Protein AF-A0A849WHA1-F1 (afdb_monomer_lite)

Structure (mmCIF, N/CA/C/O backbone):
data_AF-A0A849WHA1-F1
#
_entry.id   AF-A0A849WHA1-F1
#
loop_
_atom_site.group_PDB
_atom_site.id
_atom_site.type_symbol
_atom_site.label_atom_id
_atom_site.label_alt_id
_atom_site.label_comp_id
_atom_site.label_asym_id
_atom_site.label_entity_id
_atom_site.label_seq_id
_atom_site.pdbx_PDB_ins_code
_atom_site.Cartn_x
_atom_site.Cartn_y
_atom_site.Cartn_z
_atom_site.occupancy
_atom_site.B_iso_or_equiv
_atom_site.auth_seq_id
_atom_site.auth_comp_id
_atom_site.auth_asym_id
_atom_site.auth_atom_id
_atom_site.pdbx_PDB_model_num
ATOM 1 N N . MET A 1 1 ? -108.511 19.708 163.706 1.00 36.44 1 MET A N 1
ATOM 2 C CA . MET A 1 1 ? -109.877 19.578 163.146 1.00 36.44 1 MET A CA 1
ATOM 3 C C . MET A 1 1 ? -110.565 18.400 163.829 1.00 36.44 1 MET A C 1
ATOM 5 O O . MET A 1 1 ? -109.826 17.517 164.229 1.00 36.44 1 MET A O 1
ATOM 9 N N . TYR A 1 2 ? -111.899 18.471 163.987 1.00 38.72 2 TYR A N 1
ATOM 10 C CA . TYR A 1 2 ? -112.938 17.434 164.246 1.00 38.72 2 TYR A CA 1
ATOM 11 C C . TYR A 1 2 ? -112.524 15.980 164.585 1.00 38.72 2 TYR A C 1
ATOM 13 O O . TYR A 1 2 ? -111.572 15.469 164.012 1.00 38.72 2 TYR A O 1
ATOM 21 N N . GLY A 1 3 ? -113.237 15.196 165.405 1.00 38.16 3 GLY A N 1
ATOM 22 C CA . GLY A 1 3 ? -114.525 15.296 166.140 1.00 38.16 3 GLY A CA 1
ATOM 23 C C . GLY A 1 3 ? -114.787 13.894 166.755 1.00 38.16 3 GLY A C 1
ATOM 24 O O . GLY A 1 3 ? -114.249 12.925 166.229 1.00 38.16 3 GLY A O 1
ATOM 25 N N . MET A 1 4 ? -115.327 13.700 167.967 1.00 39.34 4 MET A N 1
ATOM 26 C CA . MET A 1 4 ? -116.731 13.829 168.418 1.00 39.34 4 MET A CA 1
ATOM 27 C C . MET A 1 4 ? -117.782 13.074 167.579 1.00 39.34 4 MET A C 1
ATOM 29 O O . MET A 1 4 ? -117.662 13.040 166.359 1.00 39.34 4 MET A O 1
ATOM 33 N N . GLU A 1 5 ? -118.844 12.517 168.184 1.00 37.69 5 GLU A N 1
ATOM 34 C CA . GLU A 1 5 ? -119.145 12.350 169.635 1.00 37.69 5 GLU A CA 1
ATOM 35 C C . GLU A 1 5 ? -118.550 11.009 170.181 1.00 37.69 5 GLU A C 1
ATOM 37 O O . GLU A 1 5 ? -117.434 10.695 169.780 1.00 37.69 5 GLU A O 1
ATOM 42 N N . HIS A 1 6 ? -119.069 10.157 171.094 1.00 39.75 6 HIS A N 1
ATOM 43 C CA . HIS A 1 6 ? -120.214 10.101 172.043 1.00 39.75 6 HIS A CA 1
ATOM 44 C C . HIS A 1 6 ? -119.844 9.082 173.187 1.00 39.75 6 HIS A C 1
ATOM 46 O O . HIS A 1 6 ? -118.690 8.667 173.240 1.00 39.75 6 HIS A O 1
ATOM 52 N N . LEU A 1 7 ? -120.644 8.608 174.166 1.00 36.72 7 LEU A N 1
ATOM 53 C CA . LEU A 1 7 ? -122.103 8.550 174.385 1.00 36.72 7 LEU A CA 1
ATOM 54 C C . LEU A 1 7 ? -122.484 8.788 175.884 1.00 36.72 7 LEU A C 1
ATOM 56 O O . LEU A 1 7 ? -122.268 9.891 176.373 1.00 36.72 7 LEU A O 1
ATOM 60 N N . LEU A 1 8 ? -123.052 7.795 176.597 1.00 38.91 8 LEU A N 1
ATOM 61 C CA . LEU A 1 8 ? -123.803 7.840 177.884 1.00 38.91 8 LEU A CA 1
ATOM 62 C C . LEU A 1 8 ? -123.529 6.558 178.735 1.00 38.91 8 LEU A C 1
ATOM 64 O O . LEU A 1 8 ? -123.105 5.568 178.145 1.00 38.91 8 LEU A O 1
ATOM 68 N N . MET A 1 9 ? -123.805 6.418 180.053 1.00 37.50 9 MET A N 1
ATOM 69 C CA . MET A 1 9 ? -124.137 7.338 181.178 1.00 37.50 9 MET A CA 1
ATOM 70 C C . MET A 1 9 ? -124.049 6.592 182.547 1.00 37.50 9 MET A C 1
ATOM 72 O O . MET A 1 9 ? -124.175 5.374 182.548 1.00 37.50 9 MET A O 1
ATOM 76 N N . ALA A 1 10 ? -123.996 7.332 183.677 1.00 35.66 10 ALA A N 1
ATOM 77 C CA . ALA A 1 10 ? -124.260 6.911 185.086 1.00 35.66 10 ALA A CA 1
ATOM 78 C C . ALA A 1 10 ? -123.372 5.783 185.700 1.00 35.66 10 ALA A C 1
ATOM 80 O O . ALA A 1 10 ? -122.868 4.923 184.995 1.00 35.66 10 ALA A O 1
ATOM 81 N N . GLY A 1 11 ? -123.099 5.684 187.013 1.00 28.91 11 GLY A N 1
ATOM 82 C CA . GLY A 1 11 ? -123.497 6.445 188.219 1.00 28.91 11 GLY A CA 1
ATOM 83 C C . GLY A 1 11 ? -123.910 5.473 189.353 1.00 28.91 11 GLY A C 1
ATOM 84 O O . GLY A 1 11 ? -124.574 4.489 189.061 1.00 28.91 11 GLY A O 1
ATOM 85 N N . GLY A 1 12 ? -123.580 5.629 190.645 1.00 31.72 12 GLY A N 1
ATOM 86 C CA . GLY A 1 12 ? -122.675 6.554 191.347 1.00 31.72 12 GLY A CA 1
ATOM 87 C C . GLY A 1 12 ? -122.741 6.353 192.885 1.00 31.72 12 GLY A C 1
ATOM 88 O O . GLY A 1 12 ? -123.757 5.889 193.391 1.00 31.72 12 GLY A O 1
ATOM 89 N N . GLY A 1 13 ? -121.690 6.734 193.630 1.00 36.12 13 GLY A N 1
ATOM 90 C CA . GLY A 1 13 ? -121.666 6.773 195.112 1.00 36.12 13 GLY A CA 1
ATOM 91 C C . GLY A 1 13 ? -121.391 5.445 195.856 1.00 36.12 13 GLY A C 1
ATOM 92 O O . GLY A 1 13 ? -121.598 4.365 195.316 1.00 36.12 13 GLY A O 1
ATOM 93 N N . GLY A 1 14 ? -120.928 5.537 197.116 1.00 31.47 14 GLY A N 1
ATOM 94 C CA . GLY A 1 14 ? -120.763 4.395 198.043 1.00 31.47 14 GLY A CA 1
ATOM 95 C C . GLY A 1 14 ? -119.479 4.432 198.892 1.00 31.47 14 GLY A C 1
ATOM 96 O O . GLY A 1 14 ? -118.380 4.313 198.358 1.00 31.47 14 GLY A O 1
ATOM 97 N N . LEU A 1 15 ? -119.604 4.588 200.218 1.00 39.56 15 LEU A N 1
ATOM 98 C CA . LEU A 1 15 ? -118.472 4.572 201.162 1.00 39.56 15 LEU A CA 1
ATOM 99 C C . LEU A 1 15 ? -117.949 3.148 201.461 1.00 39.56 15 LEU A C 1
ATOM 101 O O . LEU A 1 15 ? -118.738 2.226 201.604 1.00 39.56 15 LEU A O 1
ATOM 105 N N . PHE A 1 16 ? -116.624 3.057 201.647 1.00 46.59 16 PHE A N 1
ATOM 106 C CA . PHE A 1 16 ? -115.838 2.269 202.624 1.00 46.59 16 PHE A CA 1
ATOM 107 C C . PHE A 1 16 ? -116.302 0.890 203.177 1.00 46.59 16 PHE A C 1
ATOM 109 O O . PHE A 1 16 ? -117.441 0.670 203.562 1.00 46.59 16 PHE A O 1
ATOM 116 N N . VAL A 1 17 ? -115.278 0.058 203.451 1.00 47.38 17 VAL A N 1
ATOM 117 C CA . VAL A 1 17 ? -115.262 -1.221 204.210 1.00 47.38 17 VAL A CA 1
ATOM 118 C C . VAL A 1 17 ? -115.733 -2.473 203.442 1.00 47.38 17 VAL A C 1
ATOM 120 O O . VAL A 1 17 ? -116.918 -2.708 203.254 1.00 47.38 17 VAL A O 1
ATOM 123 N N . GLY A 1 18 ? -114.780 -3.345 203.071 1.00 30.52 18 GLY A N 1
ATOM 124 C CA . GLY A 1 18 ? -115.064 -4.636 202.406 1.00 30.52 18 GLY A CA 1
ATOM 125 C C . GLY A 1 18 ? -113.831 -5.464 201.992 1.00 30.52 18 GLY A C 1
ATOM 126 O O . GLY A 1 18 ? -113.854 -6.153 200.979 1.00 30.52 18 GLY A O 1
ATOM 127 N N . ILE A 1 19 ? -112.721 -5.365 202.730 1.00 49.34 19 ILE A N 1
ATOM 128 C CA . ILE A 1 19 ? -111.346 -5.616 202.235 1.00 49.34 19 ILE A CA 1
ATOM 129 C C . ILE A 1 19 ? -110.960 -7.090 201.921 1.00 49.34 19 ILE A C 1
ATOM 131 O O . ILE A 1 19 ? -109.876 -7.326 201.393 1.00 49.34 19 ILE A O 1
ATOM 135 N N . LEU A 1 20 ? -111.807 -8.096 202.184 1.00 48.31 20 LEU A N 1
ATOM 136 C CA . LEU A 1 20 ? -111.336 -9.483 202.398 1.00 48.31 20 LEU A CA 1
ATOM 137 C C . LEU A 1 20 ? -111.731 -10.585 201.385 1.00 48.31 20 LEU A C 1
ATOM 139 O O . LEU A 1 20 ? -111.344 -11.730 201.600 1.00 48.31 20 LEU A O 1
ATOM 143 N N . ILE A 1 21 ? -112.460 -10.305 200.291 1.00 46.31 21 ILE A N 1
ATOM 144 C CA . ILE A 1 21 ? -112.976 -11.376 199.386 1.00 46.31 21 ILE A CA 1
ATOM 145 C C . ILE A 1 21 ? -112.489 -11.283 197.920 1.00 46.31 21 ILE A C 1
ATOM 147 O O . ILE A 1 21 ? -112.442 -12.293 197.217 1.00 46.31 21 ILE A O 1
ATOM 151 N N . ALA A 1 22 ? -112.034 -10.120 197.443 1.00 42.44 22 ALA A N 1
ATOM 152 C CA . ALA A 1 22 ? -111.728 -9.896 196.018 1.00 42.44 22 ALA A CA 1
ATOM 153 C C . ALA A 1 22 ? -110.535 -10.701 195.436 1.00 42.44 22 ALA A C 1
ATOM 155 O O . ALA A 1 22 ? -110.339 -10.715 194.222 1.00 42.44 22 ALA A O 1
ATOM 156 N N . SER A 1 23 ? -109.744 -11.389 196.267 1.00 41.50 23 SER A N 1
ATOM 157 C CA . SER A 1 23 ? -108.486 -12.044 195.859 1.00 41.50 23 SER A CA 1
ATOM 158 C C . SER A 1 23 ? -108.664 -13.299 194.977 1.00 41.50 23 SER A C 1
ATOM 160 O O . SER A 1 23 ? -107.743 -13.708 194.275 1.00 41.50 23 SER A O 1
ATOM 162 N N . ILE A 1 24 ? -109.847 -13.928 194.984 1.00 50.09 24 ILE A N 1
ATOM 163 C CA . ILE A 1 24 ? -110.036 -15.280 194.417 1.00 50.09 24 ILE A CA 1
ATOM 164 C C . ILE A 1 24 ? -110.469 -15.270 192.933 1.00 50.09 24 ILE A C 1
ATOM 166 O O . ILE A 1 24 ? -110.098 -16.166 192.171 1.00 50.09 24 ILE A O 1
ATOM 170 N N . ILE A 1 25 ? -111.209 -14.252 192.478 1.00 50.47 25 ILE A N 1
ATOM 171 C CA . ILE A 1 25 ? -111.853 -14.260 191.145 1.00 50.47 25 ILE A CA 1
ATOM 172 C C . ILE A 1 25 ? -110.860 -13.992 189.992 1.00 50.47 25 ILE A C 1
ATOM 174 O O . ILE A 1 25 ? -111.040 -14.511 188.887 1.00 50.47 25 ILE A O 1
ATOM 178 N N . SER A 1 26 ? -109.745 -13.296 190.248 1.00 46.56 26 SER A N 1
ATOM 179 C CA . SER A 1 26 ? -108.684 -13.033 189.254 1.00 46.56 26 SER A CA 1
ATOM 180 C C . SER A 1 26 ? -108.013 -14.295 188.680 1.00 46.56 26 SER A C 1
ATOM 182 O O . SER A 1 26 ? -107.331 -14.223 187.658 1.00 46.56 26 SER A O 1
ATOM 184 N N . SER A 1 27 ? -108.205 -15.462 189.303 1.00 48.66 27 SER A N 1
ATOM 185 C CA . SER A 1 27 ? -107.551 -16.722 188.921 1.00 48.66 27 SER A CA 1
ATOM 186 C C . SER A 1 27 ? -108.109 -17.368 187.637 1.00 48.66 27 SER A C 1
ATOM 188 O O . SER A 1 27 ? -107.413 -18.146 186.981 1.00 48.66 27 SER A O 1
ATOM 190 N N . ILE A 1 28 ? -109.354 -17.058 187.243 1.00 54.88 28 ILE A N 1
ATOM 191 C CA . ILE A 1 28 ? -110.083 -17.846 186.226 1.00 54.88 28 ILE A CA 1
ATOM 192 C C . ILE A 1 28 ? -109.973 -17.262 184.804 1.00 54.88 28 ILE A C 1
ATOM 194 O O . ILE A 1 28 ? -109.672 -18.004 183.867 1.00 54.88 28 ILE A O 1
ATOM 198 N N . MET A 1 29 ? -110.139 -15.946 184.611 1.00 50.59 29 MET A N 1
ATOM 199 C CA . MET A 1 29 ? -110.132 -15.343 183.260 1.00 50.59 29 MET A CA 1
ATOM 200 C C . MET A 1 29 ? -108.750 -15.290 182.579 1.00 50.59 29 MET A C 1
ATOM 202 O O . MET A 1 29 ? -108.662 -15.058 181.372 1.00 50.59 29 MET A O 1
ATOM 206 N N . SER A 1 30 ? -107.661 -15.562 183.303 1.00 51.78 30 SER A N 1
ATOM 207 C CA . SER A 1 30 ? -106.307 -15.624 182.734 1.00 51.78 30 SER A CA 1
ATOM 208 C C . SER A 1 30 ? -106.119 -16.797 181.756 1.00 51.78 30 SER A C 1
ATOM 210 O O . SER A 1 30 ? -105.424 -16.659 180.749 1.00 51.78 30 SER A O 1
ATOM 212 N N . LYS A 1 31 ? -106.770 -17.944 182.003 1.00 56.41 31 LYS A N 1
ATOM 213 C CA . LYS A 1 31 ? -106.514 -19.202 181.275 1.00 56.41 31 LYS A CA 1
ATOM 214 C C . LYS A 1 31 ? -107.075 -19.242 179.851 1.00 56.41 31 LYS A C 1
ATOM 216 O O . LYS A 1 31 ? -106.537 -19.959 179.011 1.00 56.41 31 LYS A O 1
ATOM 221 N N . GLN A 1 32 ? -108.122 -18.475 179.550 1.00 55.81 32 GLN A N 1
ATOM 222 C CA . GLN A 1 32 ? -108.755 -18.498 178.224 1.00 55.81 32 GLN A CA 1
ATOM 223 C C . GLN A 1 32 ? -107.972 -17.658 177.198 1.00 55.81 32 GLN A C 1
ATOM 225 O O . GLN A 1 32 ? -107.810 -18.071 176.050 1.00 55.81 32 GLN A O 1
ATOM 230 N N . LYS A 1 33 ? -107.379 -16.537 177.638 1.00 54.50 33 LYS A N 1
ATOM 231 C CA . LYS A 1 33 ? -106.606 -15.603 176.795 1.00 54.50 33 LYS A CA 1
ATOM 232 C C . LYS A 1 33 ? -105.246 -16.156 176.333 1.00 54.50 33 LYS A C 1
ATOM 234 O O . LYS A 1 33 ? -104.666 -15.648 175.378 1.00 54.50 33 LYS A O 1
ATOM 239 N N . VAL A 1 34 ? -104.744 -17.208 176.987 1.00 58.69 34 VAL A N 1
ATOM 240 C CA . VAL A 1 34 ? -103.501 -17.906 176.607 1.00 58.69 34 VAL A CA 1
ATOM 241 C C . VAL A 1 34 ? -103.706 -18.805 175.382 1.00 58.69 34 VAL A C 1
ATOM 243 O O . VAL A 1 34 ? -102.833 -18.852 174.519 1.00 58.69 34 VAL A O 1
ATOM 246 N N . LYS A 1 35 ? -104.865 -19.469 175.250 1.00 61.28 35 LYS A N 1
ATOM 247 C CA . LYS A 1 35 ? -105.112 -20.414 174.146 1.00 61.28 35 LYS A CA 1
ATOM 248 C C . LYS A 1 35 ? -105.188 -19.739 172.772 1.00 61.28 35 LYS A C 1
ATOM 250 O O . LYS A 1 35 ? -104.628 -20.275 171.824 1.00 61.28 35 LYS A O 1
ATOM 255 N N . GLN A 1 36 ? -105.805 -18.556 172.660 1.00 57.94 36 GLN A N 1
ATOM 256 C CA . GLN A 1 36 ? -105.806 -17.797 171.396 1.00 57.94 36 GLN A CA 1
ATOM 257 C C . GLN A 1 36 ? -104.380 -17.444 170.947 1.00 57.94 36 GLN A C 1
ATOM 259 O O . GLN A 1 36 ? -104.024 -17.693 169.798 1.00 57.94 36 GLN A O 1
ATOM 264 N N . ARG A 1 37 ? -103.529 -16.991 171.880 1.00 60.09 37 ARG A N 1
ATOM 265 C CA . ARG A 1 37 ? -102.125 -16.653 171.594 1.00 60.09 37 ARG A CA 1
ATOM 266 C C . ARG A 1 37 ? -101.287 -17.838 171.104 1.00 60.09 37 ARG A C 1
ATOM 268 O O . ARG A 1 37 ? -100.332 -17.615 170.371 1.00 60.09 37 ARG A O 1
ATOM 275 N N . GLN A 1 38 ? -101.616 -19.078 171.480 1.00 60.53 38 GLN A N 1
ATOM 276 C CA . GLN A 1 38 ? -100.927 -20.260 170.940 1.00 60.53 38 GLN A CA 1
ATOM 277 C C . GLN A 1 38 ? -101.261 -20.484 169.459 1.00 60.53 38 GLN A C 1
ATOM 279 O O . GLN A 1 38 ? -100.344 -20.666 168.666 1.00 60.53 38 GLN A O 1
ATOM 284 N N . VAL A 1 39 ? -102.538 -20.387 169.073 1.00 67.06 39 VAL A N 1
ATOM 285 C CA . VAL A 1 39 ? -102.976 -20.566 167.674 1.00 67.06 39 VAL A CA 1
ATOM 286 C C . VAL A 1 39 ? -102.441 -19.447 166.769 1.00 67.06 39 VAL A C 1
ATOM 288 O O . VAL A 1 39 ? -102.049 -19.695 165.630 1.00 67.06 39 VAL A O 1
ATOM 291 N N . GLU A 1 40 ? -102.371 -18.215 167.279 1.00 62.53 40 GLU A N 1
ATOM 292 C CA . GLU A 1 40 ? -101.737 -17.090 166.576 1.00 62.53 40 GLU A CA 1
ATOM 293 C C . GLU A 1 40 ? -100.220 -17.299 166.406 1.00 62.53 40 GLU A C 1
ATOM 295 O O . GLU A 1 40 ? -99.685 -17.025 165.333 1.00 62.53 40 GLU A O 1
ATOM 300 N N . LEU A 1 41 ? -99.530 -17.848 167.417 1.00 62.50 41 LEU A N 1
ATOM 301 C CA . LEU A 1 41 ? -98.103 -18.190 167.335 1.00 62.50 41 LEU A CA 1
ATOM 302 C C . LEU A 1 41 ? -97.806 -19.367 166.394 1.00 62.50 41 LEU A C 1
ATOM 304 O O . LEU A 1 41 ? -96.760 -19.357 165.747 1.00 62.50 41 LEU A O 1
ATOM 308 N N . GLU A 1 42 ? -98.691 -20.362 166.287 1.00 65.75 42 GLU A N 1
ATOM 309 C CA . GLU A 1 42 ? -98.550 -21.442 165.299 1.00 65.75 42 GLU A CA 1
ATOM 310 C C . GLU A 1 42 ? -98.710 -20.914 163.874 1.00 65.75 42 GLU A C 1
ATOM 312 O O . GLU A 1 42 ? -97.810 -21.115 163.059 1.00 65.75 42 GLU A O 1
ATOM 317 N N . LYS A 1 43 ? -99.756 -20.124 163.594 1.00 68.56 43 LYS A N 1
ATOM 318 C CA . LYS A 1 43 ? -99.909 -19.471 162.282 1.00 68.56 43 LYS A CA 1
ATOM 319 C C . LYS A 1 43 ? -98.740 -18.546 161.943 1.00 68.56 43 LYS A C 1
ATOM 321 O O . LYS A 1 43 ? -98.288 -18.533 160.802 1.00 68.56 43 LYS A O 1
ATOM 326 N N . ALA A 1 44 ? -98.217 -17.803 162.921 1.00 66.88 44 ALA A N 1
ATOM 327 C CA . ALA A 1 44 ? -97.023 -16.985 162.727 1.00 66.88 44 ALA A CA 1
ATOM 328 C C . ALA A 1 44 ? -95.785 -17.844 162.406 1.00 66.88 44 ALA A C 1
ATOM 330 O O . ALA A 1 44 ? -95.007 -17.479 161.530 1.00 66.88 44 ALA A O 1
ATOM 331 N N . ARG A 1 45 ? -95.611 -19.002 163.060 1.00 67.75 45 ARG A N 1
ATOM 332 C CA . ARG A 1 45 ? -94.522 -19.946 162.755 1.00 67.75 45 ARG A CA 1
ATOM 333 C C . ARG A 1 45 ? -94.643 -20.564 161.367 1.00 67.75 45 ARG A C 1
ATOM 335 O O . ARG A 1 45 ? -93.631 -20.641 160.678 1.00 67.75 45 ARG A O 1
ATOM 342 N N . GLU A 1 46 ? -95.835 -20.980 160.946 1.00 71.44 46 GLU A N 1
ATOM 343 C CA . GLU A 1 46 ? -96.047 -21.521 159.597 1.00 71.44 46 GLU A CA 1
ATOM 344 C C . GLU A 1 46 ? -95.820 -20.455 158.518 1.00 71.44 46 GLU A C 1
ATOM 346 O O . GLU A 1 46 ? -95.124 -20.725 157.542 1.00 71.44 46 GLU A O 1
ATOM 351 N N . ALA A 1 47 ? -96.302 -19.224 158.728 1.00 70.56 47 ALA A N 1
ATOM 352 C CA . ALA A 1 47 ? -96.044 -18.105 157.822 1.00 70.56 47 ALA A CA 1
ATOM 353 C C . ALA A 1 47 ? -94.544 -17.767 157.727 1.00 70.56 47 ALA A C 1
ATOM 355 O O . ALA A 1 47 ? -94.013 -17.650 156.625 1.00 70.56 47 ALA A O 1
ATOM 356 N N . ILE A 1 48 ? -93.836 -17.688 158.862 1.00 71.44 48 ILE A N 1
ATOM 357 C CA . ILE A 1 48 ? -92.379 -17.468 158.895 1.00 71.44 48 ILE A CA 1
ATOM 358 C C . ILE A 1 48 ? -91.633 -18.620 158.208 1.00 71.44 48 ILE A C 1
ATOM 360 O O . ILE A 1 48 ? -90.674 -18.370 157.479 1.00 71.44 48 ILE A O 1
ATOM 364 N N . LYS A 1 49 ? -92.064 -19.874 158.393 1.00 72.56 49 LYS A N 1
ATOM 365 C CA . LYS A 1 49 ? -91.472 -21.044 157.727 1.00 72.56 49 LYS A CA 1
ATOM 366 C C . LYS A 1 49 ? -91.670 -20.981 156.210 1.00 72.56 49 LYS A C 1
ATOM 368 O O . LYS A 1 49 ? -90.688 -21.110 155.488 1.00 72.56 49 LYS A O 1
ATOM 373 N N . GLY A 1 50 ? -92.886 -20.695 155.740 1.00 71.69 50 GLY A N 1
ATOM 374 C CA . GLY A 1 50 ? -93.180 -20.512 154.315 1.00 71.69 50 GLY A CA 1
ATOM 375 C C . GLY A 1 50 ? -92.359 -19.381 153.690 1.00 71.69 50 GLY A C 1
ATOM 376 O O . GLY A 1 50 ? -91.700 -19.593 152.679 1.00 71.69 50 GLY A O 1
ATOM 377 N N . GLN A 1 51 ? -92.282 -18.220 154.349 1.00 74.25 51 GLN A N 1
ATOM 378 C CA . GLN A 1 51 ? -91.434 -17.106 153.904 1.00 74.25 51 GLN A CA 1
ATOM 379 C C . GLN A 1 51 ? -89.934 -17.443 153.939 1.00 74.25 51 GLN A C 1
ATOM 381 O O . GLN A 1 51 ? -89.174 -16.948 153.112 1.00 74.25 51 GLN A O 1
ATOM 386 N N . THR A 1 52 ? -89.486 -18.303 154.860 1.00 70.25 52 THR A N 1
ATOM 387 C CA . THR A 1 52 ? -88.096 -18.793 154.894 1.00 70.25 52 THR A CA 1
ATOM 388 C C . THR A 1 52 ? -87.811 -19.735 153.720 1.00 70.25 52 THR A C 1
ATOM 390 O O . THR A 1 52 ? -86.740 -19.659 153.122 1.00 70.25 52 THR A O 1
ATOM 393 N N . GLU A 1 53 ? -88.768 -20.589 153.356 1.00 74.75 53 GLU A N 1
ATOM 394 C CA . GLU A 1 53 ? -88.676 -21.506 152.213 1.00 74.75 53 GLU A CA 1
ATOM 395 C C . GLU A 1 53 ? -88.731 -20.742 150.874 1.00 74.75 53 GLU A C 1
ATOM 397 O O . GLU A 1 53 ? -87.899 -20.988 149.999 1.00 74.75 53 GLU A O 1
ATOM 402 N N . GLU A 1 54 ? -89.594 -19.725 150.746 1.00 74.12 54 GLU A N 1
ATOM 403 C CA . GLU A 1 54 ? -89.577 -18.781 149.617 1.00 74.12 54 GLU A CA 1
ATOM 404 C C . GLU A 1 54 ? -88.256 -18.003 149.528 1.00 74.12 54 GLU A C 1
ATOM 406 O O . GLU A 1 54 ? -87.687 -17.890 148.443 1.00 74.12 54 GLU A O 1
ATOM 411 N N . LEU A 1 55 ? -87.719 -17.503 150.648 1.00 76.12 55 LEU A N 1
ATOM 412 C CA . LEU A 1 55 ? -86.426 -16.808 150.667 1.00 76.12 55 LEU A CA 1
ATOM 413 C C . LEU A 1 55 ? -85.260 -17.732 150.292 1.00 76.12 55 LEU A C 1
ATOM 415 O O . LEU A 1 55 ? -84.333 -17.283 149.617 1.00 76.12 55 LEU A O 1
ATOM 419 N N . GLN A 1 56 ? -85.292 -19.013 150.671 1.00 73.38 56 GLN A N 1
ATOM 420 C CA . GLN A 1 56 ? -84.292 -19.991 150.230 1.00 73.38 56 GLN A CA 1
ATOM 421 C C . GLN A 1 56 ? -84.404 -20.282 148.727 1.00 73.38 56 GLN A C 1
ATOM 423 O O . GLN A 1 56 ? -83.381 -20.265 148.041 1.00 73.38 56 GLN A O 1
ATOM 428 N N . MET A 1 57 ? -85.619 -20.458 148.198 1.00 79.75 57 MET A N 1
ATOM 429 C CA . MET A 1 57 ? -85.878 -20.609 146.758 1.00 79.75 57 MET A CA 1
ATOM 430 C C . MET A 1 57 ? -85.408 -19.382 145.962 1.00 79.75 57 MET A C 1
ATOM 432 O O . MET A 1 57 ? -84.679 -19.519 144.981 1.00 79.75 57 MET A O 1
ATOM 436 N N . LEU A 1 58 ? -85.747 -18.172 146.418 1.00 77.44 58 LEU A N 1
ATOM 437 C CA . LEU A 1 58 ? -85.278 -16.914 145.829 1.00 77.44 58 LEU A CA 1
ATOM 438 C C . LEU A 1 58 ? -83.752 -16.791 145.892 1.00 77.44 58 LEU A C 1
ATOM 440 O O . LEU A 1 58 ? -83.139 -16.439 144.891 1.00 77.44 58 LEU A O 1
ATOM 444 N N . THR A 1 59 ? -83.121 -17.143 147.015 1.00 76.25 59 THR A N 1
ATOM 445 C CA . THR A 1 59 ? -81.652 -17.134 147.156 1.00 76.25 59 THR A CA 1
ATOM 446 C C . THR A 1 59 ? -80.980 -18.147 146.221 1.00 76.25 59 THR A C 1
ATOM 448 O O . THR A 1 59 ? -79.904 -17.870 145.691 1.00 76.25 59 THR A O 1
ATOM 451 N N . GLY A 1 60 ? -81.603 -19.306 145.989 1.00 81.88 60 GLY A N 1
ATOM 452 C CA . GLY A 1 60 ? -81.153 -20.291 145.002 1.00 81.88 60 GLY A CA 1
ATOM 453 C C . GLY A 1 60 ? -81.228 -19.746 143.576 1.00 81.88 60 GLY A C 1
ATOM 454 O O . GLY A 1 60 ? -80.216 -19.717 142.876 1.00 81.88 60 GLY A O 1
ATOM 455 N N . ASN A 1 61 ? -82.394 -19.222 143.190 1.00 83.94 61 ASN A N 1
ATOM 456 C CA . ASN A 1 61 ? -82.624 -18.615 141.878 1.00 83.94 61 ASN A CA 1
ATOM 457 C C . ASN A 1 61 ? -81.695 -17.417 141.621 1.00 83.94 61 ASN A C 1
ATOM 459 O O . ASN A 1 61 ? -81.172 -17.276 140.518 1.00 83.94 61 ASN A O 1
ATOM 463 N N . ILE A 1 62 ? -81.446 -16.573 142.630 1.00 83.62 62 ILE A N 1
ATOM 464 C CA . ILE A 1 62 ? -80.486 -15.463 142.547 1.00 83.62 62 ILE A CA 1
ATOM 465 C C . ILE A 1 62 ? -79.086 -16.006 142.251 1.00 83.62 62 ILE A C 1
ATOM 467 O O . ILE A 1 62 ? -78.490 -15.575 141.272 1.00 83.62 62 ILE A O 1
ATOM 471 N N . LYS A 1 63 ? -78.603 -17.017 142.985 1.00 84.31 63 LYS A N 1
ATOM 472 C CA . LYS A 1 63 ? -77.276 -17.623 142.752 1.00 84.31 63 LYS A CA 1
ATOM 473 C C . LYS A 1 63 ? -77.136 -18.310 141.395 1.00 84.31 63 LYS A C 1
ATOM 475 O O . LYS A 1 63 ? -76.054 -18.320 140.811 1.00 84.31 63 LYS A O 1
ATOM 480 N N . GLU A 1 64 ? -78.212 -18.885 140.869 1.00 82.88 64 GLU A N 1
ATOM 481 C CA . GLU A 1 64 ? -78.218 -19.444 139.515 1.00 82.88 64 GLU A CA 1
ATOM 482 C C . GLU A 1 64 ? -78.196 -18.341 138.443 1.00 82.88 64 GLU A C 1
ATOM 484 O O . GLU A 1 64 ? -77.486 -18.463 137.440 1.00 82.88 64 GLU A O 1
ATOM 489 N N . LYS A 1 65 ? -78.892 -17.218 138.671 1.00 87.81 65 LYS A N 1
ATOM 490 C CA . LYS A 1 65 ? -78.799 -16.031 137.807 1.00 87.81 65 LYS A CA 1
ATOM 491 C C . LYS A 1 65 ? -77.450 -15.324 137.915 1.00 87.81 65 LYS A C 1
ATOM 493 O O . LYS A 1 65 ? -76.946 -14.912 136.879 1.00 87.81 65 LYS A O 1
ATOM 498 N N . GLU A 1 66 ? -76.828 -15.256 139.089 1.00 86.25 66 GLU A N 1
ATOM 499 C CA . GLU A 1 66 ? -75.456 -14.761 139.277 1.00 86.25 66 GLU A CA 1
ATOM 500 C C . GLU A 1 66 ? -74.476 -15.576 138.422 1.00 86.25 66 GLU A C 1
ATOM 502 O O . GLU A 1 66 ? -73.816 -15.007 137.559 1.00 86.25 66 GLU A O 1
ATOM 507 N N . ARG A 1 67 ? -74.486 -16.913 138.530 1.00 87.81 67 ARG A N 1
ATOM 508 C CA . ARG A 1 67 ? -73.672 -17.803 137.674 1.00 87.81 67 ARG A CA 1
ATOM 509 C C . ARG A 1 67 ? -73.968 -17.647 136.178 1.00 87.81 67 ARG A C 1
ATOM 511 O O . ARG A 1 67 ? -73.057 -17.699 135.356 1.00 87.81 67 ARG A O 1
ATOM 518 N N . SER A 1 68 ? -75.236 -17.445 135.816 1.00 88.19 68 SER A N 1
ATOM 519 C CA . SER A 1 68 ? -75.635 -17.187 134.423 1.00 88.19 68 SER A CA 1
ATOM 520 C C . SER A 1 68 ? -75.053 -15.862 133.912 1.00 88.19 68 SER A C 1
ATOM 522 O O . SER A 1 68 ? -74.562 -15.791 132.789 1.00 88.19 68 SER A O 1
ATOM 524 N N . ILE A 1 69 ? -75.074 -14.817 134.745 1.00 88.38 69 ILE A N 1
ATOM 525 C CA . ILE A 1 69 ? -74.498 -13.498 134.457 1.00 88.38 69 ILE A CA 1
ATOM 526 C C . ILE A 1 69 ? -72.967 -13.580 134.386 1.00 88.38 69 ILE A C 1
ATOM 528 O O . ILE A 1 69 ? -72.375 -12.947 133.518 1.00 88.38 69 ILE A O 1
ATOM 532 N N . GLU A 1 70 ? -72.320 -14.387 135.230 1.00 88.94 70 GLU A N 1
ATOM 533 C CA . GLU A 1 70 ? -70.880 -14.663 135.158 1.00 88.94 70 GLU A CA 1
ATOM 534 C C . GLU A 1 70 ? -70.498 -15.357 133.838 1.00 88.94 70 GLU A C 1
ATOM 536 O O . GLU A 1 70 ? -69.575 -14.890 133.168 1.00 88.94 70 GLU A O 1
ATOM 541 N N . SER A 1 71 ? -71.239 -16.390 133.405 1.00 91.06 71 SER A N 1
ATOM 542 C CA . SER A 1 71 ? -71.025 -17.045 132.097 1.00 91.06 71 SER A CA 1
ATOM 543 C C . SER A 1 71 ? -71.164 -16.054 130.942 1.00 91.06 71 SER A C 1
ATOM 545 O O . SER A 1 71 ? -70.235 -15.880 130.155 1.00 91.06 71 SER A O 1
ATOM 547 N N . VAL A 1 72 ? -72.273 -15.308 130.901 1.00 90.38 72 VAL A N 1
ATOM 548 C CA . VAL A 1 72 ? -72.527 -14.299 129.861 1.00 90.38 72 VAL A CA 1
ATOM 549 C C . VAL A 1 72 ? -71.483 -13.173 129.896 1.00 90.38 72 VAL A C 1
ATOM 551 O O . VAL A 1 72 ? -71.077 -12.677 128.849 1.00 90.38 72 VAL A O 1
ATOM 554 N N . SER A 1 73 ? -70.979 -12.789 131.071 1.00 88.62 73 SER A N 1
ATOM 555 C CA . SER A 1 73 ? -69.886 -11.815 131.216 1.00 88.62 73 SER A CA 1
ATOM 556 C C . SER A 1 73 ? -68.566 -12.339 130.633 1.00 88.62 73 SER A C 1
ATOM 558 O O . SER A 1 73 ? -67.851 -11.600 129.948 1.00 88.62 73 SER A O 1
ATOM 560 N N . HIS A 1 74 ? -68.261 -13.626 130.827 1.00 91.44 74 HIS A N 1
ATOM 561 C CA . HIS A 1 74 ? -67.130 -14.297 130.182 1.00 91.44 74 HIS A CA 1
ATOM 562 C C . HIS A 1 74 ? -67.302 -14.388 128.656 1.00 91.44 74 HIS A C 1
ATOM 564 O O . HIS A 1 74 ? -66.392 -14.002 127.921 1.00 91.44 74 HIS A O 1
ATOM 570 N N . GLU A 1 75 ? -68.475 -14.796 128.171 1.00 92.94 75 GLU A N 1
ATOM 571 C CA . GLU A 1 75 ? -68.796 -14.861 126.738 1.00 92.94 75 GLU A CA 1
ATOM 572 C C . GLU A 1 75 ? -68.688 -13.481 126.066 1.00 92.94 75 GLU A C 1
ATOM 574 O O . GLU A 1 75 ? -68.027 -13.345 125.038 1.00 92.94 75 GLU A O 1
ATOM 579 N N . ILE A 1 76 ? -69.237 -12.424 126.677 1.00 90.88 76 ILE A N 1
ATOM 580 C CA . ILE A 1 76 ? -69.105 -11.033 126.205 1.00 90.88 76 ILE A CA 1
ATOM 581 C C . ILE A 1 76 ? -67.632 -10.600 126.165 1.00 90.88 76 ILE A C 1
ATOM 583 O O . ILE A 1 76 ? -67.206 -9.926 125.222 1.00 90.88 76 ILE A O 1
ATOM 587 N N . LYS A 1 77 ? -66.833 -10.980 127.168 1.00 92.50 77 LYS A N 1
ATOM 588 C CA . LYS A 1 77 ? -65.403 -10.649 127.240 1.00 92.50 77 LYS A CA 1
ATOM 589 C C . LYS A 1 77 ? -64.605 -11.316 126.119 1.00 92.50 77 LYS A C 1
ATOM 591 O O . LYS A 1 77 ? -63.724 -10.669 125.553 1.00 92.50 77 LYS A O 1
ATOM 596 N N . ASP A 1 78 ? -64.925 -12.558 125.770 1.00 92.94 78 ASP A N 1
ATOM 597 C CA . ASP A 1 78 ? -64.232 -13.300 124.715 1.00 92.94 78 ASP A CA 1
ATOM 598 C C . ASP A 1 78 ? -64.738 -12.943 123.309 1.00 92.94 78 ASP A C 1
ATOM 600 O O . ASP A 1 78 ? -63.920 -12.751 122.407 1.00 92.94 78 ASP A O 1
ATOM 604 N N . LEU A 1 79 ? -66.038 -12.678 123.138 1.00 92.81 79 LEU A N 1
ATOM 605 C CA . LEU A 1 79 ? -66.575 -12.039 121.931 1.00 92.81 79 LEU A CA 1
ATOM 606 C C . LEU A 1 79 ? -65.911 -10.680 121.677 1.00 92.81 79 LEU A C 1
ATOM 608 O O . LEU A 1 79 ? -65.534 -10.393 120.545 1.00 92.81 79 LEU A O 1
ATOM 612 N N . LYS A 1 80 ? -65.684 -9.863 122.716 1.00 93.00 80 LYS A N 1
ATOM 613 C CA . LYS A 1 80 ? -64.995 -8.569 122.582 1.00 93.00 80 LYS A CA 1
ATOM 614 C C . LYS A 1 80 ? -63.525 -8.711 122.162 1.00 93.00 80 LYS A C 1
ATOM 616 O O . LYS A 1 80 ? -63.046 -7.885 121.385 1.00 93.00 80 LYS A O 1
ATOM 621 N N . LYS A 1 81 ? -62.813 -9.753 122.618 1.00 93.81 81 LYS A N 1
ATOM 622 C CA . LYS A 1 81 ? -61.467 -10.082 122.101 1.00 93.81 81 LYS A CA 1
ATOM 623 C C . LYS A 1 81 ? -61.529 -10.458 120.622 1.00 93.81 81 LYS A C 1
ATOM 625 O O . LYS A 1 81 ? -60.748 -9.933 119.836 1.00 93.81 81 LYS A O 1
ATOM 630 N N . LEU A 1 82 ? -62.455 -11.346 120.254 1.00 94.75 82 LEU A N 1
ATOM 631 C CA . LEU A 1 82 ? -62.599 -11.860 118.892 1.00 94.75 82 LEU A CA 1
ATOM 632 C C . LEU A 1 82 ? -62.985 -10.742 117.914 1.00 94.75 82 LEU A C 1
ATOM 634 O O . LEU A 1 82 ? -62.415 -10.664 116.831 1.00 94.75 82 LEU A O 1
ATOM 638 N N . LEU A 1 83 ? -63.870 -9.828 118.319 1.00 92.88 83 LEU A N 1
ATOM 639 C CA . LEU A 1 83 ? -64.223 -8.632 117.551 1.00 92.88 83 LEU A CA 1
ATOM 640 C C . LEU A 1 83 ? -62.981 -7.749 117.327 1.00 92.88 83 LEU A C 1
ATOM 642 O O . LEU A 1 83 ? -62.671 -7.429 116.186 1.00 92.88 83 LEU A O 1
ATOM 646 N N . SER A 1 84 ? -62.193 -7.472 118.372 1.00 91.88 84 SER A N 1
ATOM 647 C CA . SER A 1 84 ? -60.955 -6.683 118.244 1.00 91.88 84 SER A CA 1
ATOM 648 C C . SER A 1 84 ? -59.844 -7.379 117.440 1.00 91.88 84 SER A C 1
ATOM 650 O O . SER A 1 84 ? -59.025 -6.718 116.801 1.00 91.88 84 SER A O 1
ATOM 652 N N . GLN A 1 85 ? -59.815 -8.715 117.415 1.00 94.38 85 GLN A N 1
ATOM 653 C CA . GLN A 1 85 ? -58.966 -9.468 116.491 1.00 94.38 85 GLN A CA 1
ATOM 654 C C . GLN A 1 85 ? -59.458 -9.311 115.045 1.00 94.38 85 GLN A C 1
ATOM 656 O O . GLN A 1 85 ? -58.657 -9.000 114.166 1.00 94.38 85 GLN A O 1
ATOM 661 N N . ARG A 1 86 ? -60.767 -9.459 114.796 1.00 93.50 86 ARG A N 1
ATOM 662 C CA . ARG A 1 86 ? -61.356 -9.266 113.463 1.00 93.50 86 ARG A CA 1
ATOM 663 C C . ARG A 1 86 ? -61.169 -7.842 112.946 1.00 93.50 86 ARG A C 1
ATOM 665 O O . ARG A 1 86 ? -60.874 -7.688 111.772 1.00 93.50 86 ARG A O 1
ATOM 672 N N . GLU A 1 87 ? -61.262 -6.819 113.795 1.00 93.75 87 GLU A N 1
ATOM 673 C CA . GLU A 1 87 ? -60.954 -5.424 113.433 1.00 93.75 87 GLU A CA 1
ATOM 674 C C . GLU A 1 87 ? -59.524 -5.270 112.890 1.00 93.75 87 GLU A C 1
ATOM 676 O O . GLU A 1 87 ? -59.324 -4.573 111.896 1.00 93.75 87 GLU A O 1
ATOM 681 N N . LYS A 1 88 ? -58.541 -5.959 113.490 1.00 93.69 88 LYS A N 1
ATOM 682 C CA . LYS A 1 88 ? -57.151 -5.973 113.004 1.00 93.69 88 LYS A CA 1
ATOM 683 C C . LYS A 1 88 ? -57.013 -6.731 111.690 1.00 93.69 88 LYS A C 1
ATOM 685 O O . LYS A 1 88 ? -56.502 -6.165 110.734 1.00 93.69 88 LYS A O 1
ATOM 690 N N . GLU A 1 89 ? -57.545 -7.951 111.606 1.00 94.75 89 GLU A N 1
ATOM 691 C CA . GLU A 1 89 ? -57.530 -8.749 110.368 1.00 94.75 89 GLU A CA 1
ATOM 692 C C . GLU A 1 89 ? -58.163 -7.988 109.185 1.00 94.75 89 GLU A C 1
ATOM 694 O O . GLU A 1 89 ? -57.661 -8.045 108.064 1.00 94.75 89 GLU A O 1
ATOM 699 N N . LEU A 1 90 ? -59.237 -7.230 109.432 1.00 94.69 90 LEU A N 1
ATOM 700 C CA . LEU A 1 90 ? -59.922 -6.408 108.429 1.00 94.69 90 LEU A CA 1
ATOM 701 C C . LEU A 1 90 ? -59.116 -5.138 108.080 1.00 94.69 90 LEU A C 1
ATOM 703 O O . LEU A 1 90 ? -59.120 -4.705 106.927 1.00 94.69 90 LEU A O 1
ATOM 707 N N . ALA A 1 91 ? -58.394 -4.543 109.034 1.00 93.06 91 ALA A N 1
ATOM 708 C CA . ALA A 1 91 ? -57.470 -3.439 108.767 1.00 93.06 91 ALA A CA 1
ATOM 709 C C . ALA A 1 91 ? -56.264 -3.892 107.920 1.00 93.06 91 ALA A C 1
ATOM 711 O O . ALA A 1 91 ? -55.951 -3.252 106.915 1.00 93.06 91 ALA A O 1
ATOM 712 N N . ASP A 1 92 ? -55.653 -5.026 108.269 1.00 95.19 92 ASP A N 1
ATOM 713 C CA . ASP A 1 92 ? -54.520 -5.618 107.551 1.00 95.19 92 ASP A CA 1
ATOM 714 C C . ASP A 1 92 ? -54.927 -6.046 106.129 1.00 95.19 92 ASP A C 1
ATOM 716 O O . ASP A 1 92 ? -54.239 -5.723 105.157 1.00 95.19 92 ASP A O 1
ATOM 720 N N . ALA A 1 93 ? -56.098 -6.676 105.970 1.00 94.00 93 ALA A N 1
ATOM 721 C CA . ALA A 1 93 ? -56.651 -7.016 104.658 1.00 94.00 93 ALA A CA 1
ATOM 722 C C . ALA A 1 93 ? -56.944 -5.769 103.802 1.00 94.00 93 ALA A C 1
ATOM 724 O O . ALA A 1 93 ? -56.648 -5.755 102.607 1.00 94.00 93 ALA A O 1
ATOM 725 N N . ASN A 1 94 ? -57.470 -4.686 104.389 1.00 93.88 94 ASN A N 1
ATOM 726 C CA . ASN A 1 94 ? -57.658 -3.420 103.670 1.00 93.88 94 ASN A CA 1
ATOM 727 C C . ASN A 1 94 ? -56.324 -2.781 103.246 1.00 93.88 94 ASN A C 1
ATOM 729 O O . ASN A 1 94 ? -56.248 -2.198 102.161 1.00 93.88 94 ASN A O 1
ATOM 733 N N . ALA A 1 95 ? -55.272 -2.898 104.063 1.00 94.38 95 ALA A N 1
ATOM 734 C CA . ALA A 1 95 ? -53.934 -2.435 103.705 1.00 94.38 95 ALA A CA 1
ATOM 735 C C . ALA A 1 95 ? -53.361 -3.235 102.520 1.00 94.38 95 ALA A C 1
ATOM 737 O O . ALA A 1 95 ? -52.891 -2.631 101.553 1.00 94.38 95 ALA A O 1
ATOM 738 N N . GLN A 1 96 ? -53.494 -4.567 102.536 1.00 95.44 96 GLN A N 1
ATOM 739 C CA . GLN A 1 96 ? -53.109 -5.437 101.417 1.00 95.44 96 GLN A CA 1
ATOM 740 C C . GLN A 1 96 ? -53.890 -5.098 100.138 1.00 95.44 96 GLN A C 1
ATOM 742 O O . GLN A 1 96 ? -53.282 -4.843 99.103 1.00 95.44 96 GLN A O 1
ATOM 747 N N . VAL A 1 97 ? -55.222 -4.976 100.206 1.00 95.00 97 VAL A N 1
ATOM 748 C CA . VAL A 1 97 ? -56.067 -4.603 99.051 1.00 95.00 97 VAL A CA 1
ATOM 749 C C . VAL A 1 97 ? -55.712 -3.218 98.494 1.00 95.00 97 VAL A C 1
ATOM 751 O O . VAL A 1 97 ? -55.816 -2.993 97.285 1.00 95.00 97 VAL A O 1
ATOM 754 N N . LYS A 1 98 ? -55.275 -2.271 99.335 1.00 95.00 98 LYS A N 1
ATOM 755 C CA . LYS A 1 98 ? -54.755 -0.979 98.865 1.00 95.00 98 LYS A CA 1
ATOM 756 C C . LYS A 1 98 ? -53.433 -1.158 98.107 1.00 95.00 98 LYS A C 1
ATOM 758 O O . LYS A 1 98 ? -53.304 -0.633 97.003 1.00 95.00 98 LYS A O 1
ATOM 763 N N . GLN A 1 99 ? -52.495 -1.924 98.664 1.00 95.31 99 GLN A N 1
ATOM 764 C CA . GLN A 1 99 ? -51.196 -2.199 98.045 1.00 95.31 99 GLN A CA 1
ATOM 765 C C . GLN A 1 99 ? -51.333 -2.972 96.720 1.00 95.31 99 GLN A C 1
ATOM 767 O O . GLN A 1 99 ? -50.660 -2.645 95.747 1.00 95.31 99 GLN A O 1
ATOM 772 N N . GLU A 1 100 ? -52.240 -3.948 96.630 1.00 94.88 100 GLU A N 1
ATOM 773 C CA . GLU A 1 100 ? -52.508 -4.680 95.384 1.00 94.88 100 GLU A CA 1
ATOM 774 C C . GLU A 1 100 ? -53.101 -3.790 94.286 1.00 94.88 100 GLU A C 1
ATOM 776 O O . GLU A 1 100 ? -52.736 -3.937 93.118 1.00 94.88 100 GLU A O 1
ATOM 781 N N . LYS A 1 101 ? -53.972 -2.831 94.633 1.00 95.25 101 LYS A N 1
ATOM 782 C CA . LYS A 1 101 ? -54.488 -1.839 93.673 1.00 95.25 101 LYS A CA 1
ATOM 783 C C . LYS A 1 101 ? -53.380 -0.936 93.133 1.00 95.25 101 LYS A C 1
ATOM 785 O O . LYS A 1 101 ? -53.362 -0.649 91.939 1.00 95.25 101 LYS A O 1
ATOM 790 N N . GLU A 1 102 ? -52.451 -0.523 93.990 1.00 95.12 102 GLU A N 1
ATOM 791 C CA . GLU A 1 102 ? -51.293 0.290 93.608 1.00 95.12 102 GLU A CA 1
ATOM 792 C C . GLU A 1 102 ? -50.323 -0.508 92.716 1.00 95.12 102 GLU A C 1
ATOM 794 O O . GLU A 1 102 ? -49.968 -0.059 91.625 1.00 95.12 102 GLU A O 1
ATOM 799 N N . ASN A 1 103 ? -50.015 -1.755 93.090 1.00 95.94 103 ASN A N 1
ATOM 800 C CA . ASN A 1 103 ? -49.240 -2.691 92.270 1.00 95.94 103 ASN A CA 1
ATOM 801 C C . ASN A 1 103 ? -49.890 -2.945 90.898 1.00 95.94 103 ASN A C 1
ATOM 803 O O . ASN A 1 103 ? -49.194 -2.925 89.881 1.00 95.94 103 ASN A O 1
ATOM 807 N N . ARG A 1 104 ? -51.218 -3.139 90.843 1.00 95.69 104 ARG A N 1
ATOM 808 C CA . ARG A 1 104 ? -51.959 -3.287 89.580 1.00 95.69 104 ARG A CA 1
ATOM 809 C C . ARG A 1 104 ? -51.869 -2.021 88.729 1.00 95.69 104 ARG A C 1
ATOM 811 O O . ARG A 1 104 ? -51.559 -2.134 87.551 1.00 95.69 104 ARG A O 1
ATOM 818 N N . SER A 1 105 ? -52.084 -0.838 89.306 1.00 95.62 105 SER A N 1
ATOM 819 C CA . SER A 1 105 ? -51.962 0.441 88.588 1.00 95.62 105 SER A CA 1
ATOM 820 C C . SER A 1 105 ? -50.574 0.602 87.954 1.00 95.62 105 SER A C 1
ATOM 822 O O . SER A 1 105 ? -50.457 0.972 86.786 1.00 95.62 105 SER A O 1
ATOM 824 N N . ASN A 1 106 ? -49.517 0.254 88.691 1.00 96.00 106 ASN A N 1
ATOM 825 C CA . ASN A 1 106 ? -48.140 0.310 88.197 1.00 96.00 106 ASN A CA 1
ATOM 826 C C . ASN A 1 106 ? -47.884 -0.721 87.077 1.00 96.00 106 ASN A C 1
ATOM 828 O O . ASN A 1 106 ? -47.204 -0.415 86.095 1.00 96.00 106 ASN A O 1
ATOM 832 N N . ALA A 1 107 ? -48.468 -1.920 87.176 1.00 95.44 107 ALA A N 1
ATOM 833 C CA . ALA A 1 107 ? -48.415 -2.925 86.114 1.00 95.44 107 ALA A CA 1
ATOM 834 C C . ALA A 1 107 ? -49.178 -2.482 84.850 1.00 95.44 107 ALA A C 1
ATOM 836 O O . ALA A 1 107 ? -48.642 -2.596 83.751 1.00 95.44 107 ALA A O 1
ATOM 837 N N . GLU A 1 108 ? -50.381 -1.914 84.987 1.00 95.50 108 GLU A N 1
ATOM 838 C CA . GLU A 1 108 ? -51.181 -1.386 83.872 1.00 95.50 108 GLU A CA 1
ATOM 839 C C . GLU A 1 108 ? -50.479 -0.230 83.142 1.00 95.50 108 GLU A C 1
ATOM 841 O O . GLU A 1 108 ? -50.538 -0.151 81.915 1.00 95.50 108 GLU A O 1
ATOM 846 N N . GLN A 1 109 ? -49.783 0.654 83.867 1.00 95.50 109 GLN A N 1
ATOM 847 C CA . GLN A 1 109 ? -48.953 1.699 83.257 1.00 95.50 109 GLN A CA 1
ATOM 848 C C . GLN A 1 109 ? -47.769 1.105 82.482 1.00 95.50 109 GLN A C 1
ATOM 850 O O . GLN A 1 109 ? -47.497 1.529 81.358 1.00 95.50 109 GLN A O 1
ATOM 855 N N . LYS A 1 110 ? -47.091 0.092 83.040 1.00 97.00 110 LYS A N 1
ATOM 856 C CA . LYS A 1 110 ? -45.968 -0.571 82.364 1.00 97.00 110 LYS A CA 1
ATOM 857 C C . LYS A 1 110 ? -46.409 -1.347 81.118 1.00 97.00 110 LYS A C 1
ATOM 859 O O . LYS A 1 110 ? -45.708 -1.297 80.114 1.00 97.00 110 LYS A O 1
ATOM 864 N N . ILE A 1 111 ? -47.570 -2.005 81.159 1.00 96.88 111 ILE A N 1
ATOM 865 C CA . ILE A 1 111 ? -48.172 -2.673 79.994 1.00 96.88 111 ILE A CA 1
ATOM 866 C C . ILE A 1 111 ? -48.416 -1.654 78.875 1.00 96.88 111 ILE A C 1
ATOM 868 O O . ILE A 1 111 ? -47.890 -1.839 77.784 1.00 96.88 111 ILE A O 1
ATOM 872 N N . LYS A 1 112 ? -49.073 -0.523 79.166 1.00 96.31 112 LYS A N 1
ATOM 873 C CA . LYS A 1 112 ? -49.321 0.545 78.175 1.00 96.31 112 LYS A CA 1
ATOM 874 C C . LYS A 1 112 ? -48.040 1.124 77.568 1.00 96.31 112 LYS A C 1
ATOM 876 O O . LYS A 1 112 ? -48.018 1.459 76.388 1.00 96.31 112 LYS A O 1
ATOM 881 N N . SER A 1 113 ? -46.967 1.227 78.355 1.00 96.62 113 SER A N 1
ATOM 882 C CA . SER A 1 113 ? -45.656 1.655 77.851 1.00 96.62 113 SER A CA 1
ATOM 883 C C . SER A 1 113 ? -45.057 0.646 76.864 1.00 96.62 113 SER A C 1
ATOM 885 O O . SER A 1 113 ? -44.500 1.057 75.852 1.00 96.62 113 SER A O 1
ATOM 887 N N . LEU A 1 114 ? -45.185 -0.656 77.141 1.00 97.25 114 LEU A N 1
ATOM 888 C CA . LEU A 1 114 ? -44.691 -1.727 76.270 1.00 97.25 114 LEU A CA 1
ATOM 889 C C . LEU A 1 114 ? -45.555 -1.885 75.009 1.00 97.25 114 LEU A C 1
ATOM 891 O O . LEU A 1 114 ? -45.016 -2.092 73.929 1.00 97.25 114 LEU A O 1
ATOM 895 N N . GLU A 1 115 ? -46.876 -1.717 75.110 1.00 95.12 115 GLU A N 1
ATOM 896 C CA . GLU A 1 115 ? -47.790 -1.687 73.956 1.00 95.12 115 GLU A CA 1
ATOM 897 C C . GLU A 1 115 ? -47.414 -0.565 72.970 1.00 95.12 115 GLU A C 1
ATOM 899 O O . GLU A 1 115 ? -47.379 -0.788 71.761 1.00 95.12 115 GLU A O 1
ATOM 904 N N . GLN A 1 116 ? -47.062 0.624 73.477 1.00 95.69 116 GLN A N 1
ATOM 905 C CA . GLN A 1 116 ? -46.584 1.749 72.659 1.00 95.69 116 GLN A CA 1
ATOM 906 C C . GLN A 1 116 ? -45.176 1.545 72.080 1.00 95.69 116 GLN A C 1
ATOM 908 O O . GLN A 1 116 ? -44.841 2.158 71.067 1.00 95.69 116 GLN A O 1
ATOM 913 N N . GLU A 1 117 ? -44.335 0.734 72.721 1.00 96.88 117 GLU A N 1
ATOM 914 C CA . GLU A 1 117 ? -43.000 0.383 72.226 1.00 96.88 117 GLU A CA 1
ATOM 915 C C . GLU A 1 117 ? -43.096 -0.659 71.101 1.00 96.88 117 GLU A C 1
ATOM 917 O O . GLU A 1 117 ? -42.521 -0.457 70.033 1.00 96.88 117 GLU A O 1
ATOM 922 N N . ILE A 1 118 ? -43.924 -1.693 71.283 1.00 96.50 118 ILE A N 1
ATOM 923 C CA . ILE A 1 118 ? -44.240 -2.700 70.257 1.00 96.50 118 ILE A CA 1
ATOM 924 C C . ILE A 1 118 ? -44.838 -2.033 69.011 1.00 96.50 118 ILE A C 1
ATOM 926 O O . ILE A 1 118 ? -44.324 -2.240 67.918 1.00 96.50 118 ILE A O 1
ATOM 930 N N . GLN A 1 119 ? -45.831 -1.147 69.163 1.00 96.38 119 GLN A N 1
ATOM 931 C CA . GLN A 1 119 ? -46.442 -0.444 68.022 1.00 96.38 119 GLN A CA 1
ATOM 932 C C . GLN A 1 119 ? -45.452 0.399 67.202 1.00 96.38 119 GLN A C 1
ATOM 934 O O . GLN A 1 119 ? -45.671 0.586 66.006 1.00 96.38 119 GLN A O 1
ATOM 939 N N . LYS A 1 120 ? -44.376 0.912 67.814 1.00 96.19 120 LYS A N 1
ATOM 940 C CA . LYS A 1 120 ? -43.304 1.611 67.085 1.00 96.19 120 LYS A CA 1
ATOM 941 C C . LYS A 1 120 ? -42.400 0.628 66.356 1.00 96.19 120 LYS A C 1
ATOM 943 O O . LYS A 1 120 ? -42.138 0.827 65.180 1.00 96.19 120 LYS A O 1
ATOM 948 N N . LEU A 1 121 ? -41.986 -0.449 67.025 1.00 96.94 121 LEU A N 1
ATOM 949 C CA . LEU A 1 121 ? -41.155 -1.491 66.420 1.00 96.94 121 LEU A CA 1
ATOM 950 C C . LEU A 1 121 ? -41.855 -2.160 65.227 1.00 96.94 121 LEU A C 1
ATOM 952 O O . LEU A 1 121 ? -41.208 -2.405 64.214 1.00 96.94 121 LEU A O 1
ATOM 956 N N . ASP A 1 122 ? -43.169 -2.382 65.303 1.00 96.44 122 ASP A N 1
ATOM 957 C CA . ASP A 1 122 ? -43.975 -2.884 64.184 1.00 96.44 122 ASP A CA 1
ATOM 958 C C . ASP A 1 122 ? -43.979 -1.896 62.999 1.00 96.44 122 ASP A C 1
ATOM 960 O O . ASP A 1 122 ? -43.800 -2.308 61.854 1.00 96.44 122 ASP A O 1
ATOM 964 N N . GLN A 1 123 ? -44.125 -0.588 63.258 1.00 95.81 123 GLN A N 1
ATOM 965 C CA . GLN A 1 123 ? -44.076 0.464 62.228 1.00 95.81 123 GLN A CA 1
ATOM 966 C C . GLN A 1 123 ? -42.680 0.605 61.600 1.00 95.81 123 GLN A C 1
ATOM 968 O O . GLN A 1 123 ? -42.564 0.715 60.376 1.00 95.81 123 GLN A O 1
ATOM 973 N N . ASP A 1 124 ? -41.624 0.546 62.412 1.00 97.06 124 ASP A N 1
ATOM 974 C CA . ASP A 1 124 ? -40.235 0.586 61.954 1.00 97.06 124 ASP A CA 1
ATOM 975 C C . ASP A 1 124 ? -39.915 -0.647 61.088 1.00 97.06 124 ASP A C 1
ATOM 977 O O . ASP A 1 124 ? -39.370 -0.502 59.990 1.00 97.06 124 ASP A O 1
ATOM 981 N N . LEU A 1 125 ? -40.331 -1.851 61.501 1.00 96.75 125 LEU A N 1
ATOM 982 C CA . LEU A 1 125 ? -40.202 -3.080 60.704 1.00 96.75 125 LEU A CA 1
ATOM 983 C C . LEU A 1 125 ? -40.998 -3.007 59.394 1.00 96.75 125 LEU A C 1
ATOM 985 O O . LEU A 1 125 ? -40.495 -3.398 58.339 1.00 96.75 125 LEU A O 1
ATOM 989 N N . GLU A 1 126 ? -42.215 -2.461 59.428 1.00 96.19 126 GLU A N 1
ATOM 990 C CA . GLU A 1 126 ? -43.018 -2.216 58.230 1.00 96.19 126 GLU A CA 1
ATOM 991 C C . GLU A 1 126 ? -42.372 -1.220 57.256 1.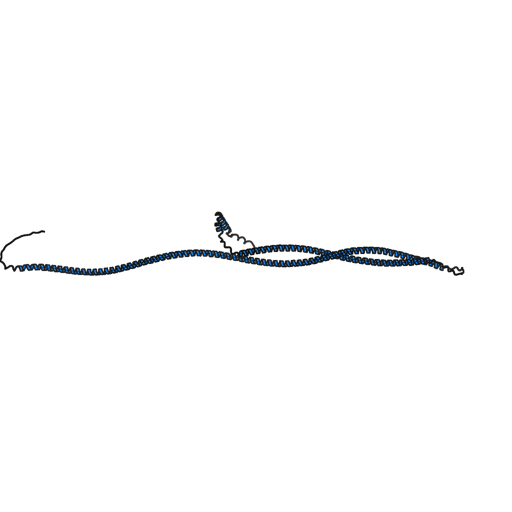00 96.19 126 GLU A C 1
ATOM 993 O O . GLU A 1 126 ? -42.665 -1.285 56.058 1.00 96.19 126 GLU A O 1
ATOM 998 N N . SER A 1 127 ? -41.549 -0.283 57.737 1.00 95.38 127 SER A N 1
ATOM 999 C CA . SER A 1 127 ? -40.787 0.639 56.886 1.00 95.38 127 SER A CA 1
ATOM 1000 C C . SER A 1 127 ? -39.588 -0.069 56.245 1.00 95.38 127 SER A C 1
ATOM 1002 O O . SER A 1 127 ? -39.485 -0.114 55.020 1.00 95.38 127 SER A O 1
ATOM 1004 N N . GLN A 1 128 ? -38.778 -0.771 57.044 1.00 96.69 128 GLN A N 1
ATOM 1005 C CA . GLN A 1 128 ? -37.605 -1.513 56.571 1.00 96.69 128 GLN A CA 1
ATOM 1006 C C . GLN A 1 128 ? -37.968 -2.609 55.556 1.00 96.69 128 GLN A C 1
ATOM 1008 O O . GLN A 1 128 ? -37.233 -2.835 54.596 1.00 96.69 128 GLN A O 1
ATOM 1013 N N . LEU A 1 129 ? -39.123 -3.266 55.714 1.00 95.75 129 LEU A N 1
ATOM 1014 C CA . LEU A 1 129 ? -39.626 -4.240 54.739 1.00 95.75 129 LEU A CA 1
ATOM 1015 C C . LEU A 1 129 ? -39.995 -3.607 53.387 1.00 95.75 129 LEU A C 1
ATOM 1017 O O . LEU A 1 129 ? -39.856 -4.273 52.360 1.00 95.75 129 LEU A O 1
ATOM 1021 N N . LYS A 1 130 ? -40.444 -2.345 53.362 1.00 95.75 130 LYS A N 1
ATOM 1022 C CA . LYS A 1 130 ? -40.727 -1.611 52.116 1.00 95.75 130 LYS A CA 1
ATOM 1023 C C . LYS A 1 130 ? -39.416 -1.200 51.440 1.00 95.75 130 LYS A C 1
ATOM 1025 O O . LYS A 1 130 ? -39.229 -1.522 50.268 1.00 95.75 130 LYS A O 1
ATOM 1030 N N . ASP A 1 131 ? -38.478 -0.632 52.196 1.00 96.62 131 ASP A N 1
ATOM 1031 C CA . ASP A 1 131 ? -37.150 -0.240 51.701 1.00 96.62 131 ASP A CA 1
ATOM 1032 C C . ASP A 1 131 ? -36.395 -1.431 51.082 1.00 96.62 131 ASP A C 1
ATOM 1034 O O . ASP A 1 131 ? -35.861 -1.335 49.975 1.00 96.62 131 ASP A O 1
ATOM 1038 N N . LEU A 1 132 ? -36.413 -2.596 51.744 1.00 96.50 132 LEU A N 1
ATOM 1039 C CA . LEU A 1 132 ? -35.814 -3.832 51.225 1.00 96.50 132 LEU A CA 1
ATOM 1040 C C . LEU A 1 132 ? -36.476 -4.307 49.920 1.00 96.50 132 LEU A C 1
ATOM 1042 O O . LEU A 1 132 ? -35.777 -4.752 49.009 1.00 96.50 132 LEU A O 1
ATOM 1046 N N . GLN A 1 133 ? -37.801 -4.185 49.787 1.00 95.31 133 GLN A N 1
ATOM 1047 C CA . GLN A 1 133 ? -38.509 -4.522 48.544 1.00 95.31 133 GLN A CA 1
ATOM 1048 C C . GLN A 1 133 ? -38.200 -3.551 47.397 1.00 95.31 133 GLN A C 1
ATOM 1050 O O . GLN A 1 133 ? -38.300 -3.936 46.232 1.00 95.31 133 GLN A O 1
ATOM 1055 N N . GLU A 1 134 ? -37.847 -2.297 47.680 1.00 95.50 134 GLU A N 1
ATOM 1056 C CA . GLU A 1 134 ? -37.405 -1.346 46.654 1.00 95.50 134 GLU A CA 1
ATOM 1057 C C . GLU A 1 134 ? -35.946 -1.580 46.251 1.00 95.50 134 GLU A C 1
ATOM 1059 O O . GLU A 1 134 ? -35.647 -1.634 45.055 1.00 95.50 134 GLU A O 1
ATOM 1064 N N . GLN A 1 135 ? -35.068 -1.873 47.213 1.00 96.06 135 GLN A N 1
ATOM 1065 C CA . GLN A 1 135 ? -33.696 -2.312 46.940 1.00 96.06 135 GLN A CA 1
ATOM 1066 C C . GLN A 1 135 ? -33.662 -3.601 46.100 1.00 96.06 135 GLN A C 1
ATOM 1068 O O . GLN A 1 135 ? -32.893 -3.687 45.143 1.00 96.06 135 GLN A O 1
ATOM 1073 N N . GLU A 1 136 ? -34.533 -4.581 46.370 1.00 95.88 136 GLU A N 1
ATOM 1074 C CA . GLU A 1 136 ? -34.603 -5.819 45.577 1.00 95.88 136 GLU A CA 1
ATOM 1075 C C . GLU A 1 136 ? -35.016 -5.561 44.111 1.00 95.88 136 GLU A C 1
ATOM 1077 O O . GLU A 1 136 ? -34.513 -6.221 43.198 1.00 95.88 136 GLU A O 1
ATOM 1082 N N . LYS A 1 137 ? -35.896 -4.578 43.856 1.00 95.75 137 LYS A N 1
ATOM 1083 C CA . LYS A 1 137 ? -36.267 -4.150 42.491 1.00 95.75 137 LYS A CA 1
ATOM 1084 C C . LYS A 1 137 ? -35.090 -3.468 41.789 1.00 95.75 137 LYS A C 1
ATOM 1086 O O . LYS A 1 137 ? -34.800 -3.800 40.640 1.00 95.75 137 LYS A O 1
ATOM 1091 N N . ALA A 1 138 ? -34.387 -2.568 42.480 1.00 95.62 138 ALA A N 1
ATOM 1092 C CA . ALA A 1 138 ? -33.211 -1.885 41.940 1.00 95.62 138 ALA A CA 1
ATOM 1093 C C . ALA A 1 138 ? -32.091 -2.879 41.574 1.00 95.62 138 ALA A C 1
ATOM 1095 O O . ALA A 1 138 ? -31.541 -2.815 40.476 1.00 95.62 138 ALA A O 1
ATOM 1096 N N . ILE A 1 139 ? -31.818 -3.862 42.441 1.00 95.88 139 ILE A N 1
ATOM 1097 C CA . ILE A 1 139 ? -30.830 -4.927 42.197 1.00 95.88 139 ILE A CA 1
ATOM 1098 C C . ILE A 1 139 ? -31.194 -5.770 40.963 1.00 95.88 139 ILE A C 1
ATOM 1100 O O . ILE A 1 139 ? -30.307 -6.118 40.181 1.00 95.88 139 ILE A O 1
ATOM 1104 N N . LYS A 1 140 ? -32.483 -6.073 40.744 1.00 96.56 140 LYS A N 1
ATOM 1105 C CA . LYS A 1 140 ? -32.947 -6.779 39.534 1.00 96.56 140 LYS A CA 1
ATOM 1106 C C . LYS A 1 140 ? -32.697 -5.950 38.270 1.00 96.56 140 LYS A C 1
ATOM 1108 O O . LYS A 1 140 ? -32.077 -6.461 37.342 1.00 96.56 140 LYS A O 1
ATOM 1113 N N . SER A 1 141 ? -33.070 -4.668 38.277 1.00 95.62 141 SER A N 1
ATOM 1114 C CA . SER A 1 141 ? -32.844 -3.755 37.145 1.00 95.62 141 SER A CA 1
ATOM 1115 C C . SER A 1 141 ? -31.356 -3.615 36.795 1.00 95.62 141 SER A C 1
ATOM 1117 O O . SER A 1 141 ? -30.980 -3.758 35.634 1.00 95.62 141 SER A O 1
ATOM 1119 N N . LEU A 1 142 ? -30.492 -3.411 37.796 1.00 96.25 142 LEU A N 1
ATOM 1120 C CA . LEU A 1 142 ? -29.039 -3.303 37.603 1.00 96.25 142 LEU A CA 1
ATOM 1121 C C . LEU A 1 142 ? -28.416 -4.604 37.071 1.00 96.25 142 LEU A C 1
ATOM 1123 O O . LEU A 1 142 ? -27.438 -4.565 36.324 1.00 96.25 142 LEU A O 1
ATOM 1127 N N . LYS A 1 143 ? -28.973 -5.770 37.425 1.00 96.06 143 LYS A N 1
ATOM 1128 C CA . LYS A 1 143 ? -28.527 -7.061 36.883 1.00 96.06 143 LYS A CA 1
ATOM 1129 C C . LYS A 1 143 ? -28.899 -7.219 35.408 1.00 96.06 143 LYS A C 1
ATOM 1131 O O . LYS A 1 143 ? -28.066 -7.683 34.635 1.00 96.06 143 LYS A O 1
ATOM 1136 N N . GLU A 1 144 ? -30.110 -6.829 35.018 1.00 95.94 144 GLU A N 1
ATOM 1137 C CA . GLU A 1 144 ? -30.560 -6.867 33.619 1.00 95.94 144 GLU A CA 1
ATOM 1138 C C . GLU A 1 144 ? -29.736 -5.910 32.741 1.00 95.94 144 GLU A C 1
ATOM 1140 O O . GLU A 1 144 ? -29.218 -6.322 31.702 1.00 95.94 144 GLU A O 1
ATOM 1145 N N . GLU A 1 145 ? -29.504 -4.680 33.211 1.00 96.62 145 GLU A N 1
ATOM 1146 C CA . GLU A 1 145 ? -28.639 -3.692 32.552 1.00 96.62 145 GLU A CA 1
ATOM 1147 C C . GLU A 1 145 ? -27.196 -4.203 32.397 1.00 96.62 145 GLU A C 1
ATOM 1149 O O . GLU A 1 145 ? -26.601 -4.109 31.318 1.00 96.62 145 GLU A O 1
ATOM 1154 N N . LYS A 1 146 ? -26.635 -4.810 33.453 1.00 96.00 146 LYS A N 1
ATOM 1155 C CA . LYS A 1 146 ? -25.310 -5.437 33.404 1.00 96.00 146 LYS A CA 1
ATOM 1156 C C . LYS A 1 146 ? -25.260 -6.547 32.348 1.00 96.00 146 LYS A C 1
ATOM 1158 O O . LYS A 1 146 ? -24.327 -6.588 31.547 1.00 96.00 146 LYS A O 1
ATOM 1163 N N . GLU A 1 147 ? -26.253 -7.433 32.330 1.00 96.31 147 GLU A N 1
ATOM 1164 C CA . GLU A 1 147 ? -26.333 -8.522 31.355 1.00 96.31 147 GLU A CA 1
ATOM 1165 C C . GLU A 1 147 ? -26.533 -8.026 29.912 1.00 96.31 147 GLU A C 1
ATOM 1167 O O . GLU A 1 147 ? -26.239 -8.773 28.977 1.00 96.31 147 GLU A O 1
ATOM 1172 N N . GLU A 1 148 ? -27.044 -6.815 29.684 1.00 96.50 148 GLU A N 1
ATOM 1173 C CA . GLU A 1 148 ? -27.056 -6.182 28.359 1.00 96.50 148 GLU A CA 1
ATOM 1174 C C . GLU A 1 148 ? -25.696 -5.559 28.008 1.00 96.50 148 GLU A C 1
ATOM 1176 O O . GLU A 1 148 ? -25.174 -5.807 26.916 1.00 96.50 148 GLU A O 1
ATOM 1181 N N . LYS A 1 149 ? -25.069 -4.833 28.943 1.00 95.44 149 LYS A N 1
ATOM 1182 C CA . LYS A 1 149 ? -23.724 -4.261 28.763 1.00 95.44 149 LYS A CA 1
ATOM 1183 C C . LYS A 1 149 ? -22.677 -5.343 28.457 1.00 95.44 149 LYS A C 1
ATOM 1185 O O . LYS A 1 149 ? -21.909 -5.181 27.511 1.00 95.44 149 LYS A O 1
ATOM 1190 N N . GLU A 1 150 ? -22.705 -6.488 29.144 1.00 95.94 150 GLU A N 1
ATOM 1191 C CA . GLU A 1 150 ? -21.830 -7.639 28.844 1.00 95.94 150 GLU A CA 1
ATOM 1192 C C . GLU A 1 150 ? -22.076 -8.223 27.434 1.00 95.94 150 GLU A C 1
ATOM 1194 O O . GLU A 1 150 ? -21.123 -8.572 26.731 1.00 95.94 150 GLU A O 1
ATOM 1199 N N . LYS A 1 151 ? -23.334 -8.279 26.965 1.00 95.62 151 LYS A N 1
ATOM 1200 C CA . LYS A 1 151 ? -23.669 -8.734 25.600 1.00 95.62 151 LYS A CA 1
ATOM 1201 C C . LYS A 1 151 ? -23.193 -7.755 24.526 1.00 95.62 151 LYS A C 1
ATOM 1203 O O . LYS A 1 151 ? -22.807 -8.198 23.446 1.00 95.62 151 LYS A O 1
ATOM 1208 N N . ASN A 1 152 ? -23.228 -6.450 24.792 1.00 95.56 152 ASN A N 1
ATOM 1209 C CA . ASN A 1 152 ? -22.770 -5.431 23.845 1.00 95.56 152 ASN A CA 1
ATOM 1210 C C . ASN A 1 152 ? -21.236 -5.376 23.773 1.00 95.56 152 ASN A C 1
ATOM 1212 O O . ASN A 1 152 ? -20.698 -5.458 22.670 1.00 95.56 152 ASN A O 1
ATOM 1216 N N . LEU A 1 153 ? -20.543 -5.432 24.916 1.00 95.81 153 LEU A N 1
ATOM 1217 C CA . LEU A 1 153 ? -19.081 -5.575 24.988 1.00 95.81 153 LEU A CA 1
ATOM 1218 C C . LEU A 1 153 ? -18.575 -6.785 24.175 1.00 95.81 153 LEU A C 1
ATOM 1220 O O . LEU A 1 153 ? -17.567 -6.706 23.474 1.00 95.81 153 LEU A O 1
ATOM 1224 N N . LEU A 1 154 ? -19.297 -7.913 24.217 1.00 95.50 154 LEU A N 1
ATOM 1225 C CA . LEU A 1 154 ? -18.946 -9.115 23.453 1.00 95.50 154 LEU A CA 1
ATOM 1226 C C . LEU A 1 154 ? -19.124 -8.946 21.929 1.00 95.50 154 LEU A C 1
ATOM 1228 O O . LEU A 1 154 ? -18.393 -9.578 21.164 1.00 95.50 154 LEU A O 1
ATOM 1232 N N . LYS A 1 155 ? -20.062 -8.101 21.471 1.00 94.88 155 LYS A N 1
ATOM 1233 C CA . LYS A 1 155 ? -20.200 -7.735 20.045 1.00 94.88 155 LYS A CA 1
ATOM 1234 C C . LYS A 1 155 ? -19.059 -6.816 19.616 1.00 94.88 155 LYS A C 1
ATOM 1236 O O . LYS A 1 155 ? -18.426 -7.066 18.597 1.00 94.88 155 LYS A O 1
ATOM 1241 N N . GLU A 1 156 ? -18.772 -5.787 20.411 1.00 94.06 156 GLU A N 1
ATOM 1242 C CA . GLU A 1 156 ? -17.698 -4.828 20.138 1.00 94.06 156 GLU A CA 1
ATOM 1243 C C . GLU A 1 156 ? -16.335 -5.519 20.073 1.00 94.06 156 GLU A C 1
ATOM 1245 O O . GLU A 1 156 ? -15.587 -5.294 19.123 1.00 94.06 156 GLU A O 1
ATOM 1250 N N . LYS A 1 157 ? -16.051 -6.456 20.990 1.00 94.50 157 LYS A N 1
ATOM 1251 C CA . LYS A 1 157 ? -14.821 -7.257 20.941 1.00 94.50 157 LYS A CA 1
ATOM 1252 C C . LYS A 1 157 ? -14.674 -8.027 19.624 1.00 94.50 157 LYS A C 1
ATOM 1254 O O . LYS A 1 157 ? -13.597 -8.006 19.037 1.00 94.50 157 LYS A O 1
ATOM 1259 N N . LYS A 1 158 ? -15.748 -8.655 19.127 1.00 94.69 158 LYS A N 1
ATOM 1260 C CA . LYS A 1 158 ? -15.731 -9.339 17.821 1.00 94.69 158 LYS A CA 1
ATOM 1261 C C . LYS A 1 158 ? -15.501 -8.368 16.665 1.00 94.69 158 LYS A C 1
ATOM 1263 O O . LYS A 1 158 ? -14.705 -8.662 15.783 1.00 94.69 158 LYS A O 1
ATOM 1268 N N . ASN A 1 159 ? -16.131 -7.193 16.695 1.00 93.81 159 ASN A N 1
ATOM 1269 C CA . ASN A 1 159 ? -15.902 -6.160 15.682 1.00 93.81 159 ASN A CA 1
ATOM 1270 C C . ASN A 1 159 ? -14.430 -5.700 15.666 1.00 93.81 159 ASN A C 1
ATOM 1272 O O . ASN A 1 159 ? -13.878 -5.471 14.593 1.00 93.81 159 ASN A O 1
ATOM 1276 N N . VAL A 1 160 ? -13.778 -5.604 16.832 1.00 92.75 160 VAL A N 1
ATOM 1277 C CA . VAL A 1 160 ? -12.342 -5.289 16.949 1.00 92.75 160 VAL A CA 1
ATOM 1278 C C . VAL A 1 160 ? -11.461 -6.428 16.413 1.00 92.75 160 VAL A C 1
ATOM 1280 O O . VAL A 1 160 ? -10.505 -6.157 15.690 1.00 92.75 160 VAL A O 1
ATOM 1283 N N . GLU A 1 161 ? -11.794 -7.692 16.690 1.00 94.12 161 GLU A N 1
ATOM 1284 C CA . GLU A 1 161 ? -11.093 -8.873 16.145 1.00 94.12 161 GLU A CA 1
ATOM 1285 C C . GLU A 1 161 ? -11.207 -8.956 14.601 1.00 94.12 161 GLU A C 1
ATOM 1287 O O . GLU A 1 161 ? -10.211 -9.190 13.904 1.00 94.12 161 GLU A O 1
ATOM 1292 N N . ASP A 1 162 ? -12.389 -8.663 14.050 1.00 93.94 162 ASP A N 1
ATOM 1293 C CA . ASP A 1 162 ? -12.640 -8.556 12.605 1.00 93.94 162 ASP A CA 1
ATOM 1294 C C . ASP A 1 162 ? -11.879 -7.383 11.961 1.00 93.94 162 ASP A C 1
ATOM 1296 O O . ASP A 1 162 ? -11.375 -7.500 10.839 1.00 93.94 162 ASP A O 1
ATOM 1300 N N . LEU A 1 163 ? -11.806 -6.232 12.639 1.00 94.62 163 LEU A N 1
ATOM 1301 C CA . LEU A 1 163 ? -11.070 -5.057 12.162 1.00 94.62 163 LEU A CA 1
ATOM 1302 C C . LEU A 1 163 ? -9.557 -5.295 12.182 1.00 94.62 163 LEU A C 1
ATOM 1304 O O . LEU A 1 163 ? -8.901 -5.013 11.182 1.00 94.62 163 LEU A O 1
ATOM 1308 N N . GLY A 1 164 ? -9.011 -5.888 13.247 1.00 93.69 164 GLY A N 1
ATOM 1309 C CA . GLY A 1 164 ? -7.598 -6.280 13.309 1.00 93.69 164 GLY A CA 1
ATOM 1310 C C . GLY A 1 164 ? -7.218 -7.248 12.184 1.00 93.69 164 GLY A C 1
ATOM 1311 O O . GLY A 1 164 ? -6.202 -7.067 11.515 1.00 93.69 164 GLY A O 1
ATOM 1312 N N . SER A 1 165 ? -8.091 -8.213 11.884 1.00 94.56 165 SER A N 1
ATOM 1313 C CA . SER A 1 165 ? -7.902 -9.145 10.764 1.00 94.56 165 SER A CA 1
ATOM 1314 C C . SER A 1 165 ? -7.890 -8.442 9.395 1.00 94.56 165 SER A C 1
ATOM 1316 O O . SER A 1 165 ? -7.103 -8.803 8.518 1.00 94.56 165 SER A O 1
ATOM 1318 N N . LYS A 1 166 ? -8.713 -7.398 9.209 1.00 95.00 166 LYS A N 1
ATOM 1319 C CA . LYS A 1 166 ? -8.712 -6.561 7.993 1.00 95.00 166 LYS A CA 1
ATOM 1320 C C . LYS A 1 166 ? -7.458 -5.686 7.891 1.00 95.00 166 LYS A C 1
ATOM 1322 O O . LYS A 1 166 ? -6.921 -5.557 6.794 1.00 95.00 166 LYS A O 1
ATOM 1327 N N . ILE A 1 167 ? -6.978 -5.130 9.006 1.00 94.19 167 ILE A N 1
ATOM 1328 C CA . ILE A 1 167 ? -5.745 -4.326 9.069 1.00 94.19 167 ILE A CA 1
ATOM 1329 C C . ILE A 1 167 ? -4.536 -5.178 8.662 1.00 94.19 167 ILE A C 1
ATOM 1331 O O . ILE A 1 167 ? -3.831 -4.806 7.727 1.00 94.19 167 ILE A O 1
ATOM 1335 N N . ASN A 1 168 ? -4.368 -6.367 9.251 1.00 93.12 168 ASN A N 1
ATOM 1336 C CA . ASN A 1 168 ? -3.279 -7.292 8.908 1.00 93.12 168 ASN A CA 1
ATOM 1337 C C . ASN A 1 168 ? -3.242 -7.611 7.398 1.00 93.12 168 ASN A C 1
ATOM 1339 O O . ASN A 1 168 ? -2.189 -7.560 6.764 1.00 93.12 168 ASN A O 1
ATOM 1343 N N . HIS A 1 169 ? -4.405 -7.875 6.792 1.00 92.62 169 HIS A N 1
ATOM 1344 C CA . HIS A 1 169 ? -4.514 -8.156 5.357 1.00 92.62 169 HIS A CA 1
ATOM 1345 C C . HIS A 1 169 ? -4.221 -6.934 4.460 1.00 92.62 169 HIS A C 1
ATOM 1347 O O . HIS A 1 169 ? -3.781 -7.089 3.316 1.00 92.62 169 HIS A O 1
ATOM 1353 N N . LEU A 1 170 ? -4.459 -5.714 4.951 1.00 91.94 170 LEU A N 1
ATOM 1354 C CA . LEU A 1 170 ? -4.067 -4.484 4.260 1.00 91.94 170 LEU A CA 1
ATOM 1355 C C . LEU A 1 170 ? -2.556 -4.246 4.370 1.00 91.94 170 LEU A C 1
ATOM 1357 O O . LEU A 1 170 ? -1.934 -3.943 3.355 1.00 91.94 170 LEU A O 1
ATOM 1361 N N . GLU A 1 171 ? -1.943 -4.476 5.535 1.00 91.12 171 GLU A N 1
ATOM 1362 C CA . GLU A 1 171 ? -0.483 -4.410 5.690 1.00 91.12 171 GLU A CA 1
ATOM 1363 C C . GLU A 1 171 ? 0.257 -5.380 4.758 1.00 91.12 171 GLU A C 1
ATOM 1365 O O . GLU A 1 171 ? 1.259 -5.010 4.147 1.00 91.12 171 GLU A O 1
ATOM 1370 N N . GLU A 1 172 ? -0.226 -6.619 4.623 1.00 93.94 172 GLU A N 1
ATOM 1371 C CA . GLU A 1 172 ? 0.344 -7.589 3.679 1.00 93.94 172 GLU A CA 1
ATOM 1372 C C . GLU A 1 172 ? 0.271 -7.086 2.231 1.00 93.94 172 GLU A C 1
ATOM 1374 O O . GLU A 1 172 ? 1.231 -7.238 1.473 1.00 93.94 172 GLU A O 1
ATOM 1379 N N . LYS A 1 173 ? -0.838 -6.443 1.841 1.00 92.62 173 LYS A N 1
ATOM 1380 C CA . LYS A 1 173 ? -1.000 -5.853 0.503 1.00 92.62 173 LYS A CA 1
ATOM 1381 C C . LYS A 1 173 ? -0.104 -4.640 0.273 1.00 92.62 173 LYS A C 1
ATOM 1383 O O . LYS A 1 173 ? 0.406 -4.495 -0.837 1.00 92.62 173 LYS A O 1
ATOM 1388 N N . VAL A 1 174 ? 0.118 -3.804 1.290 1.00 92.38 174 VAL A N 1
ATOM 1389 C CA . VAL A 1 174 ? 1.084 -2.694 1.227 1.00 92.38 174 VAL A CA 1
ATOM 1390 C C . VAL A 1 174 ? 2.486 -3.254 0.986 1.00 92.38 174 VAL A C 1
ATOM 1392 O O . VAL A 1 174 ? 3.084 -2.941 -0.041 1.00 92.38 174 VAL A O 1
ATOM 1395 N N . LYS A 1 175 ? 2.940 -4.208 1.811 1.00 93.31 175 LYS A N 1
ATOM 1396 C CA . LYS A 1 175 ? 4.256 -4.865 1.673 1.00 93.31 175 LYS A CA 1
ATOM 1397 C C . LYS A 1 175 ? 4.439 -5.540 0.300 1.00 93.31 175 LYS A C 1
ATOM 1399 O O . LYS A 1 175 ? 5.498 -5.435 -0.311 1.00 93.31 175 LYS A O 1
ATOM 1404 N N . GLN A 1 176 ? 3.394 -6.178 -0.241 1.00 92.62 176 GLN A N 1
ATOM 1405 C CA . GLN A 1 176 ? 3.386 -6.753 -1.602 1.00 92.62 176 GLN A CA 1
ATOM 1406 C C . GLN A 1 176 ? 3.353 -5.724 -2.748 1.00 92.62 176 GLN A C 1
ATOM 1408 O O . GLN A 1 176 ? 3.509 -6.106 -3.913 1.00 92.62 176 GLN A O 1
ATOM 1413 N N . THR A 1 177 ? 3.076 -4.455 -2.452 1.00 90.00 177 THR A N 1
ATOM 1414 C CA . THR A 1 177 ? 3.060 -3.355 -3.426 1.00 90.00 177 THR A CA 1
ATOM 1415 C C . THR A 1 177 ? 4.388 -2.600 -3.389 1.00 90.00 177 THR A C 1
ATOM 1417 O O . THR A 1 177 ? 4.956 -2.332 -4.445 1.00 90.00 177 THR A O 1
ATOM 1420 N N . GLU A 1 178 ? 4.943 -2.371 -2.195 1.00 90.38 178 GLU A N 1
ATOM 1421 C CA . GLU A 1 178 ? 6.286 -1.816 -1.978 1.00 90.38 178 GLU A CA 1
ATOM 1422 C C . GLU A 1 178 ? 7.374 -2.641 -2.682 1.00 90.38 178 GLU A C 1
ATOM 1424 O O . GLU A 1 178 ? 8.211 -2.084 -3.392 1.00 90.38 178 GLU A O 1
ATOM 1429 N N . THR A 1 179 ? 7.346 -3.975 -2.565 1.00 92.94 179 THR A N 1
ATOM 1430 C CA . THR A 1 179 ? 8.331 -4.840 -3.241 1.00 92.94 179 THR A CA 1
ATOM 1431 C C . THR A 1 179 ? 8.262 -4.723 -4.764 1.00 92.94 179 THR A C 1
ATOM 1433 O O . THR A 1 179 ? 9.298 -4.586 -5.412 1.00 92.94 179 THR A O 1
ATOM 1436 N N . LYS A 1 180 ? 7.055 -4.679 -5.341 1.00 91.62 180 LYS A N 1
ATOM 1437 C CA . LYS A 1 180 ? 6.848 -4.492 -6.789 1.00 91.62 180 LYS A CA 1
ATOM 1438 C C . LYS A 1 180 ? 7.281 -3.106 -7.269 1.00 91.62 180 LYS A C 1
ATOM 1440 O O . LYS A 1 180 ? 7.791 -2.986 -8.381 1.00 91.62 180 LYS A O 1
ATOM 1445 N N . ALA A 1 181 ? 7.109 -2.071 -6.445 1.00 88.44 181 ALA A N 1
ATOM 1446 C CA . ALA A 1 181 ? 7.623 -0.735 -6.737 1.00 88.44 181 ALA A CA 1
ATOM 1447 C C . ALA A 1 181 ? 9.162 -0.744 -6.793 1.00 88.44 181 ALA A C 1
ATOM 1449 O O . ALA A 1 181 ? 9.736 -0.313 -7.791 1.00 88.44 181 ALA A O 1
ATOM 1450 N N . GLN A 1 182 ? 9.827 -1.346 -5.800 1.00 90.88 182 GLN A N 1
ATOM 1451 C CA . GLN A 1 182 ? 11.290 -1.494 -5.771 1.00 90.88 182 GLN A CA 1
ATOM 1452 C C . GLN A 1 182 ? 11.844 -2.362 -6.916 1.00 90.88 182 GLN A C 1
ATOM 1454 O O . GLN A 1 182 ? 12.974 -2.157 -7.361 1.00 90.88 182 GLN A O 1
ATOM 1459 N N . GLU A 1 183 ? 11.093 -3.357 -7.395 1.00 91.81 183 GLU A N 1
ATOM 1460 C CA . GLU A 1 183 ? 11.441 -4.124 -8.601 1.00 91.81 183 GLU A CA 1
ATOM 1461 C C . GLU A 1 183 ? 11.360 -3.251 -9.862 1.00 91.81 183 GLU A C 1
ATOM 1463 O O . GLU A 1 183 ? 12.301 -3.231 -10.659 1.00 91.81 183 GLU A O 1
ATOM 1468 N N . LYS A 1 184 ? 10.282 -2.470 -10.014 1.00 89.69 184 LYS A N 1
ATOM 1469 C CA . LYS A 1 184 ? 10.098 -1.562 -11.156 1.00 89.69 184 LYS A CA 1
ATOM 1470 C C . LYS A 1 184 ? 11.090 -0.399 -11.167 1.00 89.69 184 LYS A C 1
ATOM 1472 O O . LYS A 1 184 ? 11.543 -0.008 -12.238 1.00 89.69 184 LYS A O 1
ATOM 1477 N N . GLU A 1 185 ? 11.492 0.109 -10.007 1.00 88.75 185 GLU A N 1
ATOM 1478 C CA . GLU A 1 185 ? 12.526 1.142 -9.893 1.00 88.75 185 GLU A CA 1
ATOM 1479 C C . GLU A 1 185 ? 13.895 0.640 -10.394 1.00 88.75 185 GLU A C 1
ATOM 1481 O O . GLU A 1 185 ? 14.571 1.323 -11.168 1.00 88.75 185 GLU A O 1
ATOM 1486 N N . LYS A 1 186 ? 14.273 -0.601 -10.047 1.00 92.12 186 LYS A N 1
ATOM 1487 C CA . LYS A 1 186 ? 15.493 -1.259 -10.558 1.00 92.12 186 LYS A CA 1
ATOM 1488 C C . LYS A 1 186 ? 15.436 -1.474 -12.072 1.00 92.12 186 LYS A C 1
ATOM 1490 O O . LYS A 1 186 ? 16.430 -1.246 -12.762 1.00 92.12 186 LYS A O 1
ATOM 1495 N N . GLU A 1 187 ? 14.280 -1.874 -12.600 1.00 89.50 187 GLU A N 1
ATOM 1496 C CA . GLU A 1 187 ? 14.051 -2.006 -14.043 1.00 89.50 187 GLU A CA 1
ATOM 1497 C C . GLU A 1 187 ? 14.234 -0.657 -14.761 1.00 89.50 187 GLU A C 1
ATOM 1499 O O . GLU A 1 187 ? 15.025 -0.574 -15.703 1.00 89.50 187 GLU A O 1
ATOM 1504 N N . ILE A 1 188 ? 13.614 0.419 -14.258 1.00 85.44 188 ILE A N 1
ATOM 1505 C CA . ILE A 1 188 ? 13.754 1.793 -14.778 1.00 85.44 188 ILE A CA 1
ATOM 1506 C C . ILE A 1 188 ? 15.221 2.249 -14.771 1.00 85.44 188 ILE A C 1
ATOM 1508 O O . ILE A 1 188 ? 15.703 2.773 -15.778 1.00 85.44 188 ILE A O 1
ATOM 1512 N N . GLN A 1 189 ? 15.957 2.019 -13.679 1.00 89.75 189 GLN A N 1
ATOM 1513 C CA . GLN A 1 189 ? 17.379 2.364 -13.602 1.00 89.75 189 GLN A CA 1
ATOM 1514 C C . GLN A 1 189 ? 18.216 1.573 -14.627 1.00 89.75 189 GLN A C 1
ATOM 1516 O O . GLN A 1 189 ? 19.054 2.162 -15.312 1.00 89.75 189 GLN A O 1
ATOM 1521 N N . SER A 1 190 ? 17.945 0.276 -14.822 1.00 89.88 190 SER A N 1
ATOM 1522 C CA . SER A 1 190 ? 18.647 -0.529 -15.836 1.00 89.88 190 SER A CA 1
ATOM 1523 C C . SER A 1 190 ? 18.368 -0.062 -17.278 1.00 89.88 190 SER A C 1
ATOM 1525 O O . SER A 1 190 ? 19.285 0.009 -18.102 1.00 89.88 190 SER A O 1
ATOM 1527 N N . LEU A 1 191 ? 17.126 0.340 -17.579 1.00 85.12 191 LEU A N 1
ATOM 1528 C CA . LEU A 1 191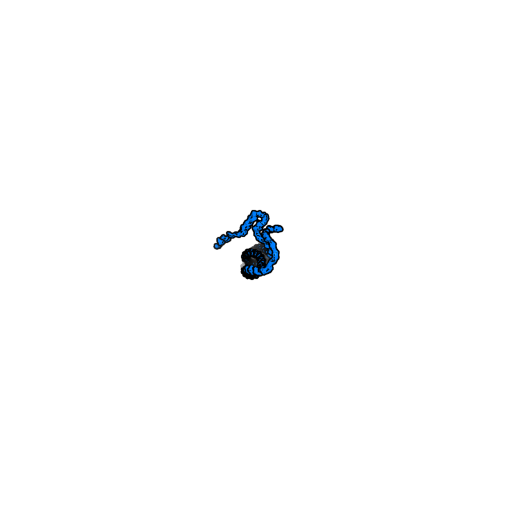 ? 16.733 0.896 -18.878 1.00 85.12 191 LEU A CA 1
ATOM 1529 C C . LEU A 1 191 ? 17.391 2.260 -19.135 1.00 85.12 191 LEU A C 1
ATOM 1531 O O . LEU A 1 191 ? 17.853 2.524 -20.244 1.00 85.12 191 LEU A O 1
ATOM 1535 N N . LYS A 1 192 ? 17.495 3.103 -18.103 1.00 85.38 192 LYS A N 1
ATOM 1536 C CA . LYS A 1 192 ? 18.169 4.409 -18.147 1.00 85.38 192 LYS A CA 1
ATOM 1537 C C . LYS A 1 192 ? 19.665 4.275 -18.455 1.00 85.38 192 LYS A C 1
ATOM 1539 O O . LYS A 1 192 ? 20.176 5.005 -19.301 1.00 85.38 192 LYS A O 1
ATOM 1544 N N . GLU A 1 193 ? 20.350 3.311 -17.841 1.00 89.38 193 GLU A N 1
ATOM 1545 C CA . GLU A 1 193 ? 21.752 2.996 -18.156 1.00 89.38 193 GLU A CA 1
ATOM 1546 C C . GLU A 1 193 ? 21.931 2.419 -19.569 1.00 89.38 193 GLU A C 1
ATOM 1548 O O . GLU A 1 193 ? 22.899 2.759 -20.252 1.00 89.38 193 GLU A O 1
ATOM 1553 N N . SER A 1 194 ? 21.008 1.565 -20.028 1.00 83.88 194 SER A N 1
ATOM 1554 C CA . SER A 1 194 ? 21.004 1.048 -21.405 1.00 83.88 194 SER A CA 1
ATOM 1555 C C . SER A 1 194 ? 20.866 2.186 -22.421 1.00 83.88 194 SER A C 1
ATOM 1557 O O . SER A 1 194 ? 21.672 2.306 -23.344 1.00 83.88 194 SER A O 1
ATOM 1559 N N . LEU A 1 195 ? 19.912 3.094 -22.202 1.00 83.62 195 LEU A N 1
ATOM 1560 C CA . LEU A 1 195 ? 19.671 4.238 -23.080 1.00 83.62 195 LEU A CA 1
ATOM 1561 C C . LEU A 1 195 ? 20.832 5.248 -23.068 1.00 83.62 195 LEU A C 1
ATOM 1563 O O . LEU A 1 195 ? 21.147 5.828 -24.105 1.00 83.62 195 LEU A O 1
ATOM 1567 N N . GLN A 1 196 ? 21.524 5.424 -21.938 1.00 87.75 196 GLN A N 1
ATOM 1568 C CA . GLN A 1 196 ? 22.749 6.227 -21.887 1.00 87.75 196 GLN A CA 1
ATOM 1569 C C . GLN A 1 196 ? 23.881 5.601 -22.723 1.00 87.75 196 GLN A C 1
ATOM 1571 O O . GLN A 1 196 ? 24.547 6.319 -23.467 1.00 87.75 196 GLN A O 1
ATOM 1576 N N . LYS A 1 197 ? 24.069 4.273 -22.659 1.00 89.38 197 LYS A N 1
ATOM 1577 C CA . LYS A 1 197 ? 25.041 3.550 -23.505 1.00 89.38 197 LYS A CA 1
ATOM 1578 C C . LYS A 1 197 ? 24.692 3.665 -24.991 1.00 89.38 197 LYS A C 1
ATOM 1580 O O . LYS A 1 197 ? 25.582 3.903 -25.801 1.00 89.38 197 LYS A O 1
ATOM 1585 N N . GLN A 1 198 ? 23.407 3.557 -25.338 1.00 81.62 198 GLN A N 1
ATOM 1586 C CA . GLN A 1 198 ? 22.942 3.789 -26.706 1.00 81.62 198 GLN A CA 1
ATOM 1587 C C . GLN A 1 198 ? 23.259 5.215 -27.169 1.00 81.62 198 GLN A C 1
ATOM 1589 O O . GLN A 1 198 ? 23.831 5.358 -28.241 1.00 81.62 198 GLN A O 1
ATOM 1594 N N . LYS A 1 199 ? 22.976 6.261 -26.373 1.00 83.00 199 LYS A N 1
ATOM 1595 C CA . LYS A 1 199 ? 23.280 7.656 -26.759 1.00 83.00 199 LYS A CA 1
ATOM 1596 C C . LYS A 1 199 ? 24.758 7.878 -27.099 1.00 83.00 199 LYS A C 1
ATOM 1598 O O . LYS A 1 199 ? 25.032 8.402 -28.169 1.00 83.00 199 LYS A O 1
ATOM 1603 N N . VAL A 1 200 ? 25.692 7.372 -26.291 1.00 90.06 200 VAL A N 1
ATOM 1604 C CA . VAL A 1 200 ? 27.134 7.468 -26.608 1.00 90.06 200 VAL A CA 1
ATOM 1605 C C . VAL A 1 200 ? 27.472 6.782 -27.940 1.00 90.06 200 VAL A C 1
ATOM 1607 O O . VAL A 1 200 ? 28.126 7.380 -28.788 1.00 90.06 200 VAL A O 1
ATOM 1610 N N . TYR A 1 201 ? 26.964 5.568 -28.173 1.00 86.00 201 TYR A N 1
ATOM 1611 C CA . TYR A 1 201 ? 27.175 4.842 -29.434 1.00 86.00 201 TYR A CA 1
ATOM 1612 C C . TYR A 1 201 ? 26.578 5.566 -30.659 1.00 86.00 201 TYR A C 1
ATOM 1614 O O . TYR A 1 201 ? 27.094 5.475 -31.772 1.00 86.00 201 TYR A O 1
ATOM 1622 N N . ILE A 1 202 ? 25.493 6.316 -30.463 1.00 79.94 202 ILE A N 1
ATOM 1623 C CA . ILE A 1 202 ? 24.844 7.123 -31.502 1.00 79.94 202 ILE A CA 1
ATOM 1624 C C . ILE A 1 202 ? 25.694 8.346 -31.848 1.00 79.94 202 ILE A C 1
ATOM 1626 O O . ILE A 1 202 ? 25.858 8.651 -33.030 1.00 79.94 202 ILE A O 1
ATOM 1630 N N . ASP A 1 203 ? 26.255 9.016 -30.843 1.00 83.56 203 ASP A N 1
ATOM 1631 C CA . ASP A 1 203 ? 27.152 10.157 -31.031 1.00 83.56 203 ASP A CA 1
ATOM 1632 C C . ASP A 1 203 ? 28.439 9.716 -31.768 1.00 83.56 203 ASP A C 1
ATOM 1634 O O . ASP A 1 203 ? 28.856 10.356 -32.736 1.00 83.56 203 ASP A O 1
ATOM 1638 N N . GLU A 1 204 ? 29.002 8.552 -31.408 1.00 86.94 204 GLU A N 1
ATOM 1639 C CA . GLU A 1 204 ? 30.118 7.901 -32.120 1.00 86.94 204 GLU A CA 1
ATOM 1640 C C . GLU A 1 204 ? 29.778 7.572 -33.588 1.00 86.94 204 GLU A C 1
ATOM 1642 O O . GLU A 1 204 ? 30.579 7.827 -34.495 1.00 86.94 204 GLU A O 1
ATOM 1647 N N . LEU A 1 205 ? 28.583 7.027 -33.855 1.00 79.31 205 LEU A N 1
ATOM 1648 C CA . LEU A 1 205 ? 28.117 6.738 -35.217 1.00 79.31 205 LEU A CA 1
ATOM 1649 C C . LEU A 1 205 ? 27.916 8.011 -36.053 1.00 79.31 205 LEU A C 1
ATOM 1651 O O . LEU A 1 205 ? 28.232 8.007 -37.246 1.00 79.31 205 LEU A O 1
ATOM 1655 N N . GLN A 1 206 ? 27.425 9.099 -35.453 1.00 78.31 206 GLN A N 1
ATOM 1656 C CA . GLN A 1 206 ? 27.280 10.390 -36.132 1.00 78.31 206 GLN A CA 1
ATOM 1657 C C . GLN A 1 206 ? 28.644 10.998 -36.483 1.00 78.31 206 GLN A C 1
ATOM 1659 O O . GLN A 1 206 ? 28.844 11.414 -37.626 1.00 78.31 206 GLN A O 1
ATOM 1664 N N . GLU A 1 207 ? 29.607 10.985 -35.555 1.00 86.12 207 GLU A N 1
ATOM 1665 C CA . GLU A 1 207 ? 30.965 11.477 -35.817 1.00 86.12 207 GLU A CA 1
ATOM 1666 C C . GLU A 1 207 ? 31.660 10.652 -36.917 1.00 86.12 207 GLU A C 1
ATOM 1668 O O . GLU A 1 207 ? 32.285 11.204 -37.829 1.00 86.12 207 GLU A O 1
ATOM 1673 N N . ARG A 1 208 ? 31.498 9.320 -36.892 1.00 84.19 208 ARG A N 1
ATOM 1674 C CA . ARG A 1 208 ? 32.000 8.428 -37.946 1.00 84.19 208 ARG A CA 1
ATOM 1675 C C . ARG A 1 208 ? 31.347 8.710 -39.300 1.00 84.19 208 ARG A C 1
ATOM 1677 O O . ARG A 1 208 ? 32.052 8.737 -40.306 1.00 84.19 208 ARG A O 1
ATOM 1684 N N . HIS A 1 209 ? 30.034 8.930 -39.345 1.00 80.19 209 HIS A N 1
ATOM 1685 C CA . HIS A 1 209 ? 29.341 9.273 -40.587 1.00 80.19 209 HIS A CA 1
ATOM 1686 C C . HIS A 1 209 ? 29.805 10.614 -41.154 1.00 80.19 209 HIS A C 1
ATOM 1688 O O . HIS A 1 209 ? 29.993 10.706 -42.362 1.00 80.19 209 HIS A O 1
ATOM 1694 N N . GLN A 1 210 ? 30.029 11.637 -40.321 1.00 83.19 210 GLN A N 1
ATOM 1695 C CA . GLN A 1 210 ? 30.542 12.919 -40.810 1.00 83.19 210 GLN A CA 1
ATOM 1696 C C . GLN A 1 210 ? 31.912 12.740 -41.483 1.00 83.19 210 GLN A C 1
ATOM 1698 O O . GLN A 1 210 ? 32.085 13.143 -42.629 1.00 83.19 210 GLN A O 1
ATOM 1703 N N . LYS A 1 211 ? 32.835 12.012 -40.837 1.00 88.12 211 LYS A N 1
ATOM 1704 C CA . LYS A 1 211 ? 34.151 11.677 -41.413 1.00 88.12 211 LYS A CA 1
ATOM 1705 C C . LYS A 1 211 ? 34.033 10.925 -42.747 1.00 88.12 211 LYS A C 1
ATOM 1707 O O . LYS A 1 211 ? 34.744 11.256 -43.692 1.00 88.12 211 LYS A O 1
ATOM 1712 N N . LEU A 1 212 ? 33.120 9.954 -42.848 1.00 81.44 212 LEU A N 1
ATOM 1713 C CA . LEU A 1 212 ? 32.850 9.219 -44.094 1.00 81.44 212 LEU A CA 1
ATOM 1714 C C . LEU A 1 212 ? 32.234 10.112 -45.183 1.00 81.44 212 LEU A C 1
ATOM 1716 O O . LEU A 1 212 ? 32.575 9.968 -46.354 1.00 81.44 212 LEU A O 1
ATOM 1720 N N . TYR A 1 213 ? 31.351 11.043 -44.818 1.00 80.75 213 TYR A N 1
ATOM 1721 C CA . TYR A 1 213 ? 30.747 11.999 -45.745 1.00 80.75 213 TYR A CA 1
ATOM 1722 C C . TYR A 1 213 ? 31.791 12.973 -46.309 1.00 80.75 213 TYR A C 1
ATOM 1724 O O . TYR A 1 213 ? 31.828 13.208 -47.517 1.00 80.75 213 TYR A O 1
ATOM 1732 N N . ASP A 1 214 ? 32.685 13.482 -45.462 1.00 85.88 214 ASP A N 1
ATOM 1733 C CA . ASP A 1 214 ? 33.766 14.381 -45.874 1.00 85.88 214 ASP A CA 1
ATOM 1734 C C . ASP A 1 214 ? 34.779 13.650 -46.781 1.00 85.88 214 ASP A C 1
ATOM 1736 O O . ASP A 1 214 ? 35.175 14.170 -47.828 1.00 85.88 214 ASP A O 1
ATOM 1740 N N . GLN A 1 215 ? 35.118 12.393 -46.456 1.00 85.06 215 GLN A N 1
ATOM 1741 C CA . GLN A 1 215 ? 35.908 11.511 -47.328 1.00 85.06 215 GLN A CA 1
ATOM 1742 C C . GLN A 1 215 ? 35.217 11.254 -48.676 1.00 85.06 215 GLN A C 1
ATOM 1744 O O . GLN A 1 215 ? 35.866 11.355 -49.717 1.00 85.06 215 GLN A O 1
ATOM 1749 N N . LYS A 1 216 ? 33.902 10.991 -48.684 1.00 84.25 216 LYS A N 1
ATOM 1750 C CA . LYS A 1 216 ? 33.113 10.812 -49.912 1.00 84.25 216 LYS A CA 1
ATOM 1751 C C . LYS A 1 216 ? 33.188 12.044 -50.816 1.00 84.25 216 LYS A C 1
ATOM 1753 O O . LYS A 1 216 ? 33.394 11.897 -52.016 1.00 84.25 216 LYS A O 1
ATOM 1758 N N . GLN A 1 217 ? 33.054 13.250 -50.257 1.00 84.38 217 GLN A N 1
ATOM 1759 C CA . GLN A 1 217 ? 33.163 14.501 -51.021 1.00 84.38 217 GLN A CA 1
ATOM 1760 C C . GLN A 1 217 ? 34.572 14.704 -51.605 1.00 84.38 217 GLN A C 1
ATOM 1762 O O . GLN A 1 217 ? 34.705 15.187 -52.734 1.00 84.38 217 GLN A O 1
ATOM 1767 N N . SER A 1 218 ? 35.617 14.285 -50.881 1.00 88.88 218 SER A N 1
ATOM 1768 C CA . SER A 1 218 ? 36.992 14.271 -51.392 1.00 88.88 218 SER A CA 1
ATOM 1769 C C . SER A 1 218 ? 37.143 13.302 -52.572 1.00 88.88 218 SER A C 1
ATOM 1771 O O . SER A 1 218 ? 37.521 13.734 -53.659 1.00 88.88 218 SER A O 1
ATOM 1773 N N . LEU A 1 219 ? 36.754 12.032 -52.402 1.00 85.62 219 LEU A N 1
ATOM 1774 C CA . LEU A 1 219 ? 36.825 10.995 -53.445 1.00 85.62 219 LEU A CA 1
ATOM 1775 C C . LEU A 1 219 ? 35.982 11.341 -54.680 1.00 85.62 219 LEU A C 1
ATOM 1777 O O . LEU A 1 219 ? 36.416 11.143 -55.811 1.00 85.62 219 LEU A O 1
ATOM 1781 N N . GLU A 1 220 ? 34.792 11.915 -54.496 1.00 82.69 220 GLU A N 1
ATOM 1782 C CA . GLU A 1 220 ? 33.982 12.422 -55.605 1.00 82.69 220 GLU A CA 1
ATOM 1783 C C . GLU A 1 220 ? 34.682 13.553 -56.373 1.00 82.69 220 GLU A C 1
ATOM 1785 O O . GLU A 1 220 ? 34.496 13.673 -57.583 1.00 82.69 220 GLU A O 1
ATOM 1790 N N . THR A 1 221 ? 35.454 14.403 -55.695 1.00 87.56 221 THR A N 1
ATOM 1791 C CA . THR A 1 221 ? 36.195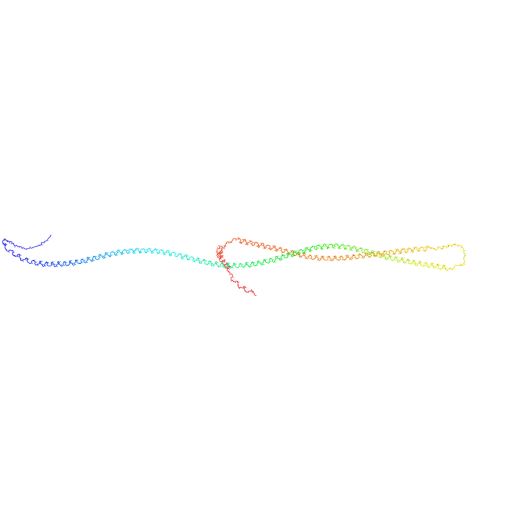 15.508 -56.324 1.00 87.56 221 THR A CA 1
ATOM 1792 C C . THR A 1 221 ? 37.434 14.994 -57.059 1.00 87.56 221 THR A C 1
ATOM 1794 O O . THR A 1 221 ? 37.706 15.426 -58.180 1.00 87.56 221 THR A O 1
ATOM 1797 N N . GLU A 1 222 ? 38.133 14.031 -56.463 1.00 87.44 222 GLU A N 1
ATOM 1798 C CA . GLU A 1 222 ? 39.292 13.342 -57.029 1.00 87.44 222 GLU A CA 1
ATOM 1799 C C . GLU A 1 222 ? 38.917 12.536 -58.280 1.00 87.44 222 GLU A C 1
ATOM 1801 O O . GLU A 1 222 ? 39.480 12.780 -59.345 1.00 87.44 222 GLU A O 1
ATOM 1806 N N . HIS A 1 223 ? 37.871 11.701 -58.216 1.00 84.62 223 HIS A N 1
ATOM 1807 C CA . HIS A 1 223 ? 37.307 10.981 -59.369 1.00 84.62 223 HIS A CA 1
ATOM 1808 C C . HIS A 1 223 ? 36.930 11.939 -60.514 1.00 84.62 223 HIS A C 1
ATOM 1810 O O . HIS A 1 223 ? 37.323 11.720 -61.661 1.00 84.62 223 HIS A O 1
ATOM 1816 N N . LYS A 1 224 ? 36.271 13.069 -60.206 1.00 87.56 224 LYS A N 1
ATOM 1817 C CA . LYS A 1 224 ? 35.934 14.117 -61.194 1.00 87.56 224 LYS A CA 1
ATOM 1818 C C . LYS A 1 224 ? 37.167 14.820 -61.780 1.00 87.56 224 LYS A C 1
ATOM 1820 O O . LYS A 1 224 ? 37.050 15.415 -62.853 1.00 87.56 224 LYS A O 1
ATOM 1825 N N . SER A 1 225 ? 38.323 14.789 -61.114 1.00 89.44 225 SER A N 1
ATOM 1826 C CA . SER A 1 225 ? 39.594 15.278 -61.663 1.00 89.44 225 SER A CA 1
ATOM 1827 C C . SER A 1 225 ? 40.258 14.214 -62.537 1.00 89.44 225 SER A C 1
ATOM 1829 O O . SER A 1 225 ? 40.509 14.462 -63.716 1.00 89.44 225 SER A O 1
ATOM 1831 N N . LEU A 1 226 ? 40.428 13.003 -62.002 1.00 86.19 226 LEU A N 1
ATOM 1832 C CA . LEU A 1 226 ? 41.074 11.868 -62.663 1.00 86.19 226 LEU A CA 1
ATOM 1833 C C . LEU A 1 226 ? 40.353 11.478 -63.966 1.00 86.19 226 LEU A C 1
ATOM 1835 O O . LEU A 1 226 ? 40.989 11.207 -64.980 1.00 86.19 226 LEU A O 1
ATOM 1839 N N . GLN A 1 227 ? 39.018 11.566 -63.999 1.00 81.81 227 GLN A N 1
ATOM 1840 C CA . GLN A 1 227 ? 38.219 11.367 -65.212 1.00 81.81 227 GLN A CA 1
ATOM 1841 C C . GLN A 1 227 ? 38.497 12.431 -66.295 1.00 81.81 227 GLN A C 1
ATOM 1843 O O . GLN A 1 227 ? 38.477 12.126 -67.488 1.00 81.81 227 GLN A O 1
ATOM 1848 N N . ARG A 1 228 ? 38.790 13.686 -65.920 1.00 86.31 228 ARG A N 1
ATOM 1849 C CA . ARG A 1 228 ? 39.180 14.734 -66.886 1.00 86.31 228 ARG A CA 1
ATOM 1850 C C . ARG A 1 228 ? 40.585 14.495 -67.427 1.00 86.31 228 ARG A C 1
ATOM 1852 O O . ARG A 1 228 ? 40.842 14.810 -68.585 1.00 86.31 228 ARG A O 1
ATOM 1859 N N . GLU A 1 229 ? 41.488 13.973 -66.604 1.00 85.75 229 GLU A N 1
ATOM 1860 C CA . GLU A 1 229 ? 42.859 13.648 -67.006 1.00 85.75 229 GLU A CA 1
ATOM 1861 C C . GLU A 1 229 ? 42.893 12.418 -67.913 1.00 85.75 229 GLU A C 1
ATOM 1863 O O . GLU A 1 229 ? 43.477 12.491 -68.991 1.00 85.75 229 GLU A O 1
ATOM 1868 N N . GLN A 1 230 ? 42.131 11.371 -67.583 1.00 82.69 230 GLN A N 1
ATOM 1869 C CA . GLN A 1 230 ? 41.875 10.236 -68.471 1.00 82.69 230 GLN A CA 1
ATOM 1870 C C . GLN A 1 230 ? 41.329 10.683 -69.836 1.00 82.69 230 GLN A C 1
ATOM 1872 O O . GLN A 1 230 ? 41.850 10.251 -70.863 1.00 82.69 230 GLN A O 1
ATOM 1877 N N . ASN A 1 231 ? 40.321 11.565 -69.872 1.00 84.88 231 ASN A N 1
ATOM 1878 C CA . ASN A 1 231 ? 39.765 12.067 -71.133 1.00 84.88 231 ASN A CA 1
ATOM 1879 C C . ASN A 1 231 ? 40.820 12.820 -71.966 1.00 84.88 231 ASN A C 1
ATOM 1881 O O . ASN A 1 231 ? 40.968 12.542 -73.154 1.00 84.88 231 ASN A O 1
ATOM 1885 N N . LYS A 1 232 ? 41.604 13.719 -71.348 1.00 87.50 232 LYS A N 1
ATOM 1886 C CA . LYS A 1 232 ? 42.714 14.420 -72.024 1.00 87.50 232 LYS A CA 1
ATOM 1887 C C . LYS A 1 232 ? 43.767 13.447 -72.556 1.00 87.50 232 LYS A C 1
ATOM 1889 O O . LYS A 1 232 ? 44.233 13.610 -73.679 1.00 87.50 232 LYS A O 1
ATOM 1894 N N . LEU A 1 233 ? 44.153 12.449 -71.762 1.00 83.69 233 LEU A N 1
ATOM 1895 C CA . LEU A 1 233 ? 45.153 11.460 -72.156 1.00 83.69 233 LEU A CA 1
ATOM 1896 C C . LEU A 1 233 ? 44.638 10.577 -73.300 1.00 83.69 233 LEU A C 1
ATOM 1898 O O . LEU A 1 233 ? 45.397 10.261 -74.211 1.00 83.69 233 LEU A O 1
ATOM 1902 N N . GLN A 1 234 ? 43.341 10.258 -73.315 1.00 81.31 234 GLN A N 1
ATOM 1903 C CA . GLN A 1 234 ? 42.693 9.560 -74.423 1.00 81.31 234 GLN A CA 1
ATOM 1904 C C . GLN A 1 234 ? 42.645 10.416 -75.703 1.00 81.31 234 GLN A C 1
ATOM 1906 O O . GLN A 1 234 ? 42.954 9.895 -76.771 1.00 81.31 234 GLN A O 1
ATOM 1911 N N . GLU A 1 235 ? 42.355 11.721 -75.620 1.00 85.94 235 GLU A N 1
ATOM 1912 C CA . GLU A 1 235 ? 42.478 12.636 -76.771 1.00 85.94 235 GLU A CA 1
ATOM 1913 C C . GLU A 1 235 ? 43.923 12.737 -77.291 1.00 85.94 235 GLU A C 1
ATOM 1915 O O . GLU A 1 235 ? 44.149 12.818 -78.499 1.00 85.94 235 GLU A O 1
ATOM 1920 N N . ILE A 1 236 ? 44.912 12.762 -76.390 1.00 84.00 236 ILE A N 1
ATOM 1921 C CA . ILE A 1 236 ? 46.341 12.789 -76.740 1.00 84.00 236 ILE A CA 1
ATOM 1922 C C . ILE A 1 236 ? 46.756 11.471 -77.403 1.00 84.00 236 ILE A C 1
ATOM 1924 O O . ILE A 1 236 ? 47.498 11.499 -78.381 1.00 84.00 236 ILE A O 1
ATOM 1928 N N . TYR A 1 237 ? 46.270 10.333 -76.902 1.00 80.75 237 TYR A N 1
ATOM 1929 C CA . TYR A 1 237 ? 46.504 9.015 -77.491 1.00 80.75 237 TYR A CA 1
ATOM 1930 C C . TYR A 1 237 ? 45.893 8.910 -78.893 1.00 80.75 237 TYR A C 1
ATOM 1932 O O . TYR A 1 237 ? 46.578 8.471 -79.808 1.00 80.75 237 TYR A O 1
ATOM 1940 N N . GLN A 1 238 ? 44.656 9.379 -79.094 1.00 83.06 238 GLN A N 1
ATOM 1941 C CA . GLN A 1 238 ? 44.012 9.403 -80.416 1.00 83.06 238 GLN A CA 1
ATOM 1942 C C . GLN A 1 238 ? 44.827 10.221 -81.427 1.00 83.06 238 GLN A C 1
ATOM 1944 O O . GLN A 1 238 ? 45.198 9.696 -82.471 1.00 83.06 238 GLN A O 1
ATOM 1949 N N . LYS A 1 239 ? 45.227 11.450 -81.076 1.00 85.88 239 LYS A N 1
ATOM 1950 C CA . LYS A 1 239 ? 46.078 12.296 -81.937 1.00 85.88 239 LYS A CA 1
ATOM 1951 C C . LYS A 1 239 ? 47.456 11.676 -82.199 1.00 85.88 239 LYS A C 1
ATOM 1953 O O . LYS A 1 239 ? 48.011 11.820 -83.283 1.00 85.88 239 LYS A O 1
ATOM 1958 N N . ALA A 1 240 ? 48.029 10.980 -81.217 1.00 78.44 240 ALA A N 1
ATOM 1959 C CA . ALA A 1 240 ? 49.298 10.274 -81.379 1.00 78.44 240 ALA A CA 1
ATOM 1960 C C . ALA A 1 240 ? 49.169 8.993 -82.229 1.00 78.44 240 ALA A C 1
ATOM 1962 O O . ALA A 1 240 ? 50.149 8.615 -82.874 1.00 78.44 240 ALA A O 1
ATOM 1963 N N . GLN A 1 241 ? 47.979 8.379 -82.280 1.00 78.69 241 GLN A N 1
ATOM 1964 C CA . GLN A 1 241 ? 47.628 7.291 -83.197 1.00 78.69 241 GLN A CA 1
ATOM 1965 C C . GLN A 1 241 ? 47.459 7.807 -84.631 1.00 78.69 241 GLN A C 1
ATOM 1967 O O . GLN A 1 241 ? 48.117 7.292 -85.524 1.00 78.69 241 GLN A O 1
ATOM 1972 N N . GLU A 1 242 ? 46.673 8.869 -84.840 1.00 84.00 242 GLU A N 1
ATOM 1973 C CA . GLU A 1 242 ? 46.500 9.536 -86.145 1.00 84.00 242 GLU A CA 1
ATOM 1974 C C . GLU A 1 242 ? 47.864 9.954 -86.733 1.00 84.00 242 GLU A C 1
ATOM 1976 O O . GLU A 1 242 ? 48.202 9.623 -87.868 1.00 84.00 242 GLU A O 1
ATOM 1981 N N . ASN A 1 243 ? 48.718 10.582 -85.915 1.00 83.38 243 ASN A N 1
ATOM 1982 C CA . ASN A 1 243 ? 50.089 10.926 -86.302 1.00 83.38 243 ASN A CA 1
ATOM 1983 C C . ASN A 1 243 ? 50.982 9.697 -86.569 1.00 83.38 243 ASN A C 1
ATOM 1985 O O . ASN A 1 243 ? 51.960 9.816 -87.302 1.00 83.38 243 ASN A O 1
ATOM 1989 N N . PHE A 1 244 ? 50.719 8.546 -85.940 1.00 79.31 244 PHE A N 1
ATOM 1990 C CA . PHE A 1 244 ? 51.490 7.315 -86.158 1.00 79.31 244 PHE A CA 1
ATOM 1991 C C . PHE A 1 244 ? 51.075 6.634 -87.462 1.00 79.31 244 PHE A C 1
ATOM 1993 O O . PHE A 1 244 ? 51.936 6.177 -88.208 1.00 79.31 244 PHE A O 1
ATOM 2000 N N . GLU A 1 245 ? 49.775 6.617 -87.758 1.00 82.62 245 GLU A N 1
ATOM 2001 C CA . GLU A 1 245 ? 49.221 6.125 -89.019 1.00 82.62 245 GLU A CA 1
ATOM 2002 C C . GLU A 1 245 ? 49.793 6.937 -90.193 1.00 82.62 245 GLU A C 1
ATOM 2004 O O . GLU A 1 245 ? 50.406 6.347 -91.081 1.00 82.62 245 GLU A O 1
ATOM 2009 N N . HIS A 1 246 ? 49.777 8.273 -90.122 1.00 82.88 246 HIS A N 1
ATOM 2010 C CA . HIS A 1 246 ? 50.435 9.125 -91.124 1.00 82.88 246 HIS A CA 1
ATOM 2011 C C . HIS A 1 246 ? 51.960 8.932 -91.204 1.00 82.88 246 HIS A C 1
ATOM 2013 O O . HIS A 1 246 ? 52.520 8.898 -92.297 1.00 82.88 246 HIS A O 1
ATOM 2019 N N . LEU A 1 247 ? 52.664 8.751 -90.078 1.00 83.25 247 LEU A N 1
ATOM 2020 C CA . LEU A 1 247 ? 54.107 8.472 -90.103 1.00 83.25 247 LEU A CA 1
ATOM 2021 C C . LEU A 1 247 ? 54.427 7.102 -90.736 1.00 83.25 247 LEU A C 1
ATOM 2023 O O . LEU A 1 247 ? 55.484 6.931 -91.350 1.00 83.25 247 LEU A O 1
ATOM 2027 N N . GLN A 1 248 ? 53.521 6.133 -90.597 1.00 78.12 248 GLN A N 1
ATOM 2028 C CA . GLN A 1 248 ? 53.612 4.822 -91.229 1.00 78.12 248 GLN A CA 1
ATOM 2029 C C . GLN A 1 248 ? 53.303 4.893 -92.736 1.00 78.12 248 GLN A C 1
ATOM 2031 O O . GLN A 1 248 ? 53.976 4.201 -93.502 1.00 78.12 248 GLN A O 1
ATOM 2036 N N . GLU A 1 249 ? 52.349 5.729 -93.161 1.00 82.81 249 GLU A N 1
ATOM 2037 C CA . GLU A 1 249 ? 52.071 6.048 -94.573 1.00 82.81 249 GLU A CA 1
ATOM 2038 C C . GLU A 1 249 ? 53.300 6.693 -95.243 1.00 82.81 249 GLU A C 1
ATOM 2040 O O . GLU A 1 249 ? 53.838 6.116 -96.191 1.00 82.81 249 GLU A O 1
ATOM 2045 N N . ASP A 1 250 ? 53.822 7.789 -94.670 1.00 78.81 250 ASP A N 1
ATOM 2046 C CA . ASP A 1 250 ? 55.076 8.465 -95.064 1.00 78.81 250 ASP A CA 1
ATOM 2047 C C . ASP A 1 250 ? 56.226 7.466 -95.296 1.00 78.81 250 ASP A C 1
ATOM 2049 O O . ASP A 1 250 ? 57.000 7.569 -96.249 1.00 78.81 250 ASP A O 1
ATOM 2053 N N . TYR A 1 251 ? 56.384 6.502 -94.382 1.00 80.62 251 TYR A N 1
ATOM 2054 C CA . TYR A 1 251 ? 57.462 5.521 -94.452 1.00 80.62 251 TYR A CA 1
ATOM 2055 C C . TYR A 1 251 ? 57.266 4.503 -95.585 1.00 80.62 251 TYR A C 1
ATOM 2057 O O . TYR A 1 251 ? 58.254 4.143 -96.228 1.00 80.62 251 TYR A O 1
ATOM 2065 N N . GLN A 1 252 ? 56.035 4.055 -95.871 1.00 81.31 252 GLN A N 1
ATOM 2066 C CA . GLN A 1 252 ? 55.812 3.195 -97.041 1.00 81.31 252 GLN A CA 1
ATOM 2067 C C . GLN A 1 252 ? 56.044 3.965 -98.345 1.00 81.31 252 GLN A C 1
ATOM 2069 O O . GLN A 1 252 ? 56.684 3.413 -99.234 1.00 81.31 252 GLN A O 1
ATOM 2074 N N . GLU A 1 253 ? 55.619 5.229 -98.449 1.00 84.19 253 GLU A N 1
ATOM 2075 C CA . GLU A 1 253 ? 55.850 6.050 -99.649 1.00 84.19 253 GLU A CA 1
ATOM 2076 C C . GLU A 1 253 ? 57.353 6.224 -99.930 1.00 84.19 253 GLU A C 1
ATOM 2078 O O . GLU A 1 253 ? 57.830 5.844 -101.001 1.00 84.19 253 GLU A O 1
ATOM 2083 N N . ILE A 1 254 ? 58.139 6.670 -98.939 1.00 80.12 254 ILE A N 1
ATOM 2084 C CA . ILE A 1 254 ? 59.603 6.828 -99.071 1.00 80.12 254 ILE A CA 1
ATOM 2085 C C . ILE A 1 254 ? 60.286 5.486 -99.396 1.00 80.12 254 ILE A C 1
ATOM 2087 O O . ILE A 1 254 ? 61.255 5.438 -100.159 1.00 80.12 254 ILE A O 1
ATOM 2091 N N . LYS A 1 255 ? 59.794 4.375 -98.836 1.00 79.94 255 LYS A N 1
ATOM 2092 C CA . LYS A 1 255 ? 60.321 3.034 -99.116 1.00 79.94 255 LYS A CA 1
ATOM 2093 C C . LYS A 1 255 ? 59.982 2.568 -100.534 1.00 79.94 255 LYS A C 1
ATOM 2095 O O . LYS A 1 255 ? 60.846 1.990 -101.195 1.00 79.94 255 LYS A O 1
ATOM 2100 N N . GLU A 1 256 ? 58.770 2.818 -101.021 1.00 81.94 256 GLU A N 1
ATOM 2101 C CA . GLU A 1 256 ? 58.385 2.515 -102.400 1.00 81.94 256 GLU A CA 1
ATOM 2102 C C . GLU A 1 256 ? 59.164 3.375 -103.400 1.00 81.94 256 GLU A C 1
ATOM 2104 O O . GLU A 1 256 ? 59.654 2.831 -104.392 1.00 81.94 256 GLU A O 1
ATOM 2109 N N . GLU A 1 257 ? 59.373 4.668 -103.125 1.00 79.44 257 GLU A N 1
ATOM 2110 C CA . GLU A 1 257 ? 60.274 5.524 -103.909 1.00 79.44 257 GLU A CA 1
ATOM 2111 C C . GLU A 1 257 ? 61.695 4.952 -103.957 1.00 79.44 257 GLU A C 1
ATOM 2113 O O . GLU A 1 257 ? 62.277 4.832 -105.035 1.00 79.44 257 GLU A O 1
ATOM 2118 N N . TYR A 1 258 ? 62.261 4.580 -102.806 1.00 77.50 258 TYR A N 1
ATOM 2119 C CA . TYR A 1 258 ? 63.609 4.016 -102.697 1.00 77.50 258 TYR A CA 1
ATOM 2120 C C . TYR A 1 258 ? 63.741 2.695 -103.470 1.00 77.50 258 TYR A C 1
ATOM 2122 O O . TYR A 1 258 ? 64.667 2.516 -104.267 1.00 77.50 258 TYR A O 1
ATOM 2130 N N . GLU A 1 259 ? 62.771 1.788 -103.322 1.00 80.62 259 GLU A N 1
ATOM 2131 C CA . GLU A 1 259 ? 62.705 0.557 -104.106 1.00 80.62 259 GLU A CA 1
ATOM 2132 C C . GLU A 1 259 ? 62.571 0.830 -105.613 1.00 80.62 259 GLU A C 1
ATOM 2134 O O . GLU A 1 259 ? 63.203 0.140 -106.417 1.00 80.62 259 GLU A O 1
ATOM 2139 N N . GLN A 1 260 ? 61.763 1.811 -106.025 1.00 81.06 260 GLN A N 1
ATOM 2140 C CA . GLN A 1 260 ? 61.639 2.222 -107.427 1.00 81.06 260 GLN A CA 1
ATOM 2141 C C . GLN A 1 260 ? 62.948 2.825 -107.953 1.00 81.06 260 GLN A C 1
ATOM 2143 O O . GLN A 1 260 ? 63.373 2.478 -109.056 1.00 81.06 260 GLN A O 1
ATOM 2148 N N . ASN A 1 261 ? 63.641 3.643 -107.158 1.00 78.94 261 ASN A N 1
ATOM 2149 C CA . ASN A 1 261 ? 64.932 4.235 -107.500 1.00 78.94 261 ASN A CA 1
ATOM 2150 C C . ASN A 1 261 ? 66.001 3.141 -107.698 1.00 78.94 261 ASN A C 1
ATOM 2152 O O . ASN A 1 261 ? 66.697 3.130 -108.715 1.00 78.94 261 ASN A O 1
ATOM 2156 N N . ILE A 1 262 ? 66.048 2.134 -106.814 1.00 78.50 262 ILE A N 1
ATOM 2157 C CA . ILE A 1 262 ? 66.880 0.931 -106.989 1.00 78.50 262 ILE A CA 1
ATOM 2158 C C . ILE A 1 262 ? 66.494 0.163 -108.261 1.00 78.50 262 ILE A C 1
ATOM 2160 O O . ILE A 1 262 ? 67.376 -0.195 -109.041 1.00 78.50 262 ILE A O 1
ATOM 2164 N N . LYS A 1 263 ? 65.199 -0.075 -108.520 1.00 80.12 263 LYS A N 1
ATOM 2165 C CA . LYS A 1 263 ? 64.723 -0.790 -109.724 1.00 80.12 263 LYS A CA 1
ATOM 2166 C C . LYS A 1 263 ? 65.105 -0.048 -111.016 1.00 80.12 263 LYS A C 1
ATOM 2168 O O . LYS A 1 263 ? 65.516 -0.695 -111.983 1.00 80.12 263 LYS A O 1
ATOM 2173 N N . LEU A 1 264 ? 65.036 1.286 -111.018 1.00 78.00 264 LEU A N 1
ATOM 2174 C CA . LEU A 1 264 ? 65.474 2.151 -112.119 1.00 78.00 264 LEU A CA 1
ATOM 2175 C C . LEU A 1 264 ? 66.995 2.097 -112.311 1.00 78.00 264 LEU A C 1
ATOM 2177 O O . LEU A 1 264 ? 67.443 1.804 -113.416 1.00 78.00 264 LEU A O 1
ATOM 2181 N N . ARG A 1 265 ? 67.801 2.262 -111.255 1.00 71.75 265 ARG A N 1
ATOM 2182 C CA . ARG A 1 265 ? 69.271 2.135 -111.336 1.00 71.75 265 ARG A CA 1
ATOM 2183 C C . ARG A 1 265 ? 69.707 0.754 -111.798 1.00 71.75 265 ARG A C 1
ATOM 2185 O O . ARG A 1 265 ? 70.532 0.640 -112.694 1.00 71.75 265 ARG A O 1
ATOM 2192 N N . ALA A 1 266 ? 69.107 -0.302 -111.257 1.00 75.31 266 ALA A N 1
ATOM 2193 C CA . ALA A 1 266 ? 69.365 -1.675 -111.675 1.00 75.31 266 ALA A CA 1
ATOM 2194 C C . ALA A 1 266 ? 68.920 -1.943 -113.124 1.00 75.31 266 ALA A C 1
ATOM 2196 O O . ALA A 1 266 ? 69.349 -2.933 -113.715 1.00 75.31 266 ALA A O 1
ATOM 2197 N N . LYS A 1 267 ? 68.057 -1.107 -113.718 1.00 77.81 267 LYS A N 1
ATOM 2198 C CA . LYS A 1 267 ? 67.805 -1.091 -115.165 1.00 77.81 267 LYS A CA 1
ATOM 2199 C C . LYS A 1 267 ? 68.911 -0.321 -115.897 1.00 77.81 267 LYS A C 1
ATOM 2201 O O . LYS A 1 267 ? 69.533 -0.914 -116.769 1.00 77.81 267 LYS A O 1
ATOM 2206 N N . SER A 1 268 ? 69.226 0.914 -115.500 1.00 75.00 268 SER A N 1
ATOM 2207 C CA . SER A 1 268 ? 70.292 1.722 -116.116 1.00 75.00 268 SER A CA 1
ATOM 2208 C C . SER A 1 268 ? 71.646 1.006 -116.127 1.00 75.00 268 SER A C 1
ATOM 2210 O O . SER A 1 268 ? 72.311 0.992 -117.151 1.00 75.00 268 SER A O 1
ATOM 2212 N N . ILE A 1 269 ? 72.020 0.318 -115.044 1.00 75.25 269 ILE A N 1
ATOM 2213 C CA . ILE A 1 269 ? 73.242 -0.500 -114.955 1.00 75.25 269 ILE A CA 1
ATOM 2214 C C . ILE A 1 269 ? 73.197 -1.691 -115.929 1.00 75.25 269 ILE A C 1
ATOM 2216 O O . ILE A 1 269 ? 74.219 -2.037 -116.511 1.00 75.25 269 ILE A O 1
ATOM 2220 N N . ARG A 1 270 ? 72.030 -2.314 -116.155 1.00 74.50 270 ARG A N 1
ATOM 2221 C CA . ARG A 1 270 ? 71.876 -3.383 -117.164 1.00 74.50 270 ARG A CA 1
ATOM 2222 C C . ARG A 1 270 ? 71.941 -2.852 -118.591 1.00 74.50 270 ARG A C 1
ATOM 2224 O O . ARG A 1 270 ? 72.489 -3.534 -119.448 1.00 74.50 270 ARG A O 1
ATOM 2231 N N . ASP A 1 271 ? 71.392 -1.671 -118.848 1.00 73.31 271 ASP A N 1
ATOM 2232 C CA . ASP A 1 271 ? 71.415 -1.066 -120.180 1.00 73.31 271 ASP A CA 1
ATOM 2233 C C . ASP A 1 271 ? 72.807 -0.468 -120.497 1.00 73.31 271 ASP A C 1
ATOM 2235 O O . ASP A 1 271 ? 73.302 -0.675 -121.599 1.00 73.31 271 ASP A O 1
ATOM 2239 N N . LEU A 1 272 ? 73.517 0.113 -119.518 1.00 74.38 272 LEU A N 1
ATOM 2240 C CA . LEU A 1 272 ? 74.951 0.445 -119.616 1.00 74.38 272 LEU A CA 1
ATOM 2241 C C . LEU A 1 272 ? 75.811 -0.805 -119.842 1.00 74.38 272 LEU A C 1
ATOM 2243 O O . LEU A 1 272 ? 76.675 -0.811 -120.714 1.00 74.38 272 LEU A O 1
ATOM 2247 N N . ARG A 1 273 ? 75.551 -1.891 -119.101 1.00 72.88 273 ARG A N 1
ATOM 2248 C CA . ARG A 1 273 ? 76.268 -3.158 -119.293 1.00 72.88 273 ARG A CA 1
ATOM 2249 C C . ARG A 1 273 ? 76.037 -3.742 -120.683 1.00 72.88 273 ARG A C 1
ATOM 2251 O O . ARG A 1 273 ? 76.993 -4.193 -121.283 1.00 72.88 273 ARG A O 1
ATOM 2258 N N . ARG A 1 274 ? 74.824 -3.646 -121.237 1.00 72.75 274 ARG A N 1
ATOM 2259 C CA . ARG A 1 274 ? 74.555 -4.012 -122.639 1.00 72.75 274 ARG A CA 1
ATOM 2260 C C . ARG A 1 274 ? 75.333 -3.165 -123.642 1.00 72.75 274 ARG A C 1
ATOM 2262 O O . ARG A 1 274 ? 75.706 -3.692 -124.678 1.00 72.75 274 ARG A O 1
ATOM 2269 N N . VAL A 1 275 ? 75.550 -1.877 -123.370 1.00 69.44 275 VAL A N 1
ATOM 2270 C CA . VAL A 1 275 ? 76.382 -1.019 -124.232 1.00 69.44 275 VAL A CA 1
ATOM 2271 C C . VAL A 1 275 ? 77.849 -1.455 -124.165 1.00 69.44 275 VAL A C 1
ATOM 2273 O O . VAL A 1 275 ? 78.480 -1.560 -125.209 1.00 69.44 275 VAL A O 1
ATOM 2276 N N . LEU A 1 276 ? 78.363 -1.803 -122.981 1.00 66.00 276 LEU A N 1
ATOM 2277 C CA . LEU A 1 276 ? 79.698 -2.401 -122.824 1.00 66.00 276 LEU A CA 1
ATOM 2278 C C . LEU A 1 276 ? 79.807 -3.768 -123.524 1.00 66.00 276 LEU A C 1
ATOM 2280 O O . LEU A 1 276 ? 80.697 -3.951 -124.346 1.00 66.00 276 LEU A O 1
ATOM 2284 N N . ASP A 1 277 ? 78.859 -4.682 -123.285 1.00 70.38 277 ASP A N 1
ATOM 2285 C CA . ASP A 1 277 ? 78.797 -6.006 -123.925 1.00 70.38 277 ASP A CA 1
ATOM 2286 C C . ASP A 1 277 ? 78.693 -5.898 -125.470 1.00 70.38 277 ASP A C 1
ATOM 2288 O O . ASP A 1 277 ? 79.116 -6.807 -126.182 1.00 70.38 277 ASP A O 1
ATOM 2292 N N . LEU A 1 278 ? 78.123 -4.802 -125.999 1.00 66.62 278 LEU A N 1
ATOM 2293 C CA . LEU A 1 278 ? 78.085 -4.498 -127.436 1.00 66.62 278 LEU A CA 1
ATOM 2294 C C . LEU A 1 278 ? 79.434 -3.976 -127.950 1.00 66.62 278 LEU A C 1
ATOM 2296 O O . LEU A 1 278 ? 79.897 -4.465 -128.979 1.00 66.62 278 LEU A O 1
ATOM 2300 N N . LEU A 1 279 ? 80.069 -3.038 -127.241 1.00 60.53 279 LEU A N 1
ATOM 2301 C CA . LEU A 1 279 ? 81.385 -2.487 -127.595 1.00 60.53 279 LEU A CA 1
ATOM 2302 C C . LEU A 1 279 ? 82.476 -3.572 -127.606 1.00 60.53 279 LEU A C 1
ATOM 2304 O O . LEU A 1 279 ? 83.241 -3.649 -128.563 1.00 60.53 279 LEU A O 1
ATOM 2308 N N . ASP A 1 280 ? 82.477 -4.478 -126.622 1.00 58.75 280 ASP A N 1
ATOM 2309 C CA . ASP A 1 280 ? 83.371 -5.650 -126.572 1.00 58.75 280 ASP A CA 1
ATOM 2310 C C . ASP A 1 280 ? 83.115 -6.668 -127.710 1.00 58.75 280 ASP A C 1
ATOM 2312 O O . ASP A 1 280 ? 83.906 -7.594 -127.910 1.00 58.75 280 ASP A O 1
ATOM 2316 N N . SER A 1 281 ? 82.009 -6.531 -128.454 1.00 55.88 281 SER A N 1
ATOM 2317 C CA . SER A 1 281 ? 81.613 -7.451 -129.530 1.00 55.88 281 SER A CA 1
ATOM 2318 C C . SER A 1 281 ? 81.870 -6.932 -130.953 1.00 55.88 281 SER A C 1
ATOM 2320 O O . SER A 1 281 ? 81.685 -7.690 -131.910 1.00 55.88 281 SER A O 1
ATOM 2322 N N . GLU A 1 282 ? 82.338 -5.688 -131.120 1.00 51.41 282 GLU A N 1
ATOM 2323 C CA . GLU A 1 282 ? 82.764 -5.169 -132.426 1.00 51.41 282 GLU A CA 1
ATOM 2324 C C . GLU A 1 282 ? 84.227 -5.564 -132.736 1.00 51.41 282 GLU A C 1
ATOM 2326 O O . GLU A 1 282 ? 85.146 -5.201 -131.999 1.00 51.41 282 GLU A O 1
ATOM 2331 N N . PRO A 1 283 ? 84.502 -6.303 -133.831 1.00 47.31 283 PRO A N 1
ATOM 2332 C CA . PRO A 1 283 ? 85.865 -6.685 -134.183 1.00 47.31 283 PRO A CA 1
ATOM 2333 C C . PRO A 1 283 ? 86.639 -5.492 -134.762 1.00 47.31 283 PRO A C 1
ATOM 2335 O O . PRO A 1 283 ? 86.313 -5.000 -135.843 1.00 47.31 283 PRO A O 1
ATOM 2338 N N . ILE A 1 284 ? 87.700 -5.072 -134.064 1.00 48.66 284 ILE A N 1
ATOM 2339 C CA . ILE A 1 284 ? 88.579 -3.953 -134.447 1.00 48.66 284 ILE A CA 1
ATOM 2340 C C . ILE A 1 284 ? 89.061 -4.108 -135.909 1.00 48.66 284 ILE A C 1
ATOM 2342 O O . ILE A 1 284 ? 89.751 -5.087 -136.216 1.00 48.66 284 ILE A O 1
ATOM 2346 N N . PRO A 1 285 ? 88.747 -3.161 -136.821 1.00 44.75 285 PRO A N 1
ATOM 2347 C CA . PRO A 1 285 ? 89.189 -3.226 -138.213 1.00 44.75 285 PRO A CA 1
ATOM 2348 C C . PRO A 1 285 ? 90.724 -3.139 -138.337 1.00 44.75 285 PRO A C 1
ATOM 2350 O O . PRO A 1 285 ? 91.322 -2.193 -137.818 1.00 44.75 285 PRO A O 1
ATOM 2353 N N . PRO A 1 286 ? 91.393 -4.076 -139.036 1.00 44.28 286 PRO A N 1
ATOM 2354 C CA . PRO A 1 286 ? 92.853 -4.199 -139.024 1.00 44.28 286 PRO A CA 1
ATOM 2355 C C . PRO A 1 286 ? 93.552 -3.256 -140.024 1.00 44.28 286 PRO A C 1
ATOM 2357 O O . PRO A 1 286 ? 94.356 -3.704 -140.839 1.00 44.28 286 PRO A O 1
ATOM 2360 N N . GLU A 1 287 ? 93.243 -1.954 -139.994 1.00 43.25 287 GLU A N 1
ATOM 2361 C CA . GLU A 1 287 ? 93.794 -0.987 -140.960 1.00 43.25 287 GLU A CA 1
ATOM 2362 C C . GLU A 1 287 ? 93.979 0.440 -140.393 1.00 43.25 287 GLU A C 1
ATOM 2364 O O . GLU A 1 287 ? 93.523 1.424 -140.967 1.00 43.25 287 GLU A O 1
ATOM 2369 N N . LEU A 1 288 ? 94.692 0.568 -139.265 1.00 45.44 288 LEU A N 1
ATOM 2370 C CA . LEU A 1 288 ? 95.290 1.829 -138.791 1.00 45.44 288 LEU A CA 1
ATOM 2371 C C . LEU A 1 288 ? 96.605 1.545 -138.040 1.00 45.44 288 LEU A C 1
ATOM 2373 O O . LEU A 1 288 ? 96.729 0.538 -137.345 1.00 45.44 288 LEU A O 1
ATOM 2377 N N . GLY A 1 289 ? 97.618 2.395 -138.237 1.00 36.66 289 GLY A N 1
ATOM 2378 C CA . GLY A 1 289 ? 98.980 2.174 -137.734 1.00 36.66 289 GLY A CA 1
ATOM 2379 C C . GLY A 1 289 ? 99.238 2.778 -136.351 1.00 36.66 289 GLY A C 1
ATOM 2380 O O . GLY A 1 289 ? 98.737 3.853 -136.041 1.00 36.66 289 GLY A O 1
ATOM 2381 N N . LEU A 1 290 ? 100.075 2.108 -135.552 1.00 45.22 290 LEU A N 1
ATOM 2382 C CA . LEU A 1 290 ? 100.540 2.590 -134.247 1.00 45.22 290 LEU A CA 1
ATOM 2383 C C . LEU A 1 290 ? 101.434 3.835 -134.384 1.00 45.22 290 LEU A C 1
ATOM 2385 O O . LEU A 1 290 ? 102.553 3.717 -134.887 1.00 45.22 290 LEU A O 1
ATOM 2389 N N . VAL A 1 291 ? 100.992 4.976 -133.848 1.00 37.38 291 VAL A N 1
ATOM 2390 C CA . VAL A 1 291 ? 101.865 6.067 -133.381 1.00 37.38 291 VAL A CA 1
ATOM 2391 C C . VAL A 1 291 ? 101.258 6.685 -132.117 1.00 37.38 291 VAL A C 1
ATOM 2393 O O . VAL A 1 291 ? 100.120 7.135 -132.151 1.00 37.38 291 VAL A O 1
ATOM 2396 N N . GLU A 1 292 ? 102.080 6.728 -131.065 1.00 38.81 292 GLU A N 1
ATOM 2397 C CA . GLU A 1 292 ? 101.961 7.516 -129.823 1.00 38.81 292 GLU A CA 1
ATOM 2398 C C . GLU A 1 292 ? 100.804 7.238 -128.840 1.00 38.81 292 GLU A C 1
ATOM 2400 O O . GLU A 1 292 ? 99.701 6.813 -129.173 1.00 38.81 292 GLU A O 1
ATOM 2405 N N . GLU A 1 293 ? 101.145 7.424 -127.562 1.00 46.12 293 GLU A N 1
ATOM 2406 C CA . GLU A 1 293 ? 100.311 7.172 -126.389 1.00 46.12 293 GLU A CA 1
ATOM 2407 C C . GLU A 1 293 ? 99.565 8.459 -126.013 1.00 46.12 293 GLU A C 1
ATOM 2409 O O . GLU A 1 293 ? 100.071 9.272 -125.241 1.00 46.12 293 GLU A O 1
ATOM 2414 N N . GLU A 1 294 ? 98.347 8.644 -126.522 1.00 37.06 294 GLU A N 1
ATOM 2415 C CA . GLU A 1 294 ? 97.383 9.536 -125.871 1.00 37.06 294 GLU A CA 1
ATOM 2416 C C . GLU A 1 294 ? 96.331 8.693 -125.148 1.00 37.06 294 GLU A C 1
ATOM 2418 O O . GLU A 1 294 ? 95.431 8.108 -125.760 1.00 37.06 294 GLU A O 1
ATOM 2423 N N . GLU A 1 295 ? 96.444 8.649 -123.816 1.00 39.25 295 GLU A N 1
ATOM 2424 C CA . GLU A 1 295 ? 95.358 8.240 -122.928 1.00 39.25 295 GLU A CA 1
ATOM 2425 C C . GLU A 1 295 ? 94.205 9.238 -123.092 1.00 39.25 295 GLU A C 1
ATOM 2427 O O . GLU A 1 295 ? 94.056 10.198 -122.334 1.00 39.25 295 GLU A O 1
ATOM 2432 N N . SER A 1 296 ? 93.374 9.010 -124.109 1.00 35.88 296 SER A N 1
ATOM 2433 C CA . SER A 1 296 ? 92.067 9.644 -124.234 1.00 35.88 296 SER A CA 1
ATOM 2434 C C . SER A 1 296 ? 91.166 9.097 -123.130 1.00 35.88 296 SER A C 1
ATOM 2436 O O . SER A 1 296 ? 90.344 8.204 -123.336 1.00 35.88 296 SER A O 1
ATOM 2438 N N . ILE A 1 297 ? 91.360 9.641 -121.925 1.00 36.69 297 ILE A N 1
ATOM 2439 C CA . ILE A 1 297 ? 90.445 9.502 -120.800 1.00 36.69 297 ILE A CA 1
ATOM 2440 C C . ILE A 1 297 ? 89.090 9.971 -121.313 1.00 36.69 297 ILE A C 1
ATOM 2442 O O . ILE A 1 297 ? 88.834 11.167 -121.460 1.00 36.69 297 ILE A O 1
ATOM 2446 N N . VAL A 1 298 ? 88.223 9.011 -121.624 1.00 37.38 298 VAL A N 1
ATOM 2447 C CA . VAL A 1 298 ? 86.816 9.297 -121.838 1.00 37.38 298 VAL A CA 1
ATOM 2448 C C . VAL A 1 298 ? 86.291 9.706 -120.473 1.00 37.38 298 VAL A C 1
ATOM 2450 O O . VAL A 1 298 ? 86.024 8.849 -119.630 1.00 37.38 298 VAL A O 1
ATOM 2453 N N . GLU A 1 299 ? 86.168 11.016 -120.256 1.00 40.84 299 GLU A N 1
ATOM 2454 C CA . GLU A 1 299 ? 85.388 11.596 -119.165 1.00 40.84 299 GLU A CA 1
ATOM 2455 C C . GLU A 1 299 ? 83.909 11.233 -119.383 1.00 40.84 299 GLU A C 1
ATOM 2457 O O . GLU A 1 299 ? 83.071 12.045 -119.773 1.00 40.84 299 GLU A O 1
ATOM 2462 N N . ILE A 1 300 ? 83.585 9.960 -119.140 1.00 43.31 300 ILE A N 1
ATOM 2463 C CA . ILE A 1 300 ? 82.247 9.548 -118.745 1.00 43.31 300 ILE A CA 1
ATOM 2464 C C . ILE A 1 300 ? 81.953 10.379 -117.502 1.00 43.31 300 ILE A C 1
ATOM 2466 O O . ILE A 1 300 ? 82.685 10.276 -116.521 1.00 43.31 300 ILE A O 1
ATOM 2470 N N . GLU A 1 301 ? 80.924 11.223 -117.552 1.00 41.41 301 GLU A N 1
ATOM 2471 C CA . GLU A 1 301 ? 80.596 12.142 -116.463 1.00 41.41 301 GLU A CA 1
ATOM 2472 C C . GLU A 1 301 ? 80.236 11.363 -115.181 1.00 41.41 301 GLU A C 1
ATOM 2474 O O . GLU A 1 301 ? 79.072 11.036 -114.929 1.00 41.41 301 GLU A O 1
ATOM 2479 N N . GLU A 1 302 ? 81.240 11.063 -114.346 1.00 44.38 302 GLU A N 1
ATOM 2480 C CA . GLU A 1 302 ? 81.073 10.314 -113.091 1.00 44.38 302 GLU A CA 1
ATOM 2481 C C . GLU A 1 302 ? 80.091 11.019 -112.145 1.00 44.38 302 GLU A C 1
ATOM 2483 O O . GLU A 1 302 ? 79.381 10.356 -111.387 1.00 44.38 302 GLU A O 1
ATOM 2488 N N . SER A 1 303 ? 79.943 12.341 -112.293 1.00 49.44 303 SER A N 1
ATOM 2489 C CA . SER A 1 303 ? 78.920 13.181 -111.657 1.00 49.44 303 SER A CA 1
ATOM 2490 C C . SER A 1 303 ? 77.501 12.596 -111.745 1.00 49.44 303 SER A C 1
ATOM 2492 O O . SER A 1 303 ? 76.722 12.727 -110.796 1.00 49.44 303 SER A O 1
ATOM 2494 N N . GLY A 1 304 ? 77.167 11.890 -112.833 1.00 53.09 304 GLY A N 1
ATOM 2495 C CA . GLY A 1 304 ? 75.887 11.206 -113.002 1.00 53.09 304 GLY A CA 1
ATOM 2496 C C . GLY A 1 304 ? 75.697 10.024 -112.045 1.00 53.09 304 GLY A C 1
ATOM 2497 O O . GLY A 1 304 ? 74.599 9.828 -111.523 1.00 53.09 304 GLY A O 1
ATOM 2498 N N . MET A 1 305 ? 76.752 9.252 -111.761 1.00 53.03 305 MET A N 1
ATOM 2499 C CA . MET A 1 305 ? 76.698 8.127 -110.816 1.00 53.03 305 MET A CA 1
ATOM 2500 C C . MET A 1 305 ? 77.018 8.539 -109.373 1.00 53.03 305 MET A C 1
ATOM 2502 O O . MET A 1 305 ? 76.425 7.978 -108.448 1.00 53.03 305 MET A O 1
ATOM 2506 N N . GLU A 1 306 ? 77.859 9.550 -109.153 1.00 57.75 306 GLU A N 1
ATOM 2507 C CA . GLU A 1 306 ? 78.095 10.134 -107.828 1.00 57.75 306 GLU A CA 1
ATOM 2508 C C . GLU A 1 306 ? 76.849 10.847 -107.293 1.00 57.75 306 GLU A C 1
ATOM 2510 O O . GLU A 1 306 ? 76.403 10.550 -106.183 1.00 57.75 306 GLU A O 1
ATOM 2515 N N . GLY A 1 307 ? 76.222 11.721 -108.090 1.00 60.62 307 GLY A N 1
ATOM 2516 C CA . GLY A 1 307 ? 75.004 12.437 -107.695 1.00 60.62 307 GLY A CA 1
ATOM 2517 C C . GLY A 1 307 ? 73.854 11.485 -107.358 1.00 60.62 307 GLY A C 1
ATOM 2518 O O . GLY A 1 307 ? 73.156 11.665 -106.357 1.00 60.62 307 GLY A O 1
ATOM 2519 N N . LEU A 1 308 ? 73.716 10.399 -108.127 1.00 60.81 308 LEU A N 1
ATOM 2520 C CA . LEU A 1 308 ? 72.826 9.295 -107.780 1.00 60.81 308 LEU A CA 1
ATOM 2521 C C . LEU A 1 308 ? 73.251 8.622 -106.463 1.00 60.81 308 LEU A C 1
ATOM 2523 O O . LEU A 1 308 ? 72.403 8.371 -105.602 1.00 60.81 308 LEU A O 1
ATOM 2527 N N . SER A 1 309 ? 74.527 8.295 -106.270 1.00 65.38 309 SER A N 1
ATOM 2528 C CA . SER A 1 309 ? 75.008 7.605 -105.061 1.00 65.38 309 SER A CA 1
ATOM 2529 C C . SER A 1 309 ? 74.749 8.413 -103.784 1.00 65.38 309 SER A C 1
ATOM 2531 O O . SER A 1 309 ? 74.240 7.855 -102.811 1.00 65.38 309 SER A O 1
ATOM 2533 N N . VAL A 1 310 ? 74.966 9.733 -103.815 1.00 73.44 310 VAL A N 1
ATOM 2534 C CA . VAL A 1 310 ? 74.638 10.648 -102.706 1.00 73.44 310 VAL A CA 1
ATOM 2535 C C . VAL A 1 310 ? 73.141 10.616 -102.376 1.00 73.44 310 VAL A C 1
ATOM 2537 O O . VAL A 1 310 ? 72.784 10.449 -101.210 1.00 73.44 310 VAL A O 1
ATOM 2540 N N . GLN A 1 311 ? 72.256 10.681 -103.380 1.00 73.56 311 GLN A N 1
ATOM 2541 C CA . GLN A 1 311 ? 70.802 10.584 -103.164 1.00 73.56 311 GLN A CA 1
ATOM 2542 C C . GLN A 1 311 ? 70.381 9.272 -102.485 1.00 73.56 311 GLN A C 1
ATOM 2544 O O . GLN A 1 311 ? 69.456 9.274 -101.676 1.00 73.56 311 GLN A O 1
ATOM 2549 N N . LEU A 1 312 ? 71.045 8.153 -102.795 1.00 73.50 312 LEU A N 1
ATOM 2550 C CA . LEU A 1 312 ? 70.708 6.845 -102.221 1.00 73.50 312 LEU A CA 1
ATOM 2551 C C . LEU A 1 312 ? 71.136 6.756 -100.753 1.00 73.50 312 LEU A C 1
ATOM 2553 O O . LEU A 1 312 ? 70.355 6.297 -99.924 1.00 73.50 312 LEU A O 1
ATOM 2557 N N . VAL A 1 313 ? 72.318 7.280 -100.412 1.00 78.12 313 VAL A N 1
ATOM 2558 C CA . VAL A 1 313 ? 72.759 7.423 -99.013 1.00 78.12 313 VAL A CA 1
ATOM 2559 C C . VAL A 1 313 ? 71.827 8.361 -98.235 1.00 78.12 313 VAL A C 1
ATOM 2561 O O . VAL A 1 313 ? 71.506 8.085 -97.081 1.00 78.12 313 VAL A O 1
ATOM 2564 N N . GLU A 1 314 ? 71.335 9.439 -98.854 1.00 77.44 314 GLU A N 1
ATOM 2565 C CA . GLU A 1 314 ? 70.369 10.345 -98.222 1.00 77.44 314 GLU A CA 1
ATOM 2566 C C . GLU A 1 314 ? 68.994 9.683 -98.008 1.00 77.44 314 GLU A C 1
ATOM 2568 O O . GLU A 1 314 ? 68.407 9.837 -96.935 1.00 77.44 314 GLU A O 1
ATOM 2573 N N . GLN A 1 315 ? 68.493 8.902 -98.975 1.00 75.88 315 GLN A N 1
ATOM 2574 C CA . GLN A 1 315 ? 67.261 8.117 -98.814 1.00 75.88 315 GLN A CA 1
ATOM 2575 C C . GLN A 1 315 ? 67.414 7.015 -97.754 1.00 75.88 315 GLN A C 1
ATOM 2577 O O . GLN A 1 315 ? 66.530 6.875 -96.912 1.00 75.88 315 GLN A O 1
ATOM 2582 N N . GLU A 1 316 ? 68.542 6.297 -97.703 1.00 77.19 316 GLU A N 1
ATOM 2583 C CA . GLU A 1 316 ? 68.835 5.359 -96.608 1.00 77.19 316 GLU A CA 1
ATOM 2584 C C . GLU A 1 316 ? 68.843 6.048 -95.239 1.00 77.19 316 GLU A C 1
ATOM 2586 O O . GLU A 1 316 ? 68.348 5.486 -94.259 1.00 77.19 316 GLU A O 1
ATOM 2591 N N . ARG A 1 317 ? 69.401 7.265 -95.153 1.00 82.88 317 ARG A N 1
ATOM 2592 C CA . ARG A 1 317 ? 69.415 8.047 -93.911 1.00 82.88 317 ARG A CA 1
ATOM 2593 C C . ARG A 1 317 ? 67.994 8.422 -93.490 1.00 82.88 317 ARG A C 1
ATOM 2595 O O . ARG A 1 317 ? 67.643 8.213 -92.334 1.00 82.88 317 ARG A O 1
ATOM 2602 N N . LYS A 1 318 ? 67.169 8.896 -94.431 1.00 79.38 318 LYS A N 1
ATOM 2603 C CA . LYS A 1 318 ? 65.751 9.234 -94.208 1.00 79.38 318 LYS A CA 1
ATOM 2604 C C . LYS A 1 318 ? 64.918 8.018 -93.798 1.00 79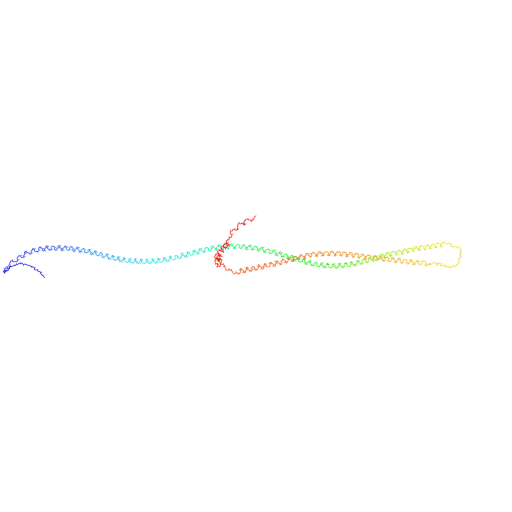.38 318 LYS A C 1
ATOM 2606 O O . LYS A 1 318 ? 64.103 8.139 -92.890 1.00 79.38 318 LYS A O 1
ATOM 2611 N N . LEU A 1 319 ? 65.149 6.850 -94.404 1.00 76.50 319 LEU A N 1
ATOM 2612 C CA . LEU A 1 319 ? 64.504 5.595 -94.003 1.00 76.50 319 LEU A CA 1
ATOM 2613 C C . LEU A 1 319 ? 64.874 5.221 -92.563 1.00 76.50 319 LEU A C 1
ATOM 2615 O O . LEU A 1 319 ? 63.978 5.040 -91.748 1.00 76.50 319 LEU A O 1
ATOM 2619 N N . LYS A 1 320 ? 66.165 5.216 -92.208 1.00 81.19 320 LYS A N 1
ATOM 2620 C CA . LYS A 1 320 ? 66.630 4.914 -90.838 1.00 81.19 320 LYS A CA 1
ATOM 2621 C C . LYS A 1 320 ? 66.135 5.941 -89.805 1.00 81.19 320 LYS A C 1
ATOM 2623 O O . LYS A 1 320 ? 65.819 5.576 -88.674 1.00 81.19 320 LYS A O 1
ATOM 2628 N N . GLU A 1 321 ? 66.021 7.214 -90.186 1.00 82.94 321 GLU A N 1
ATOM 2629 C CA . GLU A 1 321 ? 65.409 8.270 -89.365 1.00 82.94 321 GLU A CA 1
ATOM 2630 C C . GLU A 1 321 ? 63.906 8.022 -89.141 1.00 82.94 321 GLU A C 1
ATOM 2632 O O . GLU A 1 321 ? 63.442 8.100 -88.002 1.00 82.94 321 GLU A O 1
ATOM 2637 N N . LYS A 1 322 ? 63.153 7.657 -90.190 1.00 79.38 322 LYS A N 1
ATOM 2638 C CA . LYS A 1 322 ? 61.723 7.308 -90.105 1.00 79.38 322 LYS A CA 1
ATOM 2639 C C . LYS A 1 322 ? 61.478 6.014 -89.320 1.00 79.38 322 LYS A C 1
ATOM 2641 O O . LYS A 1 322 ? 60.592 5.998 -88.474 1.00 79.38 322 LYS A O 1
ATOM 2646 N N . GLU A 1 323 ? 62.276 4.967 -89.523 1.00 79.50 323 GLU A N 1
ATOM 2647 C CA . GLU A 1 323 ? 62.207 3.708 -88.760 1.00 79.50 323 GLU A CA 1
ATOM 2648 C C . GLU A 1 323 ? 62.440 3.945 -87.261 1.00 79.50 323 GLU A C 1
ATOM 2650 O O . GLU A 1 323 ? 61.685 3.446 -86.425 1.00 79.50 323 GLU A O 1
ATOM 2655 N N . SER A 1 324 ? 63.444 4.760 -86.918 1.00 82.50 324 SER A N 1
ATOM 2656 C CA . SER A 1 324 ? 63.727 5.165 -85.537 1.00 82.50 324 SER A CA 1
ATOM 2657 C C . SER A 1 324 ? 62.570 5.971 -84.927 1.00 82.50 324 SER A C 1
ATOM 2659 O O . SER A 1 324 ? 62.155 5.703 -83.798 1.00 82.50 324 SER A O 1
ATOM 2661 N N . ALA A 1 325 ? 61.989 6.907 -85.688 1.00 80.88 325 ALA A N 1
ATOM 2662 C CA . ALA A 1 325 ? 60.832 7.691 -85.254 1.00 80.88 325 ALA A CA 1
ATOM 2663 C C . ALA A 1 325 ? 59.581 6.820 -85.025 1.00 80.88 325 ALA A C 1
ATOM 2665 O O . ALA A 1 325 ? 58.926 6.960 -83.993 1.00 80.88 325 ALA A O 1
ATOM 2666 N N . ILE A 1 326 ? 59.289 5.876 -85.929 1.00 80.31 326 ILE A N 1
ATOM 2667 C CA . ILE A 1 326 ? 58.194 4.902 -85.785 1.00 80.31 326 ILE A CA 1
ATOM 2668 C C . ILE A 1 326 ? 58.404 4.046 -84.531 1.00 80.31 326 ILE A C 1
ATOM 2670 O O . ILE A 1 326 ? 57.488 3.919 -83.719 1.00 80.31 326 ILE A O 1
ATOM 2674 N N . ALA A 1 327 ? 59.608 3.506 -84.320 1.00 81.81 327 ALA A N 1
ATOM 2675 C CA . ALA A 1 327 ? 59.911 2.697 -83.140 1.00 81.81 327 ALA A CA 1
ATOM 2676 C C . ALA A 1 327 ? 59.758 3.490 -81.826 1.00 81.81 327 ALA A C 1
ATOM 2678 O O . ALA A 1 327 ? 59.198 2.974 -80.856 1.00 81.81 327 ALA A O 1
ATOM 2679 N N . ALA A 1 328 ? 60.204 4.750 -81.796 1.00 83.50 328 ALA A N 1
ATOM 2680 C CA . ALA A 1 328 ? 60.049 5.631 -80.640 1.00 83.50 328 ALA A CA 1
ATOM 2681 C C . ALA A 1 328 ? 58.574 5.978 -80.365 1.00 83.50 328 ALA A C 1
ATOM 2683 O O . ALA A 1 328 ? 58.106 5.834 -79.234 1.00 83.50 328 ALA A O 1
ATOM 2684 N N . GLN A 1 329 ? 57.813 6.364 -81.394 1.00 80.75 329 GLN A N 1
ATOM 2685 C CA . GLN A 1 329 ? 56.397 6.715 -81.254 1.00 80.75 329 GLN A CA 1
ATOM 2686 C C . GLN A 1 329 ? 55.538 5.494 -80.882 1.00 80.75 329 GLN A C 1
ATOM 2688 O O . GLN A 1 329 ? 54.606 5.621 -80.091 1.00 80.75 329 GLN A O 1
ATOM 2693 N N . GLN A 1 330 ? 55.889 4.290 -81.350 1.00 81.88 330 GLN A N 1
ATOM 2694 C CA . GLN A 1 330 ? 55.241 3.047 -80.921 1.00 81.88 330 GLN A CA 1
ATOM 2695 C C . GLN A 1 330 ? 55.473 2.759 -79.425 1.00 81.88 330 GLN A C 1
ATOM 2697 O O . GLN A 1 330 ? 54.546 2.331 -78.734 1.00 81.88 330 GLN A O 1
ATOM 2702 N N . GLN A 1 331 ? 56.676 3.025 -78.899 1.00 83.56 331 GLN A N 1
ATOM 2703 C CA . GLN A 1 331 ? 56.961 2.908 -77.462 1.00 83.56 331 GLN A CA 1
ATOM 2704 C C . GLN A 1 331 ? 56.213 3.968 -76.639 1.00 83.56 331 GLN A C 1
ATOM 2706 O O . GLN A 1 331 ? 55.646 3.640 -75.596 1.00 83.56 331 GLN A O 1
ATOM 2711 N N . GLU A 1 332 ? 56.141 5.215 -77.115 1.00 83.31 332 GLU A N 1
ATOM 2712 C CA . GLU A 1 332 ? 55.373 6.285 -76.460 1.00 83.31 332 GLU A CA 1
ATOM 2713 C C . GLU A 1 332 ? 53.868 5.960 -76.409 1.00 83.31 332 GLU A C 1
ATOM 2715 O O . GLU A 1 332 ? 53.218 6.148 -75.378 1.00 83.31 332 GLU A O 1
ATOM 2720 N N . MET A 1 333 ? 53.320 5.397 -77.491 1.00 80.19 333 MET A N 1
ATOM 2721 C CA . MET A 1 333 ? 51.936 4.919 -77.549 1.00 80.19 333 MET A CA 1
ATOM 2722 C C . MET A 1 333 ? 51.671 3.790 -76.547 1.00 80.19 333 MET A C 1
ATOM 2724 O O . MET A 1 333 ? 50.679 3.844 -75.819 1.00 80.19 333 MET A O 1
ATOM 2728 N N . GLN A 1 334 ? 52.567 2.802 -76.441 1.00 80.88 334 GLN A N 1
ATOM 2729 C CA . GLN A 1 334 ? 52.450 1.737 -75.436 1.00 80.88 334 GLN A CA 1
ATOM 2730 C C . GLN A 1 334 ? 52.524 2.283 -74.001 1.00 80.88 334 GLN A C 1
ATOM 2732 O O . GLN A 1 334 ? 51.744 1.860 -73.147 1.00 80.88 334 GLN A O 1
ATOM 2737 N N . ALA A 1 335 ? 53.404 3.254 -73.731 1.00 83.25 335 ALA A N 1
ATOM 2738 C CA . ALA A 1 335 ? 53.499 3.900 -72.422 1.00 83.25 335 ALA A CA 1
ATOM 2739 C C . ALA A 1 335 ? 52.182 4.601 -72.033 1.00 83.25 335 ALA A C 1
ATOM 2741 O O . ALA A 1 335 ? 51.621 4.305 -70.977 1.00 83.25 335 ALA A O 1
ATOM 2742 N N . LYS A 1 336 ? 51.631 5.439 -72.924 1.00 81.00 336 LYS A N 1
ATOM 2743 C CA . LYS A 1 336 ? 50.343 6.127 -72.710 1.00 81.00 336 LYS A CA 1
ATOM 2744 C C . LYS A 1 336 ? 49.166 5.157 -72.587 1.00 81.00 336 LYS A C 1
ATOM 2746 O O . LYS A 1 336 ? 48.241 5.403 -71.818 1.00 81.00 336 LYS A O 1
ATOM 2751 N N . GLN A 1 337 ? 49.185 4.032 -73.302 1.00 80.19 337 GLN A N 1
ATOM 2752 C CA . GLN A 1 337 ? 48.137 3.013 -73.189 1.00 80.19 337 GLN A CA 1
ATOM 2753 C C . GLN A 1 337 ? 48.140 2.326 -71.814 1.00 80.19 337 GLN A C 1
ATOM 2755 O O . GLN A 1 337 ? 47.072 2.119 -71.233 1.00 80.19 337 GLN A O 1
ATOM 2760 N N . ASN A 1 338 ? 49.324 2.034 -71.267 1.00 86.62 338 ASN A N 1
ATOM 2761 C CA . ASN A 1 338 ? 49.477 1.493 -69.913 1.00 86.62 338 ASN A CA 1
ATOM 2762 C C . ASN A 1 338 ? 49.014 2.497 -68.839 1.00 86.62 338 ASN A C 1
ATOM 2764 O O . ASN A 1 338 ? 48.369 2.109 -67.866 1.00 86.62 338 ASN A O 1
ATOM 2768 N N . GLU A 1 339 ? 49.291 3.787 -69.038 1.00 85.81 339 GLU A N 1
ATOM 2769 C CA . GLU A 1 339 ? 48.846 4.887 -68.171 1.00 85.81 339 GLU A CA 1
ATOM 2770 C C . GLU A 1 339 ? 47.309 5.048 -68.189 1.00 85.81 339 GLU A C 1
ATOM 2772 O O . GLU A 1 339 ? 46.672 5.094 -67.136 1.00 85.81 339 GLU A O 1
ATOM 2777 N N . ILE A 1 340 ? 46.676 4.990 -69.370 1.00 79.81 340 ILE A N 1
ATOM 2778 C CA . ILE A 1 340 ? 45.206 4.945 -69.507 1.00 79.81 340 ILE A CA 1
ATOM 2779 C C . ILE A 1 340 ? 44.613 3.720 -68.787 1.00 79.81 340 ILE A C 1
ATOM 2781 O O . ILE A 1 340 ? 43.540 3.821 -68.184 1.00 79.81 340 ILE A O 1
ATOM 2785 N N . GLU A 1 341 ? 45.273 2.558 -68.833 1.00 84.69 341 GLU A N 1
ATOM 2786 C CA . GLU A 1 341 ? 44.843 1.374 -68.081 1.00 84.69 341 GLU A CA 1
ATOM 2787 C C . GLU A 1 341 ? 44.977 1.524 -66.561 1.00 84.69 341 GLU A C 1
ATOM 2789 O O . GLU A 1 341 ? 44.138 0.980 -65.837 1.00 84.69 341 GLU A O 1
ATOM 2794 N N . LEU A 1 342 ? 45.991 2.240 -66.070 1.00 87.69 342 LEU A N 1
ATOM 2795 C CA . LEU A 1 342 ? 46.163 2.513 -64.642 1.00 87.69 342 LEU A CA 1
ATOM 2796 C C . LEU A 1 342 ? 45.004 3.376 -64.125 1.00 87.69 342 LEU A C 1
ATOM 2798 O O . LEU A 1 342 ? 44.261 2.935 -63.247 1.00 87.69 342 LEU A O 1
ATOM 2802 N N . TYR A 1 343 ? 44.742 4.513 -64.779 1.00 80.06 343 TYR A N 1
ATOM 2803 C CA . TYR A 1 343 ? 43.618 5.389 -64.437 1.00 80.06 343 TYR A CA 1
ATOM 2804 C C . TYR A 1 343 ? 42.254 4.679 -64.518 1.00 80.06 343 TYR A C 1
ATOM 2806 O O . TYR A 1 343 ? 41.366 4.941 -63.707 1.00 80.06 343 TYR A O 1
ATOM 2814 N N . LYS A 1 344 ? 42.061 3.736 -65.458 1.00 82.06 344 LYS A N 1
ATOM 2815 C CA . LYS A 1 344 ? 40.838 2.903 -65.512 1.00 82.06 344 LYS A CA 1
ATOM 2816 C C . LYS A 1 344 ? 40.662 2.031 -64.265 1.00 82.06 344 LYS A C 1
ATOM 2818 O O . LYS A 1 344 ? 39.533 1.872 -63.803 1.00 82.06 344 LYS A O 1
ATOM 2823 N N . LYS A 1 345 ? 41.747 1.469 -63.724 1.00 86.69 345 LYS A N 1
ATOM 2824 C CA . LYS A 1 345 ? 41.722 0.607 -62.529 1.00 86.69 345 LYS A CA 1
ATOM 2825 C C . LYS A 1 345 ? 41.474 1.428 -61.259 1.00 86.69 345 LYS A C 1
ATOM 2827 O O . LYS A 1 345 ? 40.660 1.027 -60.432 1.00 86.69 345 LYS A O 1
ATOM 2832 N N . GLU A 1 346 ? 42.080 2.608 -61.152 1.00 85.75 346 GLU A N 1
ATOM 2833 C CA . GLU A 1 346 ? 41.880 3.540 -60.031 1.00 85.75 346 GLU A CA 1
ATOM 2834 C C . GLU A 1 346 ? 40.446 4.096 -59.983 1.00 85.75 346 GLU A C 1
ATOM 2836 O O . GLU A 1 346 ? 39.788 4.027 -58.942 1.00 85.75 346 GLU A O 1
ATOM 2841 N N . LEU A 1 347 ? 39.902 4.548 -61.123 1.00 79.38 347 LEU A N 1
ATOM 2842 C CA . LEU A 1 347 ? 38.503 4.993 -61.227 1.00 79.38 347 LEU A CA 1
ATOM 2843 C C . LEU A 1 347 ? 37.506 3.888 -60.841 1.00 79.38 347 LEU A C 1
ATOM 2845 O O . LEU A 1 347 ? 36.497 4.179 -60.195 1.00 79.38 347 LEU A O 1
ATOM 2849 N N . ALA A 1 348 ? 37.784 2.632 -61.206 1.00 82.75 348 ALA A N 1
ATOM 2850 C CA . ALA A 1 348 ? 36.954 1.489 -60.828 1.00 82.75 348 ALA A CA 1
ATOM 2851 C C . ALA A 1 348 ? 37.014 1.188 -59.316 1.00 82.75 348 ALA A C 1
ATOM 2853 O O . ALA A 1 348 ? 35.975 0.888 -58.725 1.00 82.75 348 ALA A O 1
ATOM 2854 N N . SER A 1 349 ? 38.185 1.324 -58.676 1.00 84.19 349 SER A N 1
ATOM 2855 C CA . SER A 1 349 ? 38.321 1.181 -57.214 1.00 84.19 349 SER A CA 1
ATOM 2856 C C . SER A 1 349 ? 37.512 2.249 -56.475 1.00 84.19 349 SER A C 1
ATOM 2858 O O . SER A 1 349 ? 36.657 1.918 -55.651 1.00 84.19 349 SER A O 1
ATOM 2860 N N . MET A 1 350 ? 37.683 3.523 -56.850 1.00 80.69 350 MET A N 1
ATOM 2861 C CA . MET A 1 350 ? 36.944 4.637 -56.243 1.00 80.69 350 MET A CA 1
ATOM 2862 C C . MET A 1 350 ? 35.423 4.488 -56.394 1.00 80.69 350 MET A C 1
ATOM 2864 O O . MET A 1 350 ? 34.680 4.802 -55.467 1.00 80.69 350 MET A O 1
ATOM 2868 N N . GLN A 1 351 ? 34.925 3.970 -57.525 1.00 79.56 351 GLN A N 1
ATOM 2869 C CA . GLN A 1 351 ? 33.490 3.691 -57.683 1.00 79.56 351 GLN A CA 1
ATOM 2870 C C . GLN A 1 351 ? 32.984 2.595 -56.730 1.00 79.56 351 GLN A C 1
ATOM 2872 O O . GLN A 1 351 ? 31.868 2.708 -56.218 1.00 79.56 351 GLN A O 1
ATOM 2877 N N . GLY A 1 352 ? 33.797 1.574 -56.444 1.00 82.50 352 GLY A N 1
ATOM 2878 C CA . GLY A 1 352 ? 33.488 0.564 -55.428 1.00 82.50 352 GLY A CA 1
ATOM 2879 C C . GLY A 1 352 ? 33.400 1.159 -54.018 1.00 82.50 352 GLY A C 1
ATOM 2880 O O . GLY A 1 352 ? 32.427 0.919 -53.301 1.00 82.50 352 GLY A O 1
ATOM 2881 N N . GLU A 1 353 ? 34.367 1.996 -53.644 1.00 81.50 353 GLU A N 1
ATOM 2882 C CA . GLU A 1 353 ? 34.418 2.664 -52.335 1.00 81.50 353 GLU A CA 1
ATOM 2883 C C . GLU A 1 353 ? 33.245 3.638 -52.128 1.00 81.50 353 GLU A C 1
ATOM 2885 O O . GLU A 1 353 ? 32.573 3.594 -51.093 1.00 81.50 353 GLU A O 1
ATOM 2890 N N . LEU A 1 354 ? 32.914 4.442 -53.146 1.00 79.25 354 LEU A N 1
ATOM 2891 C CA . LEU A 1 354 ? 31.741 5.325 -53.135 1.00 79.25 354 LEU A CA 1
ATOM 2892 C C . LEU A 1 354 ? 30.422 4.541 -52.982 1.00 79.25 354 LEU A C 1
ATOM 2894 O O . LEU A 1 354 ? 29.495 5.024 -52.326 1.00 79.25 354 LEU A O 1
ATOM 2898 N N . SER A 1 355 ? 30.331 3.327 -53.538 1.00 81.88 355 SER A N 1
ATOM 2899 C CA . SER A 1 355 ? 29.169 2.445 -53.362 1.00 81.88 355 SER A CA 1
ATOM 2900 C C . SER A 1 355 ? 29.037 1.953 -51.913 1.00 81.88 355 SER A C 1
ATOM 2902 O O . SER A 1 355 ? 27.964 2.067 -51.318 1.00 81.88 355 SER A O 1
ATOM 2904 N N . LEU A 1 356 ? 30.139 1.498 -51.304 1.00 80.88 356 LEU A N 1
ATOM 2905 C CA . LEU A 1 356 ? 30.170 1.042 -49.906 1.00 80.88 356 LEU A CA 1
ATOM 2906 C C . LEU A 1 356 ? 29.845 2.168 -48.907 1.00 80.88 356 LEU A C 1
ATOM 2908 O O . LEU A 1 356 ? 29.208 1.923 -47.879 1.00 80.88 356 LEU A O 1
ATOM 2912 N N . MET A 1 357 ? 30.232 3.412 -49.204 1.00 74.25 357 MET A N 1
ATOM 2913 C CA . MET A 1 357 ? 29.845 4.578 -48.399 1.00 74.25 357 MET A CA 1
ATOM 2914 C C . MET A 1 357 ? 28.336 4.864 -48.456 1.00 74.25 357 MET A C 1
ATOM 2916 O O . MET A 1 357 ? 27.744 5.197 -47.428 1.00 74.25 357 MET A O 1
ATOM 2920 N N . ASN A 1 358 ? 27.689 4.690 -49.615 1.00 78.50 358 ASN A N 1
ATOM 2921 C CA . ASN A 1 358 ? 26.234 4.857 -49.737 1.00 78.50 358 ASN A CA 1
ATOM 2922 C C . ASN A 1 358 ? 25.460 3.808 -48.914 1.00 78.50 358 ASN A C 1
ATOM 2924 O O . ASN A 1 358 ? 24.439 4.129 -48.308 1.00 78.50 358 ASN A O 1
ATOM 2928 N N . GLU A 1 359 ? 25.955 2.569 -48.848 1.00 82.12 359 GLU A N 1
ATOM 2929 C CA . GLU A 1 359 ? 25.355 1.505 -48.031 1.00 82.12 359 GLU A CA 1
ATOM 2930 C C . GLU A 1 359 ? 25.483 1.794 -46.523 1.00 82.12 359 GLU A C 1
ATOM 2932 O O . GLU A 1 359 ? 24.512 1.666 -45.773 1.00 82.12 359 GLU A O 1
ATOM 2937 N N . GLN A 1 360 ? 26.641 2.294 -46.075 1.00 78.38 360 GLN A N 1
ATOM 2938 C CA . GLN A 1 360 ? 26.835 2.733 -44.684 1.00 78.38 360 GLN A CA 1
ATOM 2939 C C . GLN A 1 360 ? 25.939 3.931 -44.316 1.00 78.38 360 GLN A C 1
ATOM 2941 O O . GLN A 1 360 ? 25.431 3.997 -43.194 1.00 78.38 360 GLN A O 1
ATOM 2946 N N . GLN A 1 361 ? 25.686 4.846 -45.259 1.00 76.31 361 GLN A N 1
ATOM 2947 C CA . GLN A 1 361 ? 24.756 5.962 -45.068 1.00 76.31 361 GLN A CA 1
ATOM 2948 C C . GLN A 1 361 ? 23.302 5.484 -44.876 1.00 76.31 361 GLN A C 1
ATOM 2950 O O . GLN A 1 361 ? 22.591 6.019 -44.023 1.00 76.31 361 GLN A O 1
ATOM 2955 N N . LEU A 1 362 ? 22.871 4.440 -45.598 1.00 82.31 362 LEU A N 1
ATOM 2956 C CA . LEU A 1 362 ? 21.541 3.839 -45.434 1.00 82.31 362 LEU A CA 1
ATOM 2957 C C . LEU A 1 362 ? 21.362 3.182 -44.054 1.00 82.31 362 LEU A C 1
ATOM 2959 O O . LEU A 1 362 ? 20.304 3.328 -43.439 1.00 82.31 362 LEU A O 1
ATOM 2963 N N . LEU A 1 363 ? 22.388 2.487 -43.552 1.00 81.25 363 LEU A N 1
ATOM 2964 C CA . LEU A 1 363 ? 22.359 1.847 -42.230 1.00 81.25 363 LEU A CA 1
ATOM 2965 C C . LEU A 1 363 ? 22.219 2.866 -41.088 1.00 81.25 363 LEU A C 1
ATOM 2967 O O . LEU A 1 363 ? 21.436 2.638 -40.165 1.00 81.25 363 LEU A O 1
ATOM 2971 N N . LEU A 1 364 ? 22.905 4.015 -41.161 1.00 77.31 364 LEU A N 1
ATOM 2972 C CA . LEU A 1 364 ? 22.755 5.069 -40.150 1.00 77.31 364 LEU A CA 1
ATOM 2973 C C . LEU A 1 364 ? 21.314 5.597 -40.083 1.00 77.31 364 LEU A C 1
ATOM 2975 O O . LEU A 1 364 ? 20.790 5.826 -38.993 1.00 77.31 364 LEU A O 1
ATOM 2979 N N . GLU A 1 365 ? 20.662 5.793 -41.230 1.00 79.44 365 GLU A N 1
ATOM 2980 C CA . GLU A 1 365 ? 19.298 6.329 -41.270 1.00 79.44 365 GLU A CA 1
ATOM 2981 C C . GLU A 1 365 ? 18.277 5.356 -40.647 1.00 79.44 365 GLU A C 1
ATOM 2983 O O . GLU A 1 365 ? 17.306 5.787 -40.024 1.00 79.44 365 GLU A O 1
ATOM 2988 N N . GLN A 1 366 ? 18.537 4.044 -40.718 1.00 81.62 366 GLN A N 1
ATOM 2989 C CA . GLN A 1 366 ? 17.755 3.031 -39.999 1.00 81.62 366 GLN A CA 1
ATOM 2990 C C . GLN A 1 366 ? 17.970 3.098 -38.478 1.00 81.62 366 GLN A C 1
ATOM 2992 O O . GLN A 1 366 ? 17.005 2.961 -37.724 1.00 81.62 366 GLN A O 1
ATOM 2997 N N . GLU A 1 367 ? 19.197 3.342 -38.001 1.00 77.19 367 GLU A N 1
ATOM 2998 C CA . GLU A 1 367 ? 19.444 3.547 -36.565 1.00 77.19 367 GLU A CA 1
ATOM 2999 C C . GLU A 1 367 ? 18.756 4.823 -36.050 1.00 77.19 367 GLU A C 1
ATOM 3001 O O . GLU A 1 367 ? 18.061 4.762 -35.035 1.00 77.19 367 GLU A O 1
ATOM 3006 N N . LYS A 1 368 ? 18.825 5.949 -36.784 1.00 76.94 368 LYS A N 1
ATOM 3007 C CA . LYS A 1 368 ? 18.091 7.194 -36.450 1.00 76.94 368 LYS A CA 1
ATOM 3008 C C . LYS A 1 368 ? 16.603 6.952 -36.184 1.00 76.94 368 LYS A C 1
ATOM 3010 O O . LYS A 1 368 ? 16.064 7.459 -35.200 1.00 76.94 368 LYS A O 1
ATOM 3015 N N . GLN A 1 369 ? 15.948 6.140 -37.014 1.00 80.31 369 GLN A N 1
ATOM 3016 C CA . GLN A 1 369 ? 14.527 5.818 -36.852 1.00 80.31 369 GLN A CA 1
ATOM 3017 C C . GLN A 1 369 ? 14.245 5.018 -35.569 1.00 80.31 369 GLN A C 1
ATOM 3019 O O . GLN A 1 369 ? 13.286 5.325 -34.859 1.00 80.31 369 GLN A O 1
ATOM 3024 N N . LYS A 1 370 ? 15.095 4.044 -35.205 1.00 80.06 370 LYS A N 1
ATOM 3025 C CA . LYS A 1 370 ? 14.957 3.291 -33.938 1.00 80.06 370 LYS A CA 1
ATOM 3026 C C . LYS A 1 370 ? 15.064 4.211 -32.719 1.00 80.06 370 LYS A C 1
ATOM 3028 O O . LYS A 1 370 ? 14.319 4.059 -31.754 1.00 80.06 370 LYS A O 1
ATOM 3033 N N . ILE A 1 371 ? 15.963 5.189 -32.779 1.00 76.81 371 ILE A N 1
ATOM 3034 C CA . ILE A 1 371 ? 16.225 6.138 -31.690 1.00 76.81 371 ILE A CA 1
ATOM 3035 C C . ILE A 1 371 ? 15.015 7.042 -31.463 1.00 76.81 371 ILE A C 1
ATOM 3037 O O . ILE A 1 371 ? 14.580 7.203 -30.326 1.00 76.81 371 ILE A O 1
ATOM 3041 N N . GLN A 1 372 ? 14.407 7.544 -32.540 1.00 80.25 372 GLN A N 1
ATOM 3042 C CA . GLN A 1 372 ? 13.179 8.338 -32.470 1.00 80.25 372 GLN A CA 1
ATOM 3043 C C . GLN A 1 372 ? 12.024 7.565 -31.798 1.00 80.25 372 GLN A C 1
ATOM 3045 O O . GLN A 1 372 ? 11.251 8.140 -31.027 1.00 80.25 372 GLN A O 1
ATOM 3050 N N . VAL A 1 373 ? 11.941 6.244 -32.014 1.00 83.38 373 VAL A N 1
ATOM 3051 C CA . VAL A 1 373 ? 10.998 5.369 -31.295 1.00 83.38 373 VAL A CA 1
ATOM 3052 C C . VAL A 1 373 ? 11.348 5.287 -29.804 1.00 83.38 373 VAL A C 1
ATOM 3054 O O . VAL A 1 373 ? 10.463 5.512 -28.976 1.00 83.38 373 VAL A O 1
ATOM 3057 N N . TYR A 1 374 ? 12.609 5.043 -29.432 1.00 79.25 374 TYR A N 1
ATOM 3058 C CA . TYR A 1 374 ? 13.018 4.989 -28.019 1.00 79.25 374 TYR A CA 1
ATOM 3059 C C . TYR A 1 374 ? 12.809 6.320 -27.273 1.00 79.25 374 TYR A C 1
ATOM 3061 O O . TYR A 1 374 ? 12.394 6.314 -26.113 1.00 79.25 374 TYR A O 1
ATOM 3069 N N . GLU A 1 375 ? 13.016 7.472 -27.918 1.00 75.94 375 GLU A N 1
ATOM 3070 C CA . GLU A 1 375 ? 12.744 8.782 -27.306 1.00 75.94 375 GLU A CA 1
ATOM 3071 C C . GLU A 1 375 ? 11.242 9.028 -27.092 1.00 75.94 375 GLU A C 1
ATOM 3073 O O . GLU A 1 375 ? 10.846 9.586 -26.062 1.00 75.94 375 GLU A O 1
ATOM 3078 N N . SER A 1 376 ? 10.384 8.532 -27.994 1.00 79.94 376 SER A N 1
ATOM 3079 C CA . SER A 1 376 ? 8.929 8.556 -27.788 1.00 79.94 376 SER A CA 1
ATOM 3080 C C . SER A 1 376 ? 8.501 7.689 -26.592 1.00 79.94 376 SER A C 1
ATOM 3082 O O . SER A 1 376 ? 7.704 8.134 -25.764 1.00 79.94 376 SER A O 1
ATOM 3084 N N . GLN A 1 377 ? 9.099 6.503 -26.427 1.00 81.31 377 GLN A N 1
ATOM 3085 C CA . GLN A 1 377 ? 8.848 5.611 -25.288 1.00 81.31 377 GLN A CA 1
ATOM 3086 C C . GLN A 1 377 ? 9.326 6.233 -23.970 1.00 81.31 377 GLN A C 1
ATOM 3088 O O . GLN A 1 377 ? 8.588 6.241 -22.987 1.00 81.31 377 GLN A O 1
ATOM 3093 N N . LEU A 1 378 ? 10.525 6.824 -23.939 1.00 79.38 378 LEU A N 1
ATOM 3094 C CA . LEU A 1 378 ? 11.047 7.494 -22.743 1.00 79.38 378 LEU A CA 1
ATOM 3095 C C . LEU A 1 378 ? 10.203 8.719 -22.346 1.00 79.38 378 LEU A C 1
ATOM 3097 O O . LEU A 1 378 ? 10.068 9.020 -21.161 1.00 79.38 378 LEU A O 1
ATOM 3101 N N . THR A 1 379 ? 9.582 9.392 -23.316 1.00 80.88 379 THR A N 1
ATOM 3102 C CA . THR A 1 379 ? 8.613 10.469 -23.057 1.00 80.88 379 THR A CA 1
ATOM 3103 C C . THR A 1 379 ? 7.332 9.930 -22.406 1.00 80.88 379 THR A C 1
ATOM 3105 O O . THR A 1 379 ? 6.851 10.514 -21.436 1.00 80.88 379 THR A O 1
ATOM 3108 N N . GLN A 1 380 ? 6.822 8.776 -22.855 1.00 79.31 380 GLN A N 1
ATOM 3109 C CA . GLN A 1 380 ? 5.684 8.095 -22.215 1.00 79.31 380 GLN A CA 1
ATOM 3110 C C . GLN A 1 380 ? 6.016 7.631 -20.786 1.00 79.31 380 GLN A C 1
ATOM 3112 O O . GLN A 1 380 ? 5.212 7.831 -19.877 1.00 79.31 380 GLN A O 1
ATOM 3117 N N . PHE A 1 381 ? 7.216 7.083 -20.553 1.00 79.81 381 PHE A N 1
ATOM 3118 C CA . PHE A 1 381 ? 7.664 6.700 -19.208 1.00 79.81 381 PHE A CA 1
ATOM 3119 C C . PHE A 1 381 ? 7.756 7.893 -18.247 1.00 79.81 381 PHE A C 1
ATOM 3121 O O . PHE A 1 381 ? 7.357 7.759 -17.092 1.00 79.81 381 PHE A O 1
ATOM 3128 N N . LYS A 1 382 ? 8.204 9.070 -18.708 1.00 82.69 382 LYS A N 1
ATOM 3129 C CA . LYS A 1 382 ? 8.190 10.298 -17.890 1.00 82.69 382 LYS A CA 1
ATOM 3130 C C . LYS A 1 382 ? 6.775 10.711 -17.481 1.00 82.69 382 LYS A C 1
ATOM 3132 O O . LYS A 1 382 ? 6.553 10.982 -16.307 1.00 82.69 382 LYS A O 1
ATOM 3137 N N . ALA A 1 383 ? 5.818 10.692 -18.410 1.00 80.38 383 ALA A N 1
ATOM 3138 C CA . ALA A 1 383 ? 4.422 11.014 -18.102 1.00 80.38 383 ALA A CA 1
ATOM 3139 C C . ALA A 1 383 ? 3.793 10.018 -17.104 1.00 80.38 383 ALA A C 1
ATOM 3141 O O . ALA A 1 383 ? 2.982 10.403 -16.266 1.00 80.38 383 ALA A O 1
ATOM 3142 N N . LEU A 1 384 ? 4.191 8.739 -17.146 1.00 81.38 384 LEU A N 1
ATOM 3143 C CA . LEU A 1 384 ? 3.792 7.751 -16.137 1.00 81.38 384 LEU A CA 1
ATOM 3144 C C . LEU A 1 384 ? 4.455 7.999 -14.773 1.00 81.38 384 LEU A C 1
ATOM 3146 O O . LEU A 1 384 ? 3.806 7.793 -13.753 1.00 81.38 384 LEU A O 1
ATOM 3150 N N . GLN A 1 385 ? 5.711 8.455 -14.740 1.00 82.44 385 GLN A N 1
ATOM 3151 C CA . GLN A 1 385 ? 6.407 8.820 -13.502 1.00 82.44 385 GLN A CA 1
ATOM 3152 C C . GLN A 1 385 ? 5.761 10.043 -12.826 1.00 82.44 385 GLN A C 1
ATOM 3154 O O . GLN A 1 385 ? 5.570 10.047 -11.613 1.00 82.44 385 GLN A O 1
ATOM 3159 N N . GLU A 1 386 ? 5.353 11.043 -13.608 1.00 85.06 386 GLU A N 1
ATOM 3160 C CA . GLU A 1 386 ? 4.612 12.222 -13.136 1.00 85.06 386 GLU A CA 1
ATOM 3161 C C . GLU A 1 386 ? 3.250 11.819 -12.527 1.00 85.06 386 GLU A C 1
ATOM 3163 O O . GLU A 1 386 ? 2.943 12.175 -11.392 1.00 85.06 386 GLU A O 1
ATOM 3168 N N . GLN A 1 387 ? 2.509 10.917 -13.187 1.00 84.56 387 GLN A N 1
ATOM 3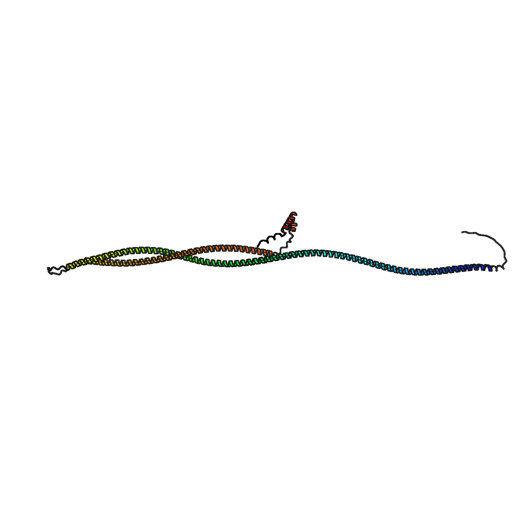169 C CA . GLN A 1 387 ? 1.270 10.314 -12.658 1.00 84.56 387 GLN A CA 1
ATOM 3170 C C . GLN A 1 387 ? 1.450 9.378 -11.445 1.00 84.56 387 GLN A C 1
ATOM 3172 O O . GLN A 1 387 ? 0.446 8.897 -10.895 1.00 84.56 387 GLN A O 1
ATOM 3177 N N . ILE A 1 388 ? 2.685 9.024 -11.079 1.00 81.56 388 ILE A N 1
ATOM 3178 C CA . ILE A 1 388 ? 3.001 8.308 -9.836 1.00 81.56 388 ILE A CA 1
ATOM 3179 C C . ILE A 1 388 ? 3.251 9.334 -8.730 1.00 81.56 388 ILE A C 1
ATOM 3181 O O . ILE A 1 388 ? 2.597 9.237 -7.693 1.00 81.56 388 ILE A O 1
ATOM 3185 N N . ALA A 1 389 ? 4.059 10.366 -8.993 1.00 84.19 389 ALA A N 1
ATOM 3186 C CA . ALA A 1 389 ? 4.289 11.468 -8.060 1.00 84.19 389 ALA A CA 1
ATOM 3187 C C . ALA A 1 389 ? 2.971 12.144 -7.629 1.00 84.19 389 ALA A C 1
ATOM 3189 O O . ALA A 1 389 ? 2.724 12.273 -6.435 1.00 84.19 389 ALA A O 1
ATOM 3190 N N . ASP A 1 390 ? 2.057 12.444 -8.564 1.00 84.94 390 ASP A N 1
ATOM 3191 C CA . ASP A 1 390 ? 0.709 12.968 -8.260 1.00 84.94 390 ASP A CA 1
ATOM 3192 C C . ASP A 1 390 ? -0.071 12.098 -7.250 1.00 84.94 390 ASP A C 1
ATOM 3194 O O . ASP A 1 390 ? -0.875 12.596 -6.457 1.00 84.94 390 ASP A O 1
ATOM 3198 N N . LYS A 1 391 ? 0.132 10.774 -7.286 1.00 84.00 391 LYS A N 1
ATOM 3199 C CA . LYS A 1 391 ? -0.547 9.816 -6.400 1.00 84.00 391 LYS A CA 1
ATOM 3200 C C . LYS A 1 391 ? 0.157 9.677 -5.062 1.00 84.00 391 LYS A C 1
ATOM 3202 O O . LYS A 1 391 ? -0.534 9.557 -4.057 1.00 84.00 391 LYS A O 1
ATOM 3207 N N . GLU A 1 392 ? 1.483 9.730 -5.030 1.00 85.75 392 GLU A N 1
ATOM 3208 C CA . GLU A 1 392 ? 2.266 9.808 -3.792 1.00 85.75 392 GLU A CA 1
ATOM 3209 C C . GLU A 1 392 ? 1.883 11.075 -3.009 1.00 85.75 392 GLU A C 1
ATOM 3211 O O . GLU A 1 392 ? 1.569 11.004 -1.821 1.00 85.75 392 GLU A O 1
ATOM 3216 N N . ASP A 1 393 ? 1.735 12.201 -3.709 1.00 87.06 393 ASP A N 1
ATOM 3217 C CA . ASP A 1 393 ? 1.289 13.482 -3.159 1.00 87.06 393 ASP A CA 1
ATOM 3218 C C . ASP A 1 393 ? -0.163 13.441 -2.633 1.00 87.06 393 ASP A C 1
ATOM 3220 O O . ASP A 1 393 ? -0.514 14.165 -1.699 1.00 87.06 393 ASP A O 1
ATOM 3224 N N . MET A 1 394 ? -1.037 12.601 -3.205 1.00 85.56 394 MET A N 1
ATOM 3225 C CA . MET A 1 394 ? -2.377 12.325 -2.659 1.00 85.56 394 MET A CA 1
ATOM 3226 C C . MET A 1 394 ? -2.340 11.365 -1.462 1.00 85.56 394 MET A C 1
ATOM 3228 O O . MET A 1 394 ? -3.054 11.589 -0.486 1.00 85.56 394 MET A O 1
ATOM 3232 N N . ILE A 1 395 ? -1.505 10.323 -1.506 1.00 85.75 395 ILE A N 1
ATOM 3233 C CA . ILE A 1 395 ? -1.325 9.365 -0.406 1.00 85.75 395 ILE A CA 1
ATOM 3234 C C . ILE A 1 395 ? -0.801 10.086 0.839 1.00 85.75 395 ILE A C 1
ATOM 3236 O O . ILE A 1 395 ? -1.357 9.889 1.918 1.00 85.75 395 ILE A O 1
ATOM 3240 N N . GLN A 1 396 ? 0.177 10.988 0.696 1.00 86.75 396 GLN A N 1
ATOM 3241 C CA . GLN A 1 396 ? 0.684 11.780 1.817 1.00 86.75 396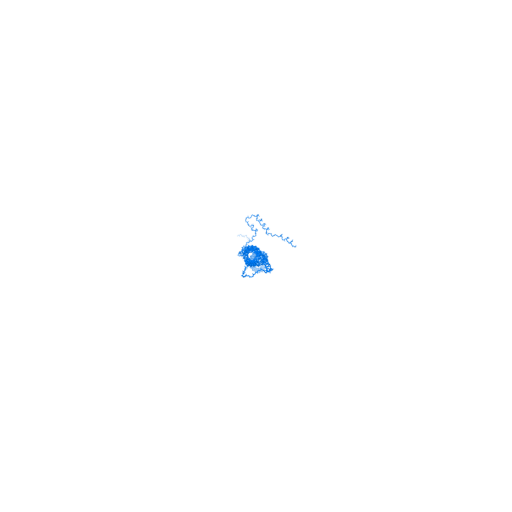 GLN A CA 1
ATOM 3242 C C . GLN A 1 396 ? -0.420 12.641 2.453 1.00 86.75 396 GLN A C 1
ATOM 3244 O O . GLN A 1 396 ? -0.591 12.608 3.667 1.00 86.75 396 GLN A O 1
ATOM 3249 N N . LYS A 1 397 ? -1.259 13.311 1.648 1.00 89.69 397 LYS A N 1
ATOM 3250 C CA . LYS A 1 397 ? -2.406 14.087 2.161 1.00 89.69 397 LYS A CA 1
ATOM 3251 C C . LYS A 1 397 ? -3.406 13.219 2.940 1.00 89.69 397 LYS A C 1
ATOM 3253 O O . LYS A 1 397 ? -3.995 13.699 3.907 1.00 89.69 397 LYS A O 1
ATOM 3258 N N . TYR A 1 398 ? -3.593 11.950 2.565 1.00 88.88 398 TYR A N 1
ATOM 3259 C CA . TYR A 1 398 ? -4.411 11.011 3.344 1.00 88.88 398 TYR A CA 1
ATOM 3260 C C . TYR A 1 398 ? -3.718 10.549 4.637 1.00 88.88 398 TYR A C 1
ATOM 3262 O O . TYR A 1 398 ? -4.386 10.449 5.664 1.00 88.88 398 TYR A O 1
ATOM 3270 N N . ILE A 1 399 ? -2.399 10.326 4.628 1.00 88.00 399 ILE A N 1
ATOM 3271 C CA . ILE A 1 399 ? -1.611 10.021 5.839 1.00 88.00 399 ILE A CA 1
ATOM 3272 C C . ILE A 1 399 ? -1.686 11.186 6.837 1.00 88.00 399 ILE A C 1
ATOM 3274 O O . ILE A 1 399 ? -1.923 10.963 8.026 1.00 88.00 399 ILE A O 1
ATOM 3278 N N . ASP A 1 400 ? -1.572 12.425 6.358 1.00 89.44 400 ASP A N 1
ATOM 3279 C CA . ASP A 1 400 ? -1.680 13.635 7.178 1.00 89.44 400 ASP A CA 1
ATOM 3280 C C . ASP A 1 400 ? -3.080 13.752 7.814 1.00 89.44 400 ASP A C 1
ATOM 3282 O O . ASP A 1 400 ? -3.205 14.013 9.011 1.00 89.44 400 ASP A O 1
ATOM 3286 N N . GLN A 1 401 ? -4.146 13.487 7.044 1.00 90.00 401 GLN A N 1
ATOM 3287 C CA . GLN A 1 401 ? -5.530 13.465 7.543 1.00 90.00 401 GLN A CA 1
ATOM 3288 C C . GLN A 1 401 ? -5.775 12.361 8.581 1.00 90.00 401 GLN A C 1
ATOM 3290 O O . GLN A 1 401 ? -6.442 12.608 9.588 1.00 90.00 401 GLN A O 1
ATOM 3295 N N . ILE A 1 402 ? -5.237 11.156 8.367 1.00 86.31 402 ILE A N 1
ATOM 3296 C CA . ILE A 1 402 ? -5.311 10.056 9.340 1.00 86.31 402 ILE A CA 1
ATOM 3297 C C . ILE A 1 402 ? -4.591 10.466 10.627 1.00 86.31 402 ILE A C 1
ATOM 3299 O O . ILE A 1 402 ? -5.180 10.390 11.703 1.00 86.31 402 ILE A O 1
ATOM 3303 N N . THR A 1 403 ? -3.382 11.016 10.513 1.00 89.69 403 THR A N 1
ATOM 3304 C CA . THR A 1 403 ? -2.596 11.521 11.648 1.00 89.69 403 THR A CA 1
ATOM 3305 C C . THR A 1 403 ? -3.339 12.631 12.409 1.00 89.69 403 THR A C 1
ATOM 3307 O O . THR A 1 403 ? -3.318 12.669 13.640 1.00 89.69 403 THR A O 1
ATOM 3310 N N . GLU A 1 404 ? -4.048 13.533 11.722 1.00 89.38 404 GLU A N 1
ATOM 3311 C CA . GLU A 1 404 ? -4.879 14.554 12.375 1.00 89.38 404 GLU A CA 1
ATOM 3312 C C . GLU A 1 404 ? -6.078 13.934 13.124 1.00 89.38 404 GLU A C 1
ATOM 3314 O O . GLU A 1 404 ? -6.414 14.371 14.228 1.00 89.38 404 GLU A O 1
ATOM 3319 N N . MET A 1 405 ? -6.711 12.895 12.565 1.00 85.69 405 MET A N 1
ATOM 3320 C CA . MET A 1 405 ? -7.801 12.158 13.221 1.00 85.69 405 MET A CA 1
ATOM 3321 C C . MET A 1 405 ? -7.317 11.346 14.429 1.00 85.69 405 MET A C 1
ATOM 3323 O O . MET A 1 405 ? -7.960 11.395 15.475 1.00 85.69 405 MET A O 1
ATOM 3327 N N . GLU A 1 406 ? -6.170 10.674 14.344 1.00 82.69 406 GLU A N 1
ATOM 3328 C CA . GLU A 1 406 ? -5.550 9.968 15.474 1.00 82.69 406 GLU A CA 1
ATOM 3329 C C . GLU A 1 406 ? -5.221 10.920 16.630 1.00 82.69 406 GLU A C 1
ATOM 3331 O O . GLU A 1 406 ? -5.497 10.616 17.791 1.00 82.69 406 GLU A O 1
ATOM 3336 N N . ASN A 1 407 ? -4.695 12.112 16.328 1.00 86.38 407 ASN A N 1
ATOM 3337 C CA . ASN A 1 407 ? -4.452 13.139 17.342 1.00 86.38 407 ASN A CA 1
ATOM 3338 C C . ASN A 1 407 ? -5.759 13.681 17.950 1.00 86.38 407 ASN A C 1
ATOM 3340 O O . ASN A 1 407 ? -5.809 13.938 19.154 1.00 86.38 407 ASN A O 1
ATOM 3344 N N . LYS A 1 408 ? -6.842 13.806 17.169 1.00 87.31 408 LYS A N 1
ATOM 3345 C CA . LYS A 1 408 ? -8.180 14.141 17.697 1.00 87.31 408 LYS A CA 1
ATOM 3346 C C . LYS A 1 408 ? -8.714 13.042 18.622 1.00 87.31 408 LYS A C 1
ATOM 3348 O O . LYS A 1 408 ? -9.224 13.373 19.688 1.00 87.31 408 LYS A O 1
ATOM 3353 N N . ILE A 1 409 ? -8.545 11.765 18.268 1.00 78.50 409 ILE A N 1
ATOM 3354 C CA . ILE A 1 409 ? -8.933 10.618 19.107 1.00 78.50 409 ILE A CA 1
ATOM 3355 C C . ILE A 1 409 ? -8.139 10.624 20.419 1.00 78.50 409 ILE A C 1
ATOM 3357 O O . ILE A 1 409 ? -8.752 10.654 21.483 1.00 78.50 409 ILE A O 1
ATOM 3361 N N . LYS A 1 410 ? -6.803 10.740 20.373 1.00 80.56 410 LYS A N 1
ATOM 3362 C CA . LYS A 1 410 ? -5.966 10.879 21.581 1.00 80.56 410 LYS A CA 1
ATOM 3363 C C . LYS A 1 410 ? -6.383 12.054 22.462 1.00 80.56 410 LYS A C 1
ATOM 3365 O O . LYS A 1 410 ? -6.395 11.929 23.682 1.00 80.56 410 LYS A O 1
ATOM 3370 N N . ASN A 1 411 ? -6.732 13.197 21.876 1.00 79.69 411 ASN A N 1
ATOM 3371 C CA . ASN A 1 411 ? -7.188 14.357 22.644 1.00 79.69 411 ASN A CA 1
ATOM 3372 C C . ASN A 1 411 ? -8.575 14.154 23.280 1.00 79.69 411 ASN A C 1
ATOM 3374 O O . ASN A 1 411 ? -8.875 14.828 24.261 1.00 79.69 411 ASN A O 1
ATOM 3378 N N . LEU A 1 412 ? -9.399 13.237 22.762 1.00 72.38 412 LEU A N 1
ATOM 3379 C CA . LEU A 1 412 ? -10.665 12.825 23.377 1.00 72.38 412 LEU A CA 1
ATOM 3380 C C . LEU A 1 412 ? -10.449 11.757 24.462 1.00 72.38 412 LEU A C 1
ATOM 3382 O O . LEU A 1 412 ? -11.044 11.868 25.527 1.00 72.38 412 LEU A O 1
ATOM 3386 N N . GLU A 1 413 ? -9.547 10.790 24.254 1.00 66.06 413 GLU A N 1
ATOM 3387 C CA . GLU A 1 413 ? -9.143 9.813 25.285 1.00 66.06 413 GLU A CA 1
ATOM 3388 C C . GLU A 1 413 ? -8.500 10.477 26.515 1.00 66.06 413 GLU A C 1
ATOM 3390 O O . GLU A 1 413 ? -8.647 9.991 27.633 1.00 66.06 413 GLU A O 1
ATOM 3395 N N . ASN A 1 414 ? -7.795 11.598 26.320 1.00 69.94 414 ASN A N 1
ATOM 3396 C CA . ASN A 1 414 ? -7.168 12.368 27.398 1.00 69.94 414 ASN A CA 1
ATOM 3397 C C . ASN A 1 414 ? -8.097 13.417 28.044 1.00 69.94 414 ASN A C 1
ATOM 3399 O O . ASN A 1 414 ? -7.656 14.137 28.944 1.00 69.94 414 ASN A O 1
ATOM 3403 N N . GLN A 1 415 ? -9.367 13.530 27.632 1.00 50.59 415 GLN A N 1
ATOM 3404 C CA . GLN A 1 415 ? -10.338 14.318 28.397 1.00 50.59 415 GLN A CA 1
ATOM 3405 C C . GLN A 1 415 ? -10.820 13.518 29.616 1.00 50.59 415 GLN A C 1
ATOM 3407 O O . GLN A 1 415 ? -11.120 12.330 29.488 1.00 50.59 415 GLN A O 1
ATOM 3412 N N . PRO A 1 416 ? -10.939 14.140 30.807 1.00 51.44 416 PRO A N 1
ATOM 3413 C CA . PRO A 1 416 ? -11.626 13.498 31.921 1.00 51.44 416 PRO A CA 1
ATOM 3414 C C . PRO A 1 416 ? -13.075 13.193 31.503 1.00 51.44 416 PRO A C 1
ATOM 3416 O O . PRO A 1 416 ? -13.654 13.981 30.748 1.00 51.44 416 PRO A O 1
ATOM 3419 N N . PRO A 1 417 ? -13.672 12.083 31.978 1.00 43.16 417 PRO A N 1
ATOM 3420 C CA . PRO A 1 417 ? -15.006 11.676 31.556 1.00 43.16 417 PRO A CA 1
ATOM 3421 C C . PRO A 1 417 ? -15.995 12.822 31.765 1.00 43.16 417 PRO A C 1
ATOM 3423 O O . PRO A 1 417 ? -16.105 13.369 32.866 1.00 43.16 417 PRO A O 1
ATOM 3426 N N . ALA A 1 418 ? -16.687 13.202 30.689 1.00 43.06 418 ALA A N 1
ATOM 3427 C CA . ALA A 1 418 ? -17.715 14.229 30.755 1.00 43.06 418 ALA A CA 1
ATOM 3428 C C . ALA A 1 418 ? -18.753 13.819 31.816 1.00 43.06 418 ALA A C 1
ATOM 3430 O O . ALA A 1 418 ? -19.155 12.653 31.829 1.00 43.06 418 ALA A O 1
ATOM 3431 N N . PRO A 1 419 ? -19.174 14.734 32.710 1.00 41.16 419 PRO A N 1
ATOM 3432 C CA . PRO A 1 419 ? -20.100 14.388 33.778 1.00 41.16 419 PRO A CA 1
ATOM 3433 C C . PRO A 1 419 ? -21.380 13.818 33.174 1.00 41.16 419 PRO A C 1
ATOM 3435 O O . PRO A 1 419 ? -21.924 14.397 32.228 1.00 41.16 419 PRO A O 1
ATOM 3438 N N . GLU A 1 420 ? -21.836 12.690 33.722 1.00 44.00 420 GLU A N 1
ATOM 3439 C CA . GLU A 1 420 ? -23.041 11.999 33.274 1.00 44.00 420 GLU A CA 1
ATOM 3440 C C . GLU A 1 420 ? -24.207 12.990 33.244 1.00 44.00 420 GLU A C 1
ATOM 3442 O O . GLU A 1 420 ? -24.695 13.457 34.276 1.00 44.00 420 GLU A O 1
ATOM 3447 N N . LYS A 1 421 ? -24.651 13.344 32.035 1.00 44.31 421 LYS A N 1
ATOM 3448 C CA . LYS A 1 421 ? -25.942 13.996 31.878 1.00 44.31 421 LYS A CA 1
ATOM 3449 C C . LYS A 1 421 ? -26.981 12.935 32.170 1.00 44.31 421 LYS A C 1
ATOM 3451 O O . LYS A 1 421 ? -27.134 12.012 31.380 1.00 44.31 421 LYS A O 1
ATOM 3456 N N . GLU A 1 422 ? -27.671 13.092 33.295 1.00 42.59 422 GLU A N 1
ATOM 3457 C CA . GLU A 1 422 ? -28.878 12.334 33.608 1.00 42.59 422 GLU A CA 1
ATOM 3458 C C . GLU A 1 422 ? -29.777 12.291 32.363 1.00 42.59 422 GLU A C 1
ATOM 3460 O O . GLU A 1 422 ? -30.243 13.343 31.908 1.00 42.59 422 GLU A O 1
ATOM 3465 N N . ASP A 1 423 ? -30.039 11.093 31.831 1.00 43.44 423 ASP A N 1
ATOM 3466 C CA . ASP A 1 423 ? -31.049 10.864 30.795 1.00 43.44 423 ASP A CA 1
ATOM 3467 C C . ASP A 1 423 ? -32.446 11.037 31.411 1.00 43.44 423 ASP A C 1
ATOM 3469 O O . ASP A 1 423 ? -33.210 10.095 31.630 1.00 43.44 423 ASP A O 1
ATOM 3473 N N . LYS A 1 424 ? -32.784 12.292 31.717 1.00 51.50 424 LYS A N 1
ATOM 3474 C CA . LYS A 1 424 ? -34.144 12.720 32.034 1.00 51.50 424 LYS A CA 1
ATOM 3475 C C . LYS A 1 424 ? -34.979 12.423 30.805 1.00 51.50 424 LYS A C 1
ATOM 3477 O O . LYS A 1 424 ? -34.776 13.067 29.774 1.00 51.50 424 LYS A O 1
ATOM 3482 N N . ASP A 1 425 ? -35.861 11.424 30.926 1.00 65.94 425 ASP A N 1
ATOM 3483 C CA . ASP A 1 425 ? -36.707 10.908 29.846 1.00 65.94 425 ASP A CA 1
ATOM 3484 C C . ASP A 1 425 ? -37.160 12.072 28.966 1.00 65.94 425 ASP A C 1
ATOM 3486 O O . ASP A 1 425 ? -37.771 13.020 29.459 1.00 65.94 425 ASP A O 1
ATOM 3490 N N . ALA A 1 426 ? -36.849 12.042 27.667 1.00 68.69 426 ALA A N 1
ATOM 3491 C CA . ALA A 1 426 ? -37.118 13.192 26.809 1.00 68.69 426 ALA A CA 1
ATOM 3492 C C . ALA A 1 426 ? -38.615 13.562 26.793 1.00 68.69 426 ALA A C 1
ATOM 3494 O O . ALA A 1 426 ? -38.958 14.717 26.545 1.00 68.69 426 ALA A O 1
ATOM 3495 N N . LYS A 1 427 ? -39.511 12.622 27.143 1.00 70.56 427 LYS A N 1
ATOM 3496 C CA . LYS A 1 427 ? -40.930 12.906 27.413 1.00 70.56 427 LYS A CA 1
ATOM 3497 C C . LYS A 1 427 ? -41.119 13.897 28.565 1.00 70.56 427 LYS A C 1
ATOM 3499 O O . LYS A 1 427 ? -41.943 14.798 28.451 1.00 70.56 427 LYS A O 1
ATOM 3504 N N . GLU A 1 428 ? -40.373 13.747 29.656 1.00 72.25 428 GLU A N 1
ATOM 3505 C CA . GLU A 1 428 ? -40.390 14.656 30.800 1.00 72.25 428 GLU A CA 1
ATOM 3506 C C . GLU A 1 428 ? -39.783 16.019 30.442 1.00 72.25 428 GLU A C 1
ATOM 3508 O O . GLU A 1 428 ? -40.401 17.041 30.734 1.00 72.25 428 GLU A O 1
ATOM 3513 N N . ALA A 1 429 ? -38.670 16.062 29.702 1.00 76.62 429 ALA A N 1
ATOM 3514 C CA . ALA A 1 429 ? -38.112 17.321 29.194 1.00 76.62 429 ALA A CA 1
ATOM 3515 C C . ALA A 1 429 ? -39.125 18.094 28.315 1.00 76.62 429 ALA A C 1
ATOM 3517 O O . ALA A 1 429 ? -39.378 19.279 28.540 1.00 76.62 429 ALA A O 1
ATOM 3518 N N . ILE A 1 430 ? -39.790 17.403 27.378 1.00 78.44 430 ILE A N 1
ATOM 3519 C CA . ILE A 1 430 ? -40.881 17.953 26.549 1.00 78.44 430 ILE A CA 1
ATOM 3520 C C . ILE A 1 430 ? -42.069 18.417 27.413 1.00 78.44 430 ILE A C 1
ATOM 3522 O O . ILE A 1 430 ? -42.713 19.425 27.110 1.00 78.44 430 ILE A O 1
ATOM 3526 N N . MET A 1 431 ? -42.382 17.699 28.495 1.00 76.06 431 MET A N 1
ATOM 3527 C CA . MET A 1 431 ? -43.468 18.055 29.412 1.00 76.06 431 MET A CA 1
ATOM 3528 C C . MET A 1 431 ? -43.131 19.249 30.313 1.00 76.06 431 MET A C 1
ATOM 3530 O O . MET A 1 431 ? -44.046 20.000 30.663 1.00 76.06 431 MET A O 1
ATOM 3534 N N . GLN A 1 432 ? -41.858 19.480 30.643 1.00 81.88 432 GLN A N 1
ATOM 3535 C CA . GLN A 1 432 ? -41.415 20.593 31.489 1.00 81.88 432 GLN A CA 1
ATOM 3536 C C . GLN A 1 432 ? -41.169 21.908 30.714 1.00 81.88 432 GLN A C 1
ATOM 3538 O O . GLN A 1 432 ? -41.323 22.971 31.310 1.00 81.88 432 GLN A O 1
ATOM 3543 N N . ASP A 1 433 ? -40.897 21.886 29.399 1.00 77.75 433 ASP A N 1
ATOM 3544 C CA . ASP A 1 433 ? -40.606 23.099 28.596 1.00 77.75 433 ASP A CA 1
ATOM 3545 C C . ASP A 1 433 ? -41.710 24.184 28.711 1.00 77.75 433 ASP A C 1
ATOM 3547 O O . ASP A 1 433 ? -42.853 23.933 28.317 1.00 77.75 433 ASP A O 1
ATOM 3551 N N . PRO A 1 434 ? -41.432 25.398 29.222 1.00 82.94 434 PRO A N 1
ATOM 3552 C CA . PRO A 1 434 ? -42.451 26.434 29.407 1.00 82.94 434 PRO A CA 1
ATOM 3553 C C . PRO A 1 434 ? -42.991 27.033 28.095 1.00 82.94 434 PRO A C 1
ATOM 3555 O O . PRO A 1 434 ? -44.054 27.650 28.113 1.00 82.94 434 PRO A O 1
ATOM 3558 N N . ASN A 1 435 ? -42.302 26.855 26.963 1.00 83.56 435 ASN A N 1
ATOM 3559 C CA . ASN A 1 435 ? -42.656 27.473 25.682 1.00 83.56 435 ASN A CA 1
ATOM 3560 C C . ASN A 1 435 ? -43.660 26.646 24.862 1.00 83.56 435 ASN A C 1
ATOM 3562 O O . ASN A 1 435 ? -44.327 27.185 23.977 1.00 83.56 435 ASN A O 1
ATOM 3566 N N . LEU A 1 436 ? -43.798 25.342 25.134 1.00 82.94 436 LEU A N 1
ATOM 3567 C CA . LEU A 1 436 ? -44.760 24.492 24.428 1.00 82.94 436 LEU A CA 1
ATOM 3568 C C . LEU A 1 436 ? -46.148 24.558 25.076 1.00 82.94 436 LEU A C 1
ATOM 3570 O O . LEU A 1 436 ? -46.333 24.220 26.248 1.00 82.94 436 LEU A O 1
ATOM 3574 N N . SER A 1 437 ? -47.168 24.877 24.273 1.00 81.88 437 SER A N 1
ATOM 3575 C CA . SER A 1 437 ? -48.560 24.741 24.710 1.00 81.88 437 SER A CA 1
ATOM 3576 C C . SER A 1 437 ? -48.924 23.272 24.966 1.00 81.88 437 SER A C 1
ATOM 3578 O O . SER A 1 437 ? -48.374 22.358 24.349 1.00 81.88 437 SER A O 1
ATOM 3580 N N . VAL A 1 438 ? -49.891 23.027 25.858 1.00 81.19 438 VAL A N 1
ATOM 3581 C CA . VAL A 1 438 ? -50.285 21.673 26.310 1.00 81.19 438 VAL A CA 1
ATOM 3582 C C . VAL A 1 438 ? -50.641 20.730 25.146 1.00 81.19 438 VAL A C 1
ATOM 3584 O O . VAL A 1 438 ? -50.385 19.529 25.223 1.00 81.19 438 VAL A O 1
ATOM 3587 N N . ALA A 1 439 ? -51.178 21.267 24.046 1.00 76.88 439 ALA A N 1
ATOM 3588 C CA . ALA A 1 439 ? -51.425 20.509 22.820 1.00 76.88 439 ALA A CA 1
ATOM 3589 C C . ALA A 1 439 ? -50.118 20.062 22.135 1.00 76.88 439 ALA A C 1
ATOM 3591 O O . ALA A 1 439 ? -49.964 18.881 21.833 1.00 76.88 439 ALA A O 1
ATOM 3592 N N . HIS A 1 440 ? -49.150 20.970 21.957 1.00 80.38 440 HIS A N 1
ATOM 3593 C CA . HIS A 1 440 ? -47.852 20.649 21.353 1.00 80.38 440 HIS A CA 1
ATOM 3594 C C . HIS A 1 440 ? -47.051 19.658 22.199 1.00 80.38 440 HIS A C 1
ATOM 3596 O O . HIS A 1 440 ? -46.468 18.736 21.635 1.00 80.38 440 HIS A O 1
ATOM 3602 N N . LYS A 1 441 ? -47.086 19.773 23.536 1.00 87.31 441 LYS A N 1
ATOM 3603 C CA . LYS A 1 441 ? -46.459 18.793 24.442 1.00 87.31 441 LYS A CA 1
ATOM 3604 C C . LYS A 1 441 ? -46.976 17.377 24.188 1.00 87.31 441 LYS A C 1
ATOM 3606 O O . LYS A 1 441 ? -46.183 16.463 23.979 1.00 87.31 441 LYS A O 1
ATOM 3611 N N . LYS A 1 442 ? -48.302 17.200 24.115 1.00 81.62 442 LYS A N 1
ATOM 3612 C CA . LYS A 1 442 ? -48.917 15.896 23.810 1.00 81.62 442 LYS A CA 1
ATOM 3613 C C . LYS A 1 442 ? -48.522 15.370 22.427 1.00 81.62 442 LYS A C 1
ATOM 3615 O O . LYS A 1 442 ? -48.185 14.195 22.318 1.00 81.62 442 LYS A O 1
ATOM 3620 N N . THR A 1 443 ? -48.508 16.217 21.396 1.00 83.75 443 THR A N 1
ATOM 3621 C CA . THR A 1 443 ? -48.086 15.817 20.041 1.00 83.75 443 THR A CA 1
ATOM 3622 C C . THR A 1 443 ? -46.614 15.398 19.998 1.00 83.75 443 THR A C 1
ATOM 3624 O O . THR A 1 443 ? -46.296 14.362 19.420 1.00 83.75 443 THR A O 1
ATOM 3627 N N . MET A 1 444 ? -45.722 16.148 20.650 1.00 80.00 444 MET A N 1
ATOM 3628 C CA . MET A 1 444 ? -44.288 15.839 20.729 1.00 80.00 444 MET A CA 1
ATOM 3629 C C . MET A 1 444 ? -44.025 14.523 21.477 1.00 80.00 444 MET A C 1
ATOM 3631 O O . MET A 1 444 ? -43.308 13.667 20.964 1.00 80.00 444 MET A O 1
ATOM 3635 N N . VAL A 1 445 ? -44.660 14.308 22.637 1.00 83.81 445 VAL A N 1
ATOM 3636 C CA . VAL A 1 445 ? -44.565 13.038 23.387 1.00 83.81 445 VAL A CA 1
ATOM 3637 C C . VAL A 1 445 ? -45.110 11.862 22.566 1.00 83.81 445 VAL A C 1
ATOM 3639 O O . VAL A 1 445 ? -44.496 10.794 22.545 1.00 83.81 445 VAL A O 1
ATOM 3642 N N . MET A 1 446 ? -46.221 12.051 21.843 1.00 81.06 446 MET A N 1
ATOM 3643 C CA . MET A 1 446 ? -46.787 11.027 20.960 1.00 81.06 446 MET A CA 1
ATOM 3644 C C . MET A 1 446 ? -45.810 10.656 19.834 1.00 81.06 446 MET A C 1
ATOM 3646 O O . MET A 1 446 ? -45.522 9.474 19.655 1.00 81.06 446 MET A O 1
ATOM 3650 N N . LEU A 1 447 ? -45.251 11.642 19.125 1.00 78.81 447 LEU A N 1
ATOM 3651 C CA . LEU A 1 447 ? -44.259 11.413 18.067 1.00 78.81 447 LEU A CA 1
ATOM 3652 C C . LEU A 1 447 ? -43.006 10.714 18.613 1.00 78.81 447 LEU A C 1
ATOM 3654 O O . LEU A 1 447 ? -42.570 9.713 18.049 1.00 78.81 447 LEU A O 1
ATOM 3658 N N . TYR A 1 448 ? -42.474 11.165 19.752 1.00 78.44 448 TYR A N 1
ATOM 3659 C CA . TYR A 1 448 ? -41.326 10.527 20.400 1.00 78.44 448 TYR A CA 1
ATOM 3660 C C . TYR A 1 448 ? -41.608 9.054 20.745 1.00 78.44 448 TYR A C 1
ATOM 3662 O O . TYR A 1 448 ? -40.811 8.174 20.422 1.00 78.44 448 TYR A O 1
ATOM 3670 N N . SER A 1 449 ? -42.790 8.746 21.296 1.00 75.06 449 SER A N 1
ATOM 3671 C CA . SER A 1 449 ? -43.186 7.360 21.593 1.00 75.06 449 SER A CA 1
ATOM 3672 C C . SER A 1 449 ? -43.359 6.475 20.345 1.00 75.06 449 SER A C 1
ATOM 3674 O O . SER A 1 449 ? -43.131 5.267 20.422 1.00 75.06 449 SER A O 1
ATOM 3676 N N . GLN A 1 450 ? -43.687 7.056 19.183 1.00 70.81 450 GLN A N 1
ATOM 3677 C CA . GLN A 1 450 ? -43.730 6.335 17.904 1.00 70.81 450 GLN A CA 1
ATOM 3678 C C . GLN A 1 450 ? -42.328 6.027 17.356 1.00 70.81 450 GLN A C 1
ATOM 3680 O O . GLN A 1 450 ? -42.141 4.965 16.768 1.00 70.81 450 GLN A O 1
ATOM 3685 N N . TYR A 1 451 ? -41.346 6.911 17.567 1.00 63.50 451 TYR A N 1
ATOM 3686 C CA . TYR A 1 451 ? -39.966 6.710 17.101 1.00 63.50 451 TYR A CA 1
ATOM 3687 C C . TYR A 1 451 ? -39.139 5.778 17.999 1.00 63.50 451 TYR A C 1
ATOM 3689 O O . TYR A 1 451 ? -38.314 5.026 17.487 1.00 63.50 451 TYR A O 1
ATOM 3697 N N . VAL A 1 452 ? -39.369 5.791 19.317 1.00 67.69 452 VAL A N 1
ATOM 3698 C CA . VAL A 1 452 ? -38.643 4.938 20.284 1.00 67.69 452 VAL A CA 1
ATOM 3699 C C . VAL A 1 452 ? -39.224 3.512 20.366 1.00 67.69 452 VAL A C 1
ATOM 3701 O O . VAL A 1 452 ? -38.586 2.605 20.893 1.00 67.69 452 VAL A O 1
ATOM 3704 N N . SER A 1 453 ? -40.408 3.266 19.794 1.00 50.75 453 SER A N 1
ATOM 3705 C CA . SER A 1 453 ? -40.990 1.919 19.696 1.00 50.75 453 SER A CA 1
ATOM 3706 C C . SER A 1 453 ? -40.295 1.085 18.598 1.00 50.75 453 SER A C 1
ATOM 3708 O O . SER A 1 453 ? -40.415 1.425 17.419 1.00 50.75 453 SER A O 1
ATOM 3710 N N . PRO A 1 454 ? -39.606 -0.032 18.915 1.00 47.44 454 PRO A N 1
ATOM 3711 C CA . PRO A 1 454 ? -38.822 -0.773 17.924 1.00 47.44 454 PRO A CA 1
ATOM 3712 C C . PRO A 1 454 ? -39.694 -1.450 16.851 1.00 47.44 454 PRO A C 1
ATOM 3714 O O . PRO A 1 454 ? -40.696 -2.106 17.153 1.00 47.44 454 PRO A O 1
ATOM 3717 N N . LYS A 1 455 ? -39.278 -1.343 15.578 1.00 46.31 455 LYS A N 1
ATOM 3718 C CA . LYS A 1 455 ? -39.964 -1.892 14.386 1.00 46.31 455 LYS A CA 1
ATOM 3719 C C . LYS A 1 455 ? -39.925 -3.430 14.318 1.00 46.31 455 LYS A C 1
ATOM 3721 O O . LYS A 1 455 ? -39.295 -4.015 13.442 1.00 46.31 455 LYS A O 1
ATOM 3726 N N . LYS A 1 456 ? -40.665 -4.104 15.198 1.00 46.34 456 LYS A N 1
ATOM 3727 C CA . LYS A 1 456 ? -40.713 -5.573 15.349 1.00 46.34 456 LYS A CA 1
ATOM 3728 C C . LYS A 1 456 ? -41.481 -6.310 14.223 1.00 46.34 456 LYS A C 1
ATOM 3730 O O . LYS A 1 456 ? -42.287 -7.195 14.503 1.00 46.34 456 LYS A O 1
ATOM 3735 N N . LYS A 1 457 ? -41.313 -5.885 12.959 1.00 46.94 457 LYS A N 1
ATOM 3736 C CA . LYS A 1 457 ? -42.151 -6.285 11.805 1.00 46.94 457 LYS A CA 1
ATOM 3737 C C . LYS A 1 457 ? -41.461 -6.416 10.430 1.00 46.94 457 LYS A C 1
ATOM 3739 O O . LYS A 1 457 ? -42.181 -6.657 9.469 1.00 46.94 457 LYS A O 1
ATOM 3744 N N . LEU A 1 458 ? -40.135 -6.280 10.309 1.00 47.28 458 LEU A N 1
ATOM 3745 C CA . LEU A 1 458 ? -39.438 -6.380 9.003 1.00 47.28 458 LEU A CA 1
ATOM 3746 C C . LEU A 1 458 ? -38.546 -7.626 8.823 1.00 47.28 458 LEU A C 1
ATOM 3748 O O . LEU A 1 458 ? -38.334 -8.052 7.696 1.00 47.28 458 LEU A O 1
ATOM 3752 N N . GLU A 1 459 ? -38.096 -8.279 9.897 1.00 44.53 459 GLU A N 1
ATOM 3753 C CA . GLU A 1 459 ? -37.171 -9.433 9.848 1.00 44.53 459 GLU A CA 1
ATOM 3754 C C . GLU A 1 459 ? -37.842 -10.768 9.438 1.00 44.53 459 GLU A C 1
ATOM 3756 O O . GLU A 1 459 ? -37.583 -11.812 10.040 1.00 44.53 459 GLU A O 1
ATOM 3761 N N . LYS A 1 460 ? -38.774 -10.765 8.472 1.00 46.84 460 LYS A N 1
ATOM 3762 C CA . LYS A 1 460 ? -39.534 -11.980 8.113 1.00 46.84 460 LYS A CA 1
ATOM 3763 C C . LYS A 1 460 ? -39.768 -12.268 6.628 1.00 46.84 460 LYS A C 1
ATOM 3765 O O . LYS A 1 460 ? -40.451 -13.247 6.339 1.00 46.84 460 LYS A O 1
ATOM 3770 N N . GLU A 1 461 ? -39.192 -11.485 5.716 1.00 47.53 461 GLU A N 1
ATOM 3771 C CA . GLU A 1 461 ? -39.344 -11.706 4.262 1.00 47.53 461 GLU A CA 1
ATOM 3772 C C . GLU A 1 461 ? -38.021 -11.971 3.512 1.00 47.53 461 GLU A C 1
ATOM 3774 O O . GLU A 1 461 ? -38.054 -12.498 2.404 1.00 47.53 461 GLU A O 1
ATOM 3779 N N . GLU A 1 462 ? -36.851 -11.710 4.111 1.00 45.53 462 GLU A N 1
ATOM 3780 C CA . GLU A 1 462 ? -35.549 -11.864 3.427 1.00 45.53 462 GLU A CA 1
ATOM 3781 C C . GLU A 1 462 ? -34.933 -13.277 3.515 1.00 45.53 462 GLU A C 1
ATOM 3783 O O . GLU A 1 462 ? -33.996 -13.588 2.787 1.00 45.53 462 GLU A O 1
ATOM 3788 N N . SER A 1 463 ? -35.476 -14.193 4.326 1.00 46.09 463 SER A N 1
ATOM 3789 C CA . SER A 1 463 ? -34.942 -15.563 4.475 1.00 46.09 463 SER A CA 1
ATOM 3790 C C . SER A 1 463 ? -35.350 -16.549 3.363 1.00 46.09 463 SER A C 1
ATOM 3792 O O . SER A 1 463 ? -35.134 -17.756 3.495 1.00 46.09 463 SER A O 1
ATOM 3794 N N . HIS A 1 464 ? -35.946 -16.065 2.268 1.00 47.62 464 HIS A N 1
ATOM 3795 C CA . HIS A 1 464 ? -36.418 -16.871 1.132 1.00 47.62 464 HIS A CA 1
ATOM 3796 C C . HIS A 1 464 ? -35.977 -16.299 -0.229 1.00 47.62 464 HIS A C 1
ATOM 3798 O O . HIS A 1 464 ? -36.796 -16.109 -1.130 1.00 47.62 464 HIS A O 1
ATOM 3804 N N . LYS A 1 465 ? -34.666 -16.056 -0.387 1.00 48.12 465 LYS A N 1
ATOM 3805 C CA . LYS A 1 465 ? -33.977 -15.942 -1.690 1.00 48.12 465 LYS A CA 1
ATOM 3806 C C . LYS A 1 465 ? -32.451 -16.027 -1.538 1.00 48.12 465 LYS A C 1
ATOM 3808 O O . LYS A 1 465 ? -31.798 -15.007 -1.394 1.00 48.12 465 LYS A O 1
ATOM 3813 N N . GLU A 1 466 ? -31.913 -17.243 -1.596 1.00 40.78 466 GLU A N 1
ATOM 3814 C CA . GLU A 1 466 ? -30.711 -17.598 -2.376 1.00 40.78 466 GLU A CA 1
ATOM 3815 C C . GLU A 1 466 ? -30.467 -19.115 -2.284 1.00 40.78 466 GLU A C 1
ATOM 3817 O O . GLU A 1 466 ? -30.530 -19.702 -1.201 1.00 40.78 466 GLU A O 1
ATOM 3822 N N . GLY A 1 467 ? -30.271 -19.745 -3.444 1.00 42.84 467 GLY A N 1
ATOM 3823 C CA . GLY A 1 467 ? -30.162 -21.192 -3.659 1.00 42.84 467 GLY A CA 1
ATOM 3824 C C . GLY A 1 467 ? -30.172 -21.518 -5.148 1.00 42.84 467 GLY A C 1
ATOM 3825 O O . GLY A 1 467 ? -30.802 -20.733 -5.895 1.00 42.84 467 GLY A O 1
#

pLDDT: mean 77.04, std 17.51, range [28.91, 97.25]

Radius of gyration: 109.84 Å; chains: 1; bounding box: 226×49×345 Å

Secondary structure (DSSP, 8-state):
------------------TTSTTTGGGTTHHHHHHHHHHHHHHHHHHHHHHHHHHHHHHHHHHHHHHHHHHHHHHHHHHHHHHHHHHHHHHHHHHHHHHHHHHHHHHHHHHHHHHHHHHHHHHHHHHHHHHHHHHHHHHHHHHHHHHHHHHHHHHHHHHHHHHHHHHHHHHHHHHHHHHHHHHHHHHHHHHHHHHHHHHHHHHHHHHHHHHHHHHHHHHHHHHHHHHHHHHHHHHHHHHHHHHHHHHHHHHHHHHHHHHHHHHHHHHHHHHHHHHHHHHTTSPPPS---------------THHHHHHHHHHHHHHHHHHHHHHHHHHHHHHHHHHHHHHHHHHHHHHHHHHHHHHHHHHHHHHHHHHHHHHHHHHHHHHHHHHHHHHHHHHHHHHHHHHHHHHHHHHHHHHHTSPPPP------HHHHHHH-TTS-HHHHHHHHHHHHHHHS--TTSTTSTTS---

Foldseek 3Di:
DDDDDDDDDDDDDDDDDDPPDPPPPVPPPVVVVVVVVVVVVVVVVVVVVVVVVVVVVVVVVVVVVVVVVVVVVVVVVVVVVVVVVVVVVVVVVVVVVVVVVVVVVVVVVVVVVVVVVVVVVVVVVVVVVVVVVVVVVVVVVVVVVVVVVVVVVVVVVVVVVVVVVVVVVVVVVVVVVVVVVVVVVVVVVVVVVVVVVVVVVLVVLVVVLVVLVVVLVVLVVVLVVLVVVLVVLVVVLVVLVVVLVVLVVVLVVLVVVLVVLVVVVVVVVVVVVVVVVVVVPDDDDPDDDDDDDDPPPPPPPCCVVVVSVVVNVVSVVVNVVSVVVSVVSVVVSVVSVVVSVVSVVVSVVSVVSSVVSVVSVVVSVVSVVVSVVVVVVVVVVVVVVVVVVVVVVVVVVVVVVVVVVVVVVVVVVPDDPDPDDPPPPVLVVLVPDPPDDPVRSVVVSVVVVVVPPDPPDDPPDPPPDDD

Sequence (467 aa):
MYGMEHLLMAGGGGLFVGILIASIISSIMSKQKVKQRQVELEKAREAIKGQTEELQMLTGNIKEKERSIESVSHEIKDLKKLLSQREKELADANAQVKQEKENRSNAEQKIKSLEQEIQKLDQDLESQLKDLQEQEKAIKSLKEEKEEKEKNLLKEKKNVEDLGSKINHLEEKVKQTETKAQEKEKEIQSLKESLQKQKVYIDELQERHQKLYDQKQSLETEHKSLQREQNKLQEIYQKAQENFEHLQEDYQEIKEEYEQNIKLRAKSIRDLRRVLDLLDSEPIPPELGLVEEEESIVEIEESGMEGLSVQLVEQERKLKEKESAIAAQQQEMQAKQNEIELYKKELASMQGELSLMNEQQLLLEQEKQKIQVYESQLTQFKALQEQIADKEDMIQKYIDQITEMENKIKNLENQPPAPEKEDKDAKEAIMQDPNLSVAHKKTMVMLYSQYVSPKKKLEKEESHKEG